Protein 2OO4 (pdb70)

Foldseek 3Di:
DVDVVLVVQAPPLAQDLVQCDLVSLGSCLSLQQNHSDLLPQQPQPDPLLVQLDLADDPSQCDLSSLHSQVSPVPPPDALPPQVVLLVQAPPLAQDPSQCDLNNQHSLCSVVVVFDWQWAAFKKKWKFLDAQVVCVVCVSVVQRQLCNSQSFGKDFDADPVRHGQWAWDDDPGTIIITIMITTCRPVVVHHPHHHNHCSSSQSSSSSCSSVVNRPGRINHIDTGNPD/DDDPVLVVFAPDLDQDLVQCDLVSLRSNCNLLQNDSDLLPQLPQPVPLLPDDPLADDPSLCDLSSLRSLCSDPNDPDALPPQVVLLVQQPPLAQDPSQCDLRNQHSLCSVVVVQDWDWAFWKKKWKFQDAQVRCVVCVRVVQRQLSSSQSFGKDFDADPVRHGQWAWDDDPGTIIITIMITTCSPVVVPHPDDHNFCSSSQSSSSSCSSVVVRPTGINHIDIGSHD

CATH classification: 3.30.300.320 (+1 more: 3.30.70.3310)

GO terms:
  GO:0043235 signaling receptor complex (C, IDA)
  GO:0005886 plasma membrane (C, IDA)
  GO:0010838 positive regulation of keratinocyte proliferation (P, IDA)
  GO:0007219 Notch signaling pathway (P, IDA)
  GO:0005634 nucleus (C, EXP)
  GO:0005737 cytoplasm (C, EXP)
  GO:2001204 regulation of osteoclast development (P, IMP)
  GO:0046849 bone remodeling (P, IMP)
  GO:0005515 protein binding (F, IPI)
  GO:0000139 Golgi membrane (C, TAS)
  GO:0005576 extracellular region (C, TAS)
  GO:0005654 nucleoplasm (C, TAS)
  GO:0005789 endoplasmic reticulum membrane (C, TAS)
  GO:0005886 plasma membrane (C, TAS)
  GO:0003713 transcription coactivator activity (F, IDA)
  GO:0045944 positive regulation of transcription by RNA polymerase II (P, IDA)
  GO:0051152 positive regulation of smooth muscle cell differentiation (P, IDA)
  GO:0003184 pulmonary valve morphogenesis (P, IMP)
  GO:1902895 positive regulation of miRNA transcription (P, IMP)
  GO:0060413 atrial septum morphogenesis (P, IMP)

Radius of gyration: 26.31 Å; Cα contacts (8 Å, |Δi|>4): 911; chains: 2; bounding box: 48×40×89 Å

InterPro domains:
  IPR000152 EGF-type aspartate/asparagine hydroxylation site [PS00010] (198-209)
  IPR000152 EGF-type aspartate/asparagine hydroxylation site [PS00010] (275-286)
  IPR000152 EGF-type aspartate/asparagine hydroxylation site [PS00010] (315-326)
  IPR000152 EGF-type aspartate/asparagine hydroxylation site [PS00010] (353-364)
  IPR000152 EGF-type aspartate/asparagine hydroxylation site [PS00010] (433-444)
  IPR000152 EGF-type aspartate/asparagine hydroxylation site [PS00010] (471-482)
  IPR000152 EGF-type aspartate/asparagine hydroxylation site [PS00010] (509-520)
  IPR000152 EGF-type aspartate/asparagine hydroxylation site [PS00010] (547-558)
  IPR000152 EGF-type aspartate/asparagine hydroxylation site [PS00010] (584-595)
  IPR000152 EGF-type aspartate/asparagine hydroxylation site [PS00010] (622-633)
  IPR000152 EGF-type aspartate/asparagine hydroxylation site [PS00010] (659-670)
  IPR000152 EGF-type aspartate/asparagine hydroxylation site [PS00010] (697-708)
  IPR000152 EGF-type aspartate/asparagine hydroxylation site [PS00010] (772-783)
  IPR000152 EGF-type aspartate/asparagine hydroxylation site [PS00010] (810-821)
  IPR000152 EGF-type aspartate/asparagine hydroxylation site [PS00010] (888-899)
  IPR000152 EGF-type aspartate/asparagine hydroxylation site [PS00010] (926-937)
  IPR000152 EGF-type aspartate/asparagine hydroxylation site [PS00010] (964-975)
  IPR000152 EGF-type aspartate/asparagine hydroxylation site [PS00010] (1002-1013)
  IPR000152 EGF-type aspartate/asparagine hydroxylation site [PS00010] (1040-1051)
  IPR000152 EGF-type aspartate/asparagine hydroxylation site [PS00010] (1164-1175)

Organism: Homo sapiens (NCBI:txid9606)

Nearest PDB structures (foldseek):
  2oo4-assembly2_B  TM=1.004E+00  e=3.690E-44  Homo sapiens
  7abv-assembly1_A  TM=9.281E-01  e=2.550E-26  Mus musculus
  3l95-assembly2_Y  TM=9.340E-01  e=1.850E-25  Homo sapiens
  3l95-assembly2_X  TM=9.244E-01  e=1.142E-25  Homo sapiens
  6xsw-assembly1_C  TM=9.162E-01  e=1.027E-22  Homo sapiens

Structure (mmCIF, N/CA/C/O backbone):
data_2OO4
#
_entry.id   2OO4
#
_cell.length_a   45.372
_cell.length_b   74.706
_cell.length_c   139.412
_cell.angle_alpha   90.00
_cell.angle_beta   90.00
_cell.angle_gamma   90.00
#
_symmetry.space_group_name_H-M   'P 21 21 21'
#
loop_
_entity.id
_entity.type
_entity.pdbx_description
1 polymer 'Neurogenic locus notch homolog protein 2'
2 non-polymer 'CALCIUM ION'
3 non-polymer 'ZINC ION'
4 non-polymer GLYCEROL
5 water water
#
loop_
_atom_site.group_PDB
_atom_site.id
_atom_site.type_symbol
_atom_site.label_atom_id
_atom_site.label_alt_id
_atom_site.label_comp_id
_atom_site.label_asym_id
_atom_site.label_entity_id
_atom_site.label_seq_id
_atom_site.pdbx_PDB_ins_code
_atom_site.Cartn_x
_atom_site.Cartn_y
_atom_site.Cartn_z
_atom_site.occupancy
_atom_site.B_iso_or_equiv
_atom_site.auth_seq_id
_atom_site.auth_comp_id
_atom_site.auth_asym_id
_atom_site.auth_atom_id
_atom_site.pdbx_PDB_model_num
ATOM 1 N N . CYS A 1 4 ? 26.470 -27.753 -0.039 1.00 69.71 1425 CYS A N 1
ATOM 2 C CA . CYS A 1 4 ? 26.750 -26.926 -1.248 1.00 73.20 1425 CYS A CA 1
ATOM 3 C C . CYS A 1 4 ? 28.038 -26.118 -1.072 1.00 69.54 1425 CYS A C 1
ATOM 4 O O . CYS A 1 4 ? 29.143 -26.623 -1.290 1.00 70.95 1425 CYS A O 1
ATOM 7 N N . LEU A 1 5 ? 27.867 -24.852 -0.697 1.00 66.94 1426 LEU A N 1
ATOM 8 C CA . LEU A 1 5 ? 28.951 -23.981 -0.279 1.00 66.30 1426 LEU A CA 1
ATOM 9 C C . LEU A 1 5 ? 29.089 -24.229 1.224 1.00 74.49 1426 LEU A C 1
ATOM 10 O O . LEU A 1 5 ? 30.163 -24.024 1.832 1.00 80.22 1426 LEU A O 1
ATOM 15 N N . SER A 1 6 ? 27.971 -24.676 1.806 1.00 74.50 1427 SER A N 1
ATOM 16 C CA . SER A 1 6 ? 27.845 -24.892 3.238 1.00 79.00 1427 SER A CA 1
ATOM 17 C C . SER A 1 6 ? 27.179 -26.241 3.504 1.00 67.96 1427 SER A C 1
ATOM 18 O O . SER A 1 6 ? 26.714 -26.903 2.573 1.00 62.19 1427 SER A O 1
ATOM 20 N N . GLN A 1 7 ? 27.143 -26.650 4.772 1.00 65.71 1428 GLN A N 1
ATOM 21 C CA . GLN A 1 7 ? 26.334 -27.804 5.177 1.00 49.31 1428 GLN A CA 1
ATOM 22 C C . GLN A 1 7 ? 24.897 -27.388 5.513 1.00 42.98 1428 GLN A C 1
ATOM 23 O O . GLN A 1 7 ? 23.996 -28.227 5.560 1.00 26.64 1428 GLN A O 1
ATOM 29 N N . TYR A 1 8 ? 24.697 -26.089 5.735 1.00 64.71 1429 TYR A N 1
ATOM 30 C CA . TYR A 1 8 ? 23.363 -25.509 5.911 1.00 62.37 1429 TYR A CA 1
ATOM 31 C C . TYR A 1 8 ? 22.544 -25.641 4.637 1.00 59.18 1429 TYR A C 1
ATOM 32 O O . TYR A 1 8 ? 21.352 -25.942 4.678 1.00 57.76 1429 TYR A O 1
ATOM 41 N N . CYS A 1 9 ? 23.201 -25.399 3.507 1.00 58.62 1430 CYS A N 1
ATOM 42 C CA . CYS A 1 9 ? 22.560 -25.456 2.205 1.00 56.33 1430 CYS A CA 1
ATOM 43 C C . CYS A 1 9 ? 22.269 -26.888 1.765 1.00 56.47 1430 CYS A C 1
ATOM 44 O O . CYS A 1 9 ? 21.283 -27.132 1.071 1.00 53.98 1430 CYS A O 1
ATOM 47 N N . ALA A 1 10 ? 23.110 -27.832 2.188 1.00 59.42 1431 ALA A N 1
ATOM 48 C CA . ALA A 1 10 ? 22.841 -29.249 1.946 1.00 60.61 1431 ALA A CA 1
ATOM 49 C C . ALA A 1 10 ? 21.520 -29.644 2.604 1.00 60.38 1431 ALA A C 1
ATOM 50 O O . ALA A 1 10 ? 20.694 -30.329 1.994 1.00 59.38 1431 ALA A O 1
ATOM 52 N N . ASP A 1 11 ? 21.320 -29.171 3.834 1.00 61.86 1432 ASP A N 1
ATOM 53 C CA . ASP A 1 11 ? 20.139 -29.489 4.636 1.00 62.54 1432 ASP A CA 1
ATOM 54 C C . ASP A 1 11 ? 18.866 -28.879 4.061 1.00 59.99 1432 ASP A C 1
ATOM 55 O O . ASP A 1 11 ? 17.789 -29.468 4.165 1.00 59.98 1432 ASP A O 1
ATOM 60 N N . LYS A 1 12 ? 18.996 -27.705 3.449 1.00 58.23 1433 LYS A N 1
ATOM 61 C CA . LYS A 1 12 ? 17.836 -26.931 3.032 1.00 56.23 1433 LYS A CA 1
ATOM 62 C C . LYS A 1 12 ? 17.422 -27.177 1.582 1.00 53.91 1433 LYS A C 1
ATOM 63 O O . LYS A 1 12 ? 16.311 -26.828 1.190 1.00 52.24 1433 LYS A O 1
ATOM 69 N N . ALA A 1 13 ? 18.310 -27.778 0.798 1.00 54.25 1434 ALA A N 1
ATOM 70 C CA . ALA A 1 13 ? 18.053 -28.021 -0.620 1.00 52.61 1434 ALA A CA 1
ATOM 71 C C . ALA A 1 13 ? 16.766 -28.814 -0.854 1.00 52.18 1434 ALA A C 1
ATOM 72 O O . ALA A 1 13 ? 16.476 -29.774 -0.135 1.00 53.37 1434 ALA A O 1
ATOM 74 N N . ARG A 1 14 ? 15.987 -28.377 -1.843 1.00 50.48 1435 ARG A N 1
ATOM 75 C CA . ARG A 1 14 ? 14.816 -29.113 -2.331 1.00 50.58 1435 ARG A CA 1
ATOM 76 C C . ARG A 1 14 ? 13.819 -29.468 -1.217 1.00 51.91 1435 ARG A C 1
ATOM 77 O O . ARG A 1 14 ? 13.344 -30.606 -1.134 1.00 53.30 1435 ARG A O 1
ATOM 85 N N . ASP A 1 15 ? 13.519 -28.497 -0.356 1.00 52.05 1436 ASP A N 1
ATOM 86 C CA . ASP A 1 15 ? 12.562 -28.708 0.732 1.00 53.73 1436 ASP A CA 1
ATOM 87 C C . ASP A 1 15 ? 11.243 -27.956 0.528 1.00 53.13 1436 ASP A C 1
ATOM 88 O O . ASP A 1 15 ? 10.371 -27.968 1.400 1.00 55.11 1436 ASP A O 1
ATOM 93 N N . GLY A 1 16 ? 11.102 -27.318 -0.631 1.00 51.07 1437 GLY A N 1
ATOM 94 C CA . GLY A 1 16 ? 9.889 -26.593 -0.977 1.00 50.25 1437 GLY A CA 1
ATOM 95 C C . GLY A 1 16 ? 9.859 -25.162 -0.476 1.00 50.07 1437 GLY A C 1
ATOM 96 O O . GLY A 1 16 ? 8.832 -24.491 -0.581 1.00 50.63 1437 GLY A O 1
ATOM 97 N N . VAL A 1 17 ? 10.979 -24.692 0.070 1.00 49.99 1438 VAL A N 1
ATOM 98 C CA . VAL A 1 17 ? 11.093 -23.313 0.559 1.00 49.98 1438 VAL A CA 1
ATOM 99 C C . VAL A 1 17 ? 12.379 -22.680 0.037 1.00 48.69 1438 VAL A C 1
ATOM 100 O O . VAL A 1 17 ? 13.451 -23.275 0.152 1.00 48.75 1438 VAL A O 1
ATOM 104 N N . CYS A 1 18 ? 12.274 -21.480 -0.535 1.00 47.32 1439 CYS A N 1
ATOM 105 C CA . CYS A 1 18 ? 13.457 -20.724 -0.957 1.00 46.65 1439 CYS A CA 1
ATOM 106 C C . CYS A 1 18 ? 14.194 -20.144 0.256 1.00 48.59 1439 CYS A C 1
ATOM 107 O O . CYS A 1 18 ? 13.638 -19.332 1.006 1.00 50.24 1439 CYS A O 1
ATOM 110 N N . ASP A 1 19 ? 15.445 -20.571 0.426 1.00 48.54 1440 ASP A N 1
ATOM 111 C CA . ASP A 1 19 ? 16.337 -20.059 1.463 1.00 50.10 1440 ASP A CA 1
ATOM 112 C C . ASP A 1 19 ? 17.434 -19.237 0.805 1.00 49.86 1440 ASP A C 1
ATOM 113 O O . ASP A 1 19 ? 18.301 -19.792 0.112 1.00 48.93 1440 ASP A O 1
ATOM 118 N N . GLU A 1 20 ? 17.396 -17.918 1.025 1.00 50.57 1441 GLU A N 1
ATOM 119 C CA . GLU A 1 20 ? 18.193 -16.968 0.233 1.00 50.14 1441 GLU A CA 1
ATOM 120 C C . GLU A 1 20 ? 19.701 -17.097 0.449 1.00 51.21 1441 GLU A C 1
ATOM 121 O O . GLU A 1 20 ? 20.488 -16.721 -0.424 1.00 50.88 1441 GLU A O 1
ATOM 127 N N . ALA A 1 21 ? 20.097 -17.641 1.597 1.00 52.78 1442 ALA A N 1
ATOM 128 C CA . ALA A 1 21 ? 21.504 -17.948 1.879 1.00 54.39 1442 ALA A CA 1
ATOM 129 C C . ALA A 1 21 ? 22.042 -19.028 0.942 1.00 53.18 1442 ALA A C 1
ATOM 130 O O . ALA A 1 21 ? 23.259 -19.199 0.809 1.00 54.68 1442 ALA A O 1
ATOM 132 N N . CYS A 1 22 ? 21.125 -19.752 0.305 1.00 50.43 1443 CYS A N 1
ATOM 133 C CA . CYS A 1 22 ? 21.475 -20.815 -0.620 1.00 49.59 1443 CYS A CA 1
ATOM 134 C C . CYS A 1 22 ? 21.021 -20.517 -2.042 1.00 47.01 1443 CYS A C 1
ATOM 135 O O . CYS A 1 22 ? 21.132 -21.374 -2.916 1.00 45.94 1443 CYS A O 1
ATOM 138 N N . ASN A 1 23 ? 20.523 -19.301 -2.268 1.00 46.12 1444 ASN A N 1
ATOM 139 C CA . ASN A 1 23 ? 19.998 -18.906 -3.572 1.00 44.20 1444 ASN A CA 1
ATOM 140 C C . ASN A 1 23 ? 21.161 -18.465 -4.455 1.00 44.74 1444 ASN A C 1
ATOM 141 O O . ASN A 1 23 ? 21.333 -17.278 -4.756 1.00 45.23 1444 ASN A O 1
ATOM 146 N N . SER A 1 24 ? 21.959 -19.449 -4.857 1.00 44.60 1445 SER A N 1
ATOM 147 C CA . SER A 1 24 ? 23.200 -19.202 -5.568 1.00 46.34 1445 SER A CA 1
ATOM 148 C C . SER A 1 24 ? 23.370 -20.240 -6.662 1.00 45.68 1445 SER A C 1
ATOM 149 O O . SER A 1 24 ? 22.875 -21.362 -6.533 1.00 44.82 1445 SER A O 1
ATOM 152 N N . HIS A 1 25 ? 24.091 -19.871 -7.720 1.00 46.68 1446 HIS A N 1
ATOM 153 C CA . HIS A 1 25 ? 24.469 -20.822 -8.774 1.00 47.13 1446 HIS A CA 1
ATOM 154 C C . HIS A 1 25 ? 25.201 -22.040 -8.211 1.00 49.41 1446 HIS A C 1
ATOM 155 O O . HIS A 1 25 ? 24.936 -23.168 -8.628 1.00 49.38 1446 HIS A O 1
ATOM 162 N N . ALA A 1 26 ? 26.116 -21.809 -7.269 1.00 51.55 1447 ALA A N 1
ATOM 163 C CA . ALA A 1 26 ? 26.840 -22.899 -6.611 1.00 54.24 1447 ALA A CA 1
ATOM 164 C C . ALA A 1 26 ? 25.910 -23.882 -5.889 1.00 53.20 1447 ALA A C 1
ATOM 165 O O . ALA A 1 26 ? 26.165 -25.082 -5.874 1.00 54.53 1447 ALA A O 1
ATOM 167 N N . CYS A 1 27 ? 24.830 -23.365 -5.310 1.00 51.46 1448 CYS A N 1
ATOM 168 C CA . CYS A 1 27 ? 23.865 -24.190 -4.579 1.00 51.00 1448 CYS A CA 1
ATOM 169 C C . CYS A 1 27 ? 22.662 -24.602 -5.420 1.00 48.30 1448 CYS A C 1
ATOM 170 O O . CYS A 1 27 ? 21.655 -25.068 -4.881 1.00 47.18 1448 CYS A O 1
ATOM 173 N N . GLN A 1 28 ? 22.785 -24.439 -6.738 1.00 47.73 1449 GLN A N 1
ATOM 174 C CA . GLN A 1 28 ? 21.711 -24.736 -7.687 1.00 46.23 1449 GLN A CA 1
ATOM 175 C C . GLN A 1 28 ? 20.395 -24.052 -7.290 1.00 43.74 1449 GLN A C 1
ATOM 176 O O . GLN A 1 28 ? 19.323 -24.651 -7.359 1.00 43.03 1449 GLN A O 1
ATOM 182 N N . TRP A 1 29 ? 20.511 -22.783 -6.894 1.00 43.46 1450 TRP A N 1
ATOM 183 C CA . TRP A 1 29 ? 19.407 -21.957 -6.373 1.00 41.98 1450 TRP A CA 1
ATOM 184 C C . TRP A 1 29 ? 18.536 -22.670 -5.339 1.00 41.33 1450 TRP A C 1
ATOM 185 O O . TRP A 1 29 ? 17.317 -22.818 -5.492 1.00 39.60 1450 TRP A O 1
ATOM 196 N N . ASP A 1 30 ? 19.213 -23.104 -4.276 1.00 41.90 1451 ASP A N 1
ATOM 197 C CA . ASP A 1 30 ? 18.615 -23.837 -3.166 1.00 41.93 1451 ASP A CA 1
ATOM 198 C C . ASP A 1 30 ? 17.957 -25.159 -3.619 1.00 41.07 1451 ASP A C 1
ATOM 199 O O . ASP A 1 30 ? 16.806 -25.451 -3.276 1.00 40.34 1451 ASP A O 1
ATOM 204 N N . GLY A 1 31 ? 18.709 -25.953 -4.381 1.00 40.93 1452 GLY A N 1
ATOM 205 C CA . GLY A 1 31 ? 18.190 -27.192 -4.984 1.00 40.17 1452 GLY A CA 1
ATOM 206 C C . GLY A 1 31 ? 16.923 -26.998 -5.814 1.00 37.54 1452 GLY A C 1
ATOM 207 O O . GLY A 1 31 ? 16.085 -27.899 -5.896 1.00 36.75 1452 GLY A O 1
ATOM 208 N N . GLY A 1 32 ? 16.781 -25.815 -6.406 1.00 36.09 1453 GLY A N 1
ATOM 209 C CA . GLY A 1 32 ? 15.624 -25.487 -7.249 1.00 34.58 1453 GLY A CA 1
ATOM 210 C C . GLY A 1 32 ? 14.451 -24.866 -6.512 1.00 34.32 1453 GLY A C 1
ATOM 211 O O . GLY A 1 32 ? 13.459 -24.466 -7.142 1.00 32.92 1453 GLY A O 1
ATOM 212 N N . ASP A 1 33 ? 14.547 -24.781 -5.182 1.00 35.39 1454 ASP A N 1
ATOM 213 C CA . ASP A 1 33 ? 13.491 -24.149 -4.386 1.00 36.31 1454 ASP A CA 1
ATOM 214 C C . ASP A 1 33 ? 13.224 -22.688 -4.782 1.00 35.77 1454 ASP A C 1
ATOM 215 O O . ASP A 1 33 ? 12.098 -22.192 -4.653 1.00 35.73 1454 ASP A O 1
ATOM 220 N N . CYS A 1 34 ? 14.258 -22.018 -5.288 1.00 35.64 1455 CYS A N 1
ATOM 221 C CA . CYS A 1 34 ? 14.179 -20.601 -5.638 1.00 35.00 1455 CYS A CA 1
ATOM 222 C C . CYS A 1 34 ? 14.040 -20.372 -7.137 1.00 33.57 1455 CYS A C 1
ATOM 223 O O . CYS A 1 34 ? 13.920 -19.233 -7.583 1.00 33.02 1455 CYS A O 1
ATOM 226 N N . SER A 1 35 ? 14.075 -21.454 -7.907 1.00 32.51 1456 SER A N 1
ATOM 227 C CA . SER A 1 35 ? 14.129 -21.349 -9.368 1.00 31.67 1456 SER A CA 1
ATOM 228 C C . SER A 1 35 ? 13.085 -22.219 -10.066 1.00 30.31 1456 SER A C 1
ATOM 229 O O . SER A 1 35 ? 13.337 -22.742 -11.151 1.00 30.35 1456 SER A O 1
ATOM 232 N N . LEU A 1 36 ? 11.914 -22.369 -9.442 1.00 29.85 1457 LEU A N 1
ATOM 233 C CA . LEU A 1 36 ? 10.805 -23.160 -10.009 1.00 29.77 1457 LEU A CA 1
ATOM 234 C C . LEU A 1 36 ? 11.269 -24.571 -10.378 1.00 30.29 1457 LEU A C 1
ATOM 235 O O . LEU A 1 36 ? 10.868 -25.126 -11.406 1.00 29.59 1457 LEU A O 1
ATOM 240 N N . THR A 1 37 ? 12.133 -25.120 -9.521 1.00 31.57 1458 THR A N 1
ATOM 241 C CA . THR A 1 37 ? 12.730 -26.461 -9.646 1.00 33.07 1458 THR A CA 1
ATOM 242 C C . THR A 1 37 ? 13.825 -26.590 -10.706 1.00 34.04 1458 THR A C 1
ATOM 243 O O . THR A 1 37 ? 14.439 -27.653 -10.815 1.00 34.97 1458 THR A O 1
ATOM 247 N N . MET A 1 38 ? 14.080 -25.523 -11.469 1.00 33.37 1459 MET A N 1
ATOM 248 C CA . MET A 1 38 ? 15.104 -25.577 -12.508 1.00 35.09 1459 MET A CA 1
ATOM 249 C C . MET A 1 38 ? 16.501 -25.421 -11.916 1.00 36.79 1459 MET A C 1
ATOM 250 O O . MET A 1 38 ? 16.857 -24.355 -11.405 1.00 36.54 1459 MET A O 1
ATOM 255 N N . GLU A 1 39 ? 17.286 -26.489 -11.996 1.00 39.34 1460 GLU A N 1
ATOM 256 C CA . GLU A 1 39 ? 18.625 -26.494 -11.413 1.00 42.14 1460 GLU A CA 1
ATOM 257 C C . GLU A 1 39 ? 19.535 -25.435 -12.033 1.00 42.09 1460 GLU A C 1
ATOM 258 O O . GLU A 1 39 ? 20.226 -24.716 -11.312 1.00 42.88 1460 GLU A O 1
ATOM 264 N N . ASN A 1 40 ? 19.523 -25.332 -13.362 1.00 41.96 1461 ASN A N 1
ATOM 265 C CA . ASN A 1 40 ? 20.418 -24.406 -14.068 1.00 42.59 1461 ASN A CA 1
ATOM 266 C C . ASN A 1 40 ? 19.764 -23.696 -15.254 1.00 40.49 1461 ASN A C 1
ATOM 267 O O . ASN A 1 40 ? 19.848 -24.168 -16.386 1.00 41.22 1461 ASN A O 1
ATOM 272 N N . PRO A 1 41 ? 19.106 -22.554 -15.002 1.00 38.74 1462 PRO A N 1
ATOM 273 C CA . PRO A 1 41 ? 18.481 -21.800 -16.099 1.00 37.81 1462 PRO A CA 1
ATOM 274 C C . PRO A 1 41 ? 19.477 -21.372 -17.195 1.00 39.07 1462 PRO A C 1
ATOM 275 O O . PRO A 1 41 ? 19.086 -21.198 -18.355 1.00 38.48 1462 PRO A O 1
ATOM 279 N N . TRP A 1 42 ? 20.751 -21.237 -16.830 1.00 40.65 1463 TRP A N 1
ATOM 280 C CA . TRP A 1 42 ? 21.789 -20.819 -17.780 1.00 42.55 1463 TRP A CA 1
ATOM 281 C C . TRP A 1 42 ? 22.638 -21.984 -18.328 1.00 44.87 1463 TRP A C 1
ATOM 282 O O . TRP A 1 42 ? 23.735 -21.771 -18.856 1.00 46.60 1463 TRP A O 1
ATOM 293 N N . ALA A 1 43 ? 22.111 -23.203 -18.219 1.00 44.73 1464 ALA A N 1
ATOM 294 C CA . ALA A 1 43 ? 22.815 -24.415 -18.643 1.00 47.56 1464 ALA A CA 1
ATOM 295 C C . ALA A 1 43 ? 23.267 -24.353 -20.096 1.00 49.66 1464 ALA A C 1
ATOM 296 O O . ALA A 1 43 ? 24.340 -24.853 -20.429 1.00 52.30 1464 ALA A O 1
ATOM 298 N N . ASN A 1 44 ? 22.448 -23.734 -20.949 1.00 48.47 1465 ASN A N 1
ATOM 299 C CA . ASN A 1 44 ? 22.757 -23.608 -22.377 1.00 50.97 1465 ASN A CA 1
ATOM 300 C C . ASN A 1 44 ? 23.541 -22.344 -22.747 1.00 51.57 1465 ASN A C 1
ATOM 301 O O . ASN A 1 44 ? 23.871 -22.146 -23.917 1.00 53.47 1465 ASN A O 1
ATOM 306 N N . CYS A 1 45 ? 23.833 -21.498 -21.760 1.00 50.42 1466 CYS A N 1
ATOM 307 C CA . CYS A 1 45 ? 24.501 -20.208 -21.999 1.00 51.65 1466 CYS A CA 1
ATOM 308 C C . CYS A 1 45 ? 26.017 -20.359 -22.134 1.00 55.54 1466 CYS A C 1
ATOM 309 O O . CYS A 1 45 ? 26.689 -20.836 -21.217 1.00 56.89 1466 CYS A O 1
ATOM 312 N N . SER A 1 46 ? 26.546 -19.941 -23.282 1.00 58.00 1467 SER A N 1
ATOM 313 C CA . SER A 1 46 ? 27.972 -20.093 -23.590 1.00 62.15 1467 SER A CA 1
ATOM 314 C C . SER A 1 46 ? 28.745 -18.782 -23.453 1.00 63.63 1467 SER A C 1
ATOM 315 O O . SER A 1 46 ? 29.828 -18.627 -24.011 1.00 67.26 1467 SER A O 1
ATOM 318 N N . SER A 1 47 ? 28.179 -17.842 -22.706 1.00 61.18 1468 SER A N 1
ATOM 319 C CA . SER A 1 47 ? 28.818 -16.560 -22.449 1.00 62.51 1468 SER A CA 1
ATOM 320 C C . SER A 1 47 ? 30.017 -16.733 -21.514 1.00 64.90 1468 SER A C 1
ATOM 321 O O . SER A 1 47 ? 29.959 -17.537 -20.582 1.00 64.13 1468 SER A O 1
ATOM 324 N N . PRO A 1 48 ? 31.105 -15.977 -21.755 1.00 68.24 1469 PRO A N 1
ATOM 325 C CA . PRO A 1 48 ? 32.241 -16.020 -20.833 1.00 70.87 1469 PRO A CA 1
ATOM 326 C C . PRO A 1 48 ? 31.911 -15.420 -19.462 1.00 68.75 1469 PRO A C 1
ATOM 327 O O . PRO A 1 48 ? 32.685 -15.585 -18.515 1.00 70.44 1469 PRO A O 1
ATOM 331 N N . LEU A 1 49 ? 30.773 -14.732 -19.367 1.00 65.41 1470 LEU A N 1
ATOM 332 C CA . LEU A 1 49 ? 30.293 -14.193 -18.097 1.00 63.49 1470 LEU A CA 1
ATOM 333 C C . LEU A 1 49 ? 29.372 -15.185 -17.376 1.00 60.31 1470 LEU A C 1
ATOM 334 O O . LEU A 1 49 ? 28.636 -15.929 -18.021 1.00 58.58 1470 LEU A O 1
ATOM 339 N N . PRO A 1 50 ? 29.433 -15.218 -16.031 1.00 59.92 1471 PRO A N 1
ATOM 340 C CA . PRO A 1 50 ? 28.375 -15.861 -15.257 1.00 56.82 1471 PRO A CA 1
ATOM 341 C C . PRO A 1 50 ? 27.120 -14.987 -15.298 1.00 53.98 1471 PRO A C 1
ATOM 342 O O . PRO A 1 50 ? 26.934 -14.110 -14.445 1.00 54.17 1471 PRO A O 1
ATOM 346 N N . CYS A 1 51 ? 26.274 -15.222 -16.297 1.00 52.06 1472 CYS A N 1
ATOM 347 C CA . CYS A 1 51 ? 25.179 -14.302 -16.615 1.00 50.14 1472 CYS A CA 1
ATOM 348 C C . CYS A 1 51 ? 24.164 -14.097 -15.482 1.00 47.97 1472 CYS A C 1
ATOM 349 O O . CYS A 1 51 ? 23.506 -13.058 -15.425 1.00 47.53 1472 CYS A O 1
ATOM 352 N N . TRP A 1 52 ? 24.066 -15.073 -14.577 1.00 47.07 1473 TRP A N 1
ATOM 353 C CA . TRP A 1 52 ? 23.220 -14.966 -13.381 1.00 45.43 1473 TRP A CA 1
ATOM 354 C C . TRP A 1 52 ? 23.669 -13.847 -12.435 1.00 47.31 1473 TRP A C 1
ATOM 355 O O . TRP A 1 52 ? 22.882 -13.343 -11.627 1.00 46.38 1473 TRP A O 1
ATOM 366 N N . ASP A 1 53 ? 24.942 -13.470 -12.538 1.00 50.12 1474 ASP A N 1
ATOM 367 C CA . ASP A 1 53 ? 25.493 -12.375 -11.735 1.00 52.53 1474 ASP A CA 1
ATOM 368 C C . ASP A 1 53 ? 25.290 -11.004 -12.383 1.00 53.42 1474 ASP A C 1
ATOM 369 O O . ASP A 1 53 ? 25.542 -9.972 -11.757 1.00 55.16 1474 ASP A O 1
ATOM 374 N N . TYR A 1 54 ? 24.808 -11.003 -13.626 1.00 52.28 1475 TYR A N 1
ATOM 375 C CA . TYR A 1 54 ? 24.682 -9.771 -14.405 1.00 53.56 1475 TYR A CA 1
ATOM 376 C C . TYR A 1 54 ? 23.246 -9.275 -14.608 1.00 51.73 1475 TYR A C 1
ATOM 377 O O . TYR A 1 54 ? 22.980 -8.480 -15.514 1.00 52.80 1475 TYR A O 1
ATOM 386 N N . ILE A 1 55 ? 22.331 -9.744 -13.757 1.00 53.08 1476 ILE A N 1
ATOM 387 C CA . ILE A 1 55 ? 20.986 -9.166 -13.646 1.00 52.31 1476 ILE A CA 1
ATOM 388 C C . ILE A 1 55 ? 21.120 -7.906 -12.780 1.00 54.73 1476 ILE A C 1
ATOM 389 O O . ILE A 1 55 ? 20.984 -7.954 -11.552 1.00 55.92 1476 ILE A O 1
ATOM 394 N N . ASN A 1 56 ? 21.402 -6.785 -13.440 1.00 55.96 1477 ASN A N 1
ATOM 395 C CA . ASN A 1 56 ? 21.882 -5.577 -12.765 1.00 59.72 1477 ASN A CA 1
ATOM 396 C C . ASN A 1 56 ? 21.281 -4.268 -13.283 1.00 61.65 1477 ASN A C 1
ATOM 397 O O . ASN A 1 56 ? 21.775 -3.186 -12.959 1.00 65.16 1477 ASN A O 1
ATOM 402 N N . ASN A 1 57 ? 20.215 -4.379 -14.079 1.00 59.95 1478 ASN A N 1
ATOM 403 C CA . ASN A 1 57 ? 19.554 -3.228 -14.716 1.00 62.59 1478 ASN A CA 1
ATOM 404 C C . ASN A 1 57 ? 20.479 -2.452 -15.672 1.00 64.84 1478 ASN A C 1
ATOM 405 O O . ASN A 1 57 ? 20.302 -1.251 -15.906 1.00 68.48 1478 ASN A O 1
ATOM 410 N N . GLN A 1 58 ? 21.461 -3.161 -16.225 1.00 63.17 1479 GLN A N 1
ATOM 411 C CA . GLN A 1 58 ? 22.419 -2.598 -17.171 1.00 65.25 1479 GLN A CA 1
ATOM 412 C C . GLN A 1 58 ? 22.706 -3.608 -18.280 1.00 62.68 1479 GLN A C 1
ATOM 413 O O . GLN A 1 58 ? 22.813 -4.811 -18.016 1.00 59.69 1479 GLN A O 1
ATOM 415 N N . CYS A 1 59 ? 22.834 -3.123 -19.514 1.00 64.46 1480 CYS A N 1
ATOM 416 C CA . CYS A 1 59 ? 23.068 -4.010 -20.657 1.00 62.92 1480 CYS A CA 1
ATOM 417 C C . CYS A 1 59 ? 24.461 -4.635 -20.650 1.00 62.15 1480 CYS A C 1
ATOM 418 O O . CYS A 1 59 ? 25.478 -3.930 -20.656 1.00 64.58 1480 CYS A O 1
ATOM 421 N N . ASP A 1 60 ? 24.488 -5.963 -20.625 1.00 59.32 1481 ASP A N 1
ATOM 422 C CA . ASP A 1 60 ? 25.714 -6.727 -20.795 1.00 59.04 1481 ASP A CA 1
ATOM 423 C C . ASP A 1 60 ? 25.563 -7.581 -22.053 1.00 58.08 1481 ASP A C 1
ATOM 424 O O . ASP A 1 60 ? 24.810 -8.559 -22.068 1.00 56.69 1481 ASP A O 1
ATOM 429 N N . GLU A 1 61 ? 26.266 -7.188 -23.110 1.00 59.78 1482 GLU A N 1
ATOM 430 C CA . GLU A 1 61 ? 26.113 -7.803 -24.432 1.00 60.15 1482 GLU A CA 1
ATOM 431 C C . GLU A 1 61 ? 26.559 -9.258 -24.478 1.00 58.82 1482 GLU A C 1
ATOM 432 O O . GLU A 1 61 ? 26.040 -10.046 -25.277 1.00 59.06 1482 GLU A O 1
ATOM 438 N N . LEU A 1 62 ? 27.518 -9.606 -23.620 1.00 61.88 1483 LEU A N 1
ATOM 439 C CA . LEU A 1 62 ? 28.011 -10.978 -23.517 1.00 62.20 1483 LEU A CA 1
ATOM 440 C C . LEU A 1 62 ? 26.907 -11.926 -23.073 1.00 57.65 1483 LEU A C 1
ATOM 441 O O . LEU A 1 62 ? 26.979 -13.123 -23.332 1.00 57.91 1483 LEU A O 1
ATOM 446 N N . CYS A 1 63 ? 25.887 -11.372 -22.420 1.00 54.26 1484 CYS A N 1
ATOM 447 C CA . CYS A 1 63 ? 24.733 -12.137 -21.957 1.00 50.51 1484 CYS A CA 1
ATOM 448 C C . CYS A 1 63 ? 23.465 -11.891 -22.790 1.00 47.91 1484 CYS A C 1
ATOM 449 O O . CYS A 1 63 ? 22.419 -12.466 -22.511 1.00 45.42 1484 CYS A O 1
ATOM 452 N N . ASN A 1 64 ? 23.561 -11.046 -23.814 1.00 49.52 1485 ASN A N 1
ATOM 453 C CA . ASN A 1 64 ? 22.398 -10.722 -24.640 1.00 48.33 1485 ASN A CA 1
ATOM 454 C C . ASN A 1 64 ? 22.205 -11.723 -25.794 1.00 48.26 1485 ASN A C 1
ATOM 455 O O . ASN A 1 64 ? 22.274 -11.365 -26.977 1.00 50.81 1485 ASN A O 1
ATOM 460 N N . THR A 1 65 ? 22.010 -12.989 -25.431 1.00 45.91 1486 THR A N 1
ATOM 461 C CA . THR A 1 65 ? 21.646 -14.038 -26.390 1.00 46.42 1486 THR A CA 1
ATOM 462 C C . THR A 1 65 ? 20.491 -14.844 -25.792 1.00 42.97 1486 THR A C 1
ATOM 463 O O . THR A 1 65 ? 20.268 -14.780 -24.592 1.00 40.69 1486 THR A O 1
ATOM 467 N N . VAL A 1 66 ? 19.775 -15.594 -26.630 1.00 43.36 1487 VAL A N 1
ATOM 468 C CA . VAL A 1 66 ? 18.610 -16.365 -26.192 1.00 41.11 1487 VAL A CA 1
ATOM 469 C C . VAL A 1 66 ? 18.957 -17.389 -25.101 1.00 40.41 1487 VAL A C 1
ATOM 470 O O . VAL A 1 66 ? 18.237 -17.510 -24.105 1.00 38.10 1487 VAL A O 1
ATOM 474 N N . GLU A 1 67 ? 20.074 -18.096 -25.271 1.00 42.65 1488 GLU A N 1
ATOM 475 C CA . GLU A 1 67 ? 20.465 -19.133 -24.317 1.00 43.11 1488 GLU A CA 1
ATOM 476 C C . GLU A 1 67 ? 20.940 -18.552 -22.987 1.00 42.16 1488 GLU A C 1
ATOM 477 O O . GLU A 1 67 ? 20.897 -19.231 -21.961 1.00 41.94 1488 GLU A O 1
ATOM 483 N N . CYS A 1 68 ? 21.355 -17.289 -23.017 1.00 41.96 1489 CYS A N 1
ATOM 484 C CA . CYS A 1 68 ? 21.732 -16.557 -21.809 1.00 42.15 1489 CYS A CA 1
ATOM 485 C C . CYS A 1 68 ? 20.567 -15.719 -21.275 1.00 39.62 1489 CYS A C 1
ATOM 486 O O . CYS A 1 68 ? 20.732 -14.921 -20.341 1.00 39.94 1489 CYS A O 1
ATOM 489 N N . LEU A 1 69 ? 19.395 -15.923 -21.880 1.00 37.52 1490 LEU A N 1
ATOM 490 C CA . LEU A 1 69 ? 18.135 -15.282 -21.471 1.00 35.95 1490 LEU A CA 1
ATOM 491 C C . LEU A 1 69 ? 18.117 -13.780 -21.767 1.00 36.77 1490 LEU A C 1
ATOM 492 O O . LEU A 1 69 ? 17.505 -12.998 -21.033 1.00 36.63 1490 LEU A O 1
ATOM 497 N N . PHE A 1 70 ? 18.788 -13.398 -22.860 1.00 37.99 1491 PHE A N 1
ATOM 498 C CA . PHE A 1 70 ? 18.803 -12.018 -23.360 1.00 39.52 1491 PHE A CA 1
ATOM 499 C C . PHE A 1 70 ? 19.187 -11.027 -22.258 1.00 40.39 1491 PHE A C 1
ATOM 500 O O . PHE A 1 70 ? 18.660 -9.909 -22.197 1.00 41.44 1491 PHE A O 1
ATOM 508 N N . ASP A 1 71 ? 20.092 -11.449 -21.379 1.00 40.54 1492 ASP A N 1
ATOM 509 C CA . ASP A 1 71 ? 20.477 -10.642 -20.227 1.00 42.55 1492 ASP A CA 1
ATOM 510 C C . ASP A 1 71 ? 19.231 -10.045 -19.549 1.00 42.36 1492 ASP A C 1
ATOM 511 O O . ASP A 1 71 ? 19.170 -8.842 -19.294 1.00 44.33 1492 ASP A O 1
ATOM 516 N N . ASN A 1 72 ? 18.225 -10.888 -19.287 1.00 40.65 1493 ASN A N 1
ATOM 517 C CA . ASN A 1 72 ? 17.025 -10.463 -18.560 1.00 41.30 1493 ASN A CA 1
ATOM 518 C C . ASN A 1 72 ? 16.314 -9.268 -19.206 1.00 43.21 1493 ASN A C 1
ATOM 519 O O . ASN A 1 72 ? 15.663 -8.472 -18.518 1.00 44.95 1493 ASN A O 1
ATOM 524 N N . PHE A 1 73 ? 16.456 -9.157 -20.527 1.00 43.42 1494 PHE A N 1
ATOM 525 C CA . PHE A 1 73 ? 15.967 -8.013 -21.313 1.00 46.59 1494 PHE A CA 1
ATOM 526 C C . PHE A 1 73 ? 16.503 -6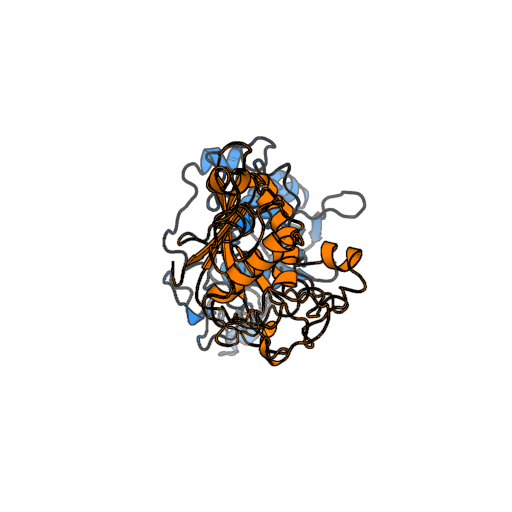.657 -20.837 1.00 50.48 1494 PHE A C 1
ATOM 527 O O . PHE A 1 73 ? 15.799 -5.645 -20.904 1.00 53.73 1494 PHE A O 1
ATOM 535 N N . GLU A 1 74 ? 17.753 -6.642 -20.369 1.00 51.21 1495 GLU A N 1
ATOM 536 C CA . GLU A 1 74 ? 18.402 -5.402 -19.921 1.00 55.66 1495 GLU A CA 1
ATOM 537 C C . GLU A 1 74 ? 19.135 -4.663 -21.053 1.00 58.80 1495 GLU A C 1
ATOM 538 O O . GLU A 1 74 ? 19.766 -3.626 -20.823 1.00 61.87 1495 GLU A O 1
ATOM 544 N N . CYS A 1 75 ? 19.031 -5.198 -22.270 1.00 58.63 1496 CYS A N 1
ATOM 545 C CA . CYS A 1 75 ? 19.651 -4.596 -23.450 1.00 62.67 1496 CYS A CA 1
ATOM 546 C C . CYS A 1 75 ? 18.601 -4.029 -24.412 1.00 66.22 1496 CYS A C 1
ATOM 547 O O . CYS A 1 75 ? 18.754 -4.091 -25.635 1.00 67.72 1496 CYS A O 1
ATOM 550 N N . GLN A 1 76 ? 17.547 -3.453 -23.840 1.00 55.87 1497 GLN A N 1
ATOM 551 C CA . GLN A 1 76 ? 16.413 -2.953 -24.615 1.00 57.42 1497 GLN A CA 1
ATOM 552 C C . GLN A 1 76 ? 16.333 -1.429 -24.686 1.00 58.23 1497 GLN A C 1
ATOM 553 O O . GLN A 1 76 ? 15.421 -0.884 -25.314 1.00 58.53 1497 GLN A O 1
ATOM 559 N N . GLY A 1 77 ? 17.292 -0.750 -24.055 1.00 59.26 1498 GLY A N 1
ATOM 560 C CA . GLY A 1 77 ? 17.333 0.714 -24.032 1.00 59.99 1498 GLY A CA 1
ATOM 561 C C . GLY A 1 77 ? 16.049 1.314 -23.495 1.00 60.61 1498 GLY A C 1
ATOM 562 O O . GLY A 1 77 ? 15.883 1.472 -22.279 1.00 60.68 1498 GLY A O 1
ATOM 563 N N . ASN A 1 78 ? 15.136 1.633 -24.413 1.00 61.09 1499 ASN A N 1
ATOM 564 C CA . ASN A 1 78 ? 13.816 2.161 -24.066 1.00 61.51 1499 ASN A CA 1
ATOM 565 C C . ASN A 1 78 ? 13.018 1.158 -23.226 1.00 61.64 1499 ASN A C 1
ATOM 566 O O . ASN A 1 78 ? 12.227 0.370 -23.759 1.00 62.04 1499 ASN A O 1
ATOM 568 N N . SER A 1 79 ? 13.243 1.185 -21.914 1.00 61.56 1500 SER A N 1
ATOM 569 C CA . SER A 1 79 ? 12.546 0.285 -20.999 1.00 61.28 1500 SER A CA 1
ATOM 570 C C . SER A 1 79 ? 11.162 0.846 -20.691 1.00 60.83 1500 SER A C 1
ATOM 571 O O . SER A 1 79 ? 10.942 1.474 -19.647 1.00 61.04 1500 SER A O 1
ATOM 574 N N . LYS A 1 80 ? 10.236 0.607 -21.617 1.00 59.94 1501 LYS A N 1
ATOM 575 C CA . LYS A 1 80 ? 8.892 1.160 -21.537 1.00 58.92 1501 LYS A CA 1
ATOM 576 C C . LYS A 1 80 ? 7.903 0.209 -20.873 1.00 58.04 1501 LYS A C 1
ATOM 577 O O . LYS A 1 80 ? 8.079 -1.012 -20.890 1.00 58.13 1501 LYS A O 1
ATOM 579 N N . THR A 1 81 ? 6.873 0.800 -20.276 1.00 56.78 1502 THR A N 1
ATOM 580 C CA . THR A 1 81 ? 5.748 0.078 -19.699 1.00 55.25 1502 THR A CA 1
ATOM 581 C C . THR A 1 81 ? 4.521 0.407 -20.542 1.00 53.97 1502 THR A C 1
ATOM 582 O O . THR A 1 81 ? 4.568 1.329 -21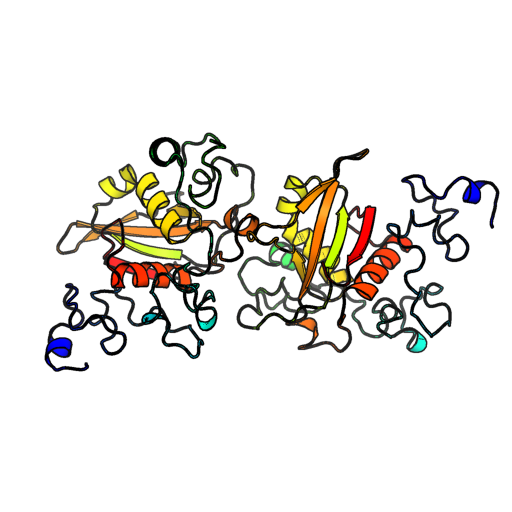.361 1.00 53.67 1502 THR A O 1
ATOM 586 N N . CYS A 1 82 ? 3.436 -0.345 -20.360 1.00 49.73 1503 CYS A N 1
ATOM 587 C CA . CYS A 1 82 ? 2.197 -0.072 -21.086 1.00 47.34 1503 CYS A CA 1
ATOM 588 C C . CYS A 1 82 ? 1.585 1.226 -20.569 1.00 48.93 1503 CYS A C 1
ATOM 589 O O . CYS A 1 82 ? 1.136 1.297 -19.421 1.00 49.63 1503 CYS A O 1
ATOM 592 N N . LYS A 1 83 ? 1.582 2.245 -21.429 1.00 49.76 1504 LYS A N 1
ATOM 593 C CA . LYS A 1 83 ? 1.109 3.592 -21.082 1.00 52.19 1504 LYS A CA 1
ATOM 594 C C . LYS A 1 83 ? -0.297 3.582 -20.478 1.00 51.14 1504 LYS A C 1
ATOM 595 O O . LYS A 1 83 ? -0.519 4.154 -19.414 1.00 53.07 1504 LYS A O 1
ATOM 601 N N . TYR A 1 84 ? -1.234 2.921 -21.151 1.00 48.45 1505 TYR A N 1
ATOM 602 C CA . TYR A 1 84 ? -2.600 2.814 -20.649 1.00 48.16 1505 TYR A CA 1
ATOM 603 C C . TYR A 1 84 ? -2.859 1.426 -20.068 1.00 45.85 1505 TYR A C 1
ATOM 604 O O . TYR A 1 84 ? -3.759 0.713 -20.514 1.00 44.34 1505 TYR A O 1
ATOM 613 N N . ASP A 1 85 ? -2.077 1.067 -19.053 1.00 46.08 1506 ASP A N 1
ATOM 614 C CA . ASP A 1 85 ? -2.056 -0.301 -18.525 1.00 44.99 1506 ASP A CA 1
ATOM 615 C C . ASP A 1 85 ? -3.420 -0.760 -18.004 1.00 45.25 1506 ASP A C 1
ATOM 616 O O . ASP A 1 85 ? -3.835 -1.889 -18.277 1.00 43.77 1506 ASP A O 1
ATOM 621 N N . LYS A 1 86 ? -4.118 0.127 -17.291 1.00 47.59 1507 LYS A N 1
ATOM 622 C CA . LYS A 1 86 ? -5.464 -0.156 -16.777 1.00 48.59 1507 LYS A CA 1
ATOM 623 C C . LYS A 1 86 ? -6.455 -0.450 -17.910 1.00 46.97 1507 LYS A C 1
ATOM 624 O O . LYS A 1 86 ? -7.072 -1.518 -17.935 1.00 46.09 1507 LYS A O 1
ATOM 630 N N . TYR A 1 87 ? -6.590 0.494 -18.842 1.00 46.56 1508 TYR A N 1
ATOM 631 C CA . TYR A 1 87 ? -7.428 0.315 -20.027 1.00 45.63 1508 TYR A CA 1
ATOM 632 C C . TYR A 1 87 ? -7.030 -0.937 -20.808 1.00 42.58 1508 TYR A C 1
ATOM 633 O O . TYR A 1 87 ? -7.882 -1.740 -21.192 1.00 42.25 1508 TYR A O 1
ATOM 642 N N . CYS A 1 88 ? -5.730 -1.101 -21.033 1.00 40.42 1509 CYS A N 1
ATOM 643 C CA . CYS A 1 88 ? -5.246 -2.185 -21.869 1.00 38.35 1509 CYS A CA 1
ATOM 644 C C . CYS A 1 88 ? -5.440 -3.557 -21.216 1.00 37.44 1509 CYS A C 1
ATOM 645 O O . CYS A 1 88 ? -5.842 -4.505 -21.896 1.00 36.66 1509 CYS A O 1
ATOM 648 N N . ALA A 1 89 ? -5.202 -3.654 -19.908 1.00 38.32 1510 ALA A N 1
ATOM 649 C CA . ALA A 1 89 ? -5.445 -4.913 -19.179 1.00 38.92 1510 ALA A CA 1
ATOM 650 C C . ALA A 1 89 ? -6.896 -5.382 -19.337 1.00 40.13 1510 ALA A C 1
ATOM 651 O O . ALA A 1 89 ? -7.139 -6.553 -19.638 1.00 39.62 1510 ALA A O 1
ATOM 653 N N . ASP A 1 90 ? -7.845 -4.458 -19.173 1.00 41.75 1511 ASP A N 1
ATOM 654 C CA . ASP A 1 90 ? -9.275 -4.779 -19.287 1.00 43.78 1511 ASP A CA 1
ATOM 655 C C . ASP A 1 90 ? -9.703 -5.120 -20.714 1.00 42.67 1511 ASP A C 1
ATOM 656 O O . ASP A 1 90 ? -10.706 -5.798 -20.914 1.00 44.39 1511 ASP A O 1
ATOM 661 N N . HIS A 1 91 ? -8.946 -4.647 -21.699 1.00 40.42 1512 HIS A N 1
ATOM 662 C CA . HIS A 1 91 ? -9.278 -4.874 -23.111 1.00 40.29 1512 HIS A CA 1
ATOM 663 C C . HIS A 1 91 ? -8.377 -5.911 -23.798 1.00 37.97 1512 HIS A C 1
ATOM 664 O O . HIS A 1 91 ? -8.496 -6.156 -25.004 1.00 38.13 1512 HIS A O 1
ATOM 671 N N . PHE A 1 92 ? -7.505 -6.537 -23.011 1.00 36.41 1513 PHE A N 1
ATOM 672 C CA . PHE A 1 92 ? -6.576 -7.551 -23.487 1.00 34.25 1513 PHE A CA 1
ATOM 673 C C . PHE A 1 92 ? -7.316 -8.832 -23.846 1.00 35.84 1513 PHE A C 1
ATOM 674 O O . PHE A 1 92 ? -8.072 -9.378 -23.036 1.00 36.79 1513 PHE A O 1
ATOM 682 N N . LYS A 1 93 ? -7.092 -9.310 -25.064 1.00 35.67 1514 LYS A N 1
ATOM 683 C CA . LYS A 1 93 ? -7.721 -10.536 -25.553 1.00 38.45 1514 LYS A CA 1
ATOM 684 C C . LYS A 1 93 ? -9.243 -10.506 -25.358 1.00 41.44 1514 LYS A C 1
ATOM 685 O O . LYS A 1 93 ? -9.828 -11.405 -24.756 1.00 43.30 1514 LYS A O 1
ATOM 691 N N . ASP A 1 94 ? -9.877 -9.447 -25.854 1.00 43.14 1515 ASP A N 1
ATOM 692 C CA . ASP A 1 94 ? -11.329 -9.302 -25.744 1.00 47.15 1515 ASP A CA 1
ATOM 693 C C . ASP A 1 94 ? -12.016 -9.363 -27.113 1.00 49.80 1515 ASP A C 1
ATOM 694 O O . ASP A 1 94 ? -13.173 -8.945 -27.263 1.00 53.14 1515 ASP A O 1
ATOM 699 N N . ASN A 1 95 ? -11.284 -9.888 -28.097 1.00 48.67 1516 ASN A N 1
ATOM 700 C CA . ASN A 1 95 ? -11.764 -10.051 -29.474 1.00 51.67 1516 ASN A CA 1
ATOM 701 C C . ASN A 1 95 ? -12.109 -8.743 -30.192 1.00 53.61 1516 ASN A C 1
ATOM 702 O O . ASN A 1 95 ? -12.958 -8.715 -31.080 1.00 57.52 1516 ASN A O 1
ATOM 707 N N . HIS A 1 96 ? -11.435 -7.668 -29.798 1.00 51.61 1517 HIS A N 1
ATOM 708 C CA . HIS A 1 96 ? -11.592 -6.361 -30.427 1.00 53.52 1517 HIS A CA 1
ATOM 709 C C . HIS A 1 96 ? -10.224 -5.690 -30.454 1.00 50.42 1517 HIS A C 1
ATOM 710 O O . HIS A 1 96 ? -9.551 -5.610 -29.421 1.00 47.77 1517 HIS A O 1
ATOM 717 N N . CYS A 1 97 ? -9.805 -5.222 -31.627 1.00 51.40 1518 CYS A N 1
ATOM 718 C CA . CYS A 1 97 ? -8.503 -4.571 -31.762 1.00 49.37 1518 CYS A CA 1
ATOM 719 C C . CYS A 1 97 ? -8.495 -3.186 -31.113 1.00 49.82 1518 CYS A C 1
ATOM 720 O O . CYS A 1 97 ? -9.149 -2.257 -31.593 1.00 53.23 1518 CYS A O 1
ATOM 723 N N . ASN A 1 98 ? -7.761 -3.068 -30.012 1.00 46.90 1519 ASN A N 1
ATOM 724 C CA . ASN A 1 98 ? -7.516 -1.782 -29.374 1.00 47.26 1519 ASN A CA 1
ATOM 725 C C . ASN A 1 98 ? -6.133 -1.312 -29.801 1.00 46.70 1519 ASN A C 1
ATOM 726 O O . ASN A 1 98 ? -5.120 -1.845 -29.343 1.00 43.89 1519 ASN A O 1
ATOM 731 N N . GLN A 1 99 ? -6.092 -0.328 -30.695 1.00 49.66 1520 GLN A N 1
ATOM 732 C CA . GLN A 1 99 ? -4.823 0.103 -31.285 1.00 50.40 1520 GLN A CA 1
ATOM 733 C C . GLN A 1 99 ? -3.841 0.688 -30.273 1.00 48.58 1520 GLN A C 1
ATOM 734 O O . GLN A 1 99 ? -2.645 0.448 -30.369 1.00 47.77 1520 GLN A O 1
ATOM 740 N N . GLY A 1 100 ? -4.354 1.428 -29.297 1.00 48.73 1521 GLY A N 1
ATOM 741 C CA . GLY A 1 100 ? -3.523 1.957 -28.214 1.00 47.82 1521 GLY A CA 1
ATOM 742 C C . GLY A 1 100 ? -2.843 0.908 -27.347 1.00 44.16 1521 GLY A C 1
ATOM 743 O O . GLY A 1 100 ? -1.990 1.240 -26.524 1.00 44.09 1521 GLY A O 1
ATOM 744 N N . CYS A 1 101 ? -3.215 -0.358 -27.531 1.00 41.88 1522 CYS A N 1
ATOM 745 C CA . CYS A 1 101 ? -2.659 -1.469 -26.752 1.00 38.64 1522 CYS A CA 1
ATOM 746 C C . CYS A 1 101 ? -1.854 -2.416 -27.642 1.00 37.62 1522 CYS A C 1
ATOM 747 O O . CYS A 1 101 ? -1.346 -3.439 -27.176 1.00 35.34 1522 CYS A O 1
ATOM 750 N N . ASN A 1 102 ? -1.771 -2.081 -28.929 1.00 38.71 1523 ASN A N 1
ATOM 751 C CA . ASN A 1 102 ? -1.119 -2.935 -29.909 1.00 38.57 1523 ASN A CA 1
ATOM 752 C C . ASN A 1 102 ? 0.376 -2.638 -30.008 1.00 39.28 1523 ASN A C 1
ATOM 753 O O . ASN A 1 102 ? 0.854 -2.094 -31.004 1.00 41.73 1523 ASN A O 1
ATOM 758 N N . SER A 1 103 ? 1.104 -2.995 -28.956 1.00 37.36 1524 SER A N 1
ATOM 759 C CA . SER A 1 103 ? 2.542 -2.799 -28.902 1.00 38.12 1524 SER A CA 1
ATOM 760 C C . SER A 1 103 ? 3.133 -3.837 -27.968 1.00 36.33 1524 SER A C 1
ATOM 761 O O . SER A 1 103 ? 2.427 -4.414 -27.134 1.00 33.78 1524 SER A O 1
ATOM 764 N N . GLU A 1 104 ? 4.436 -4.057 -28.103 1.00 37.68 1525 GLU A N 1
ATOM 765 C CA . GLU A 1 104 ? 5.169 -4.989 -27.256 1.00 36.91 1525 GLU A CA 1
ATOM 766 C C . GLU A 1 104 ? 4.887 -4.832 -25.759 1.00 36.53 1525 GLU A C 1
ATOM 767 O O . GLU A 1 104 ? 4.601 -5.819 -25.083 1.00 34.97 1525 GLU A O 1
ATOM 773 N N . GLU A 1 105 ? 4.964 -3.597 -25.254 1.00 38.56 1526 GLU A N 1
ATOM 774 C CA . GLU A 1 105 ? 4.764 -3.306 -23.825 1.00 39.31 1526 GLU A CA 1
ATOM 775 C C . GLU A 1 105 ? 3.380 -3.692 -23.347 1.00 37.34 1526 GLU A C 1
ATOM 776 O O . GLU A 1 105 ? 3.193 -3.944 -22.156 1.00 37.82 1526 GLU A O 1
ATOM 782 N N . CYS A 1 106 ? 2.406 -3.682 -24.258 1.00 36.07 1527 CYS A N 1
ATOM 783 C CA . CYS A 1 106 ? 1.023 -4.013 -23.908 1.00 35.07 1527 CYS A CA 1
ATOM 784 C C . CYS A 1 106 ? 0.642 -5.430 -24.382 1.00 33.32 1527 CYS A C 1
ATOM 785 O O . CYS A 1 106 ? -0.543 -5.783 -24.464 1.00 32.36 1527 CYS A O 1
ATOM 788 N N . GLY A 1 107 ? 1.657 -6.238 -24.691 1.00 32.98 1528 GLY A N 1
ATOM 789 C CA . GLY A 1 107 ? 1.441 -7.599 -25.199 1.00 31.76 1528 GLY A CA 1
ATOM 790 C C . GLY A 1 107 ? 0.589 -7.670 -26.455 1.00 31.49 1528 GLY A C 1
ATOM 791 O O . GLY A 1 107 ? -0.174 -8.620 -26.638 1.00 31.37 1528 GLY A O 1
ATOM 792 N N . TRP A 1 108 ? 0.706 -6.654 -27.308 1.00 31.94 1529 TRP A N 1
ATOM 793 C CA . TRP A 1 108 ? -0.019 -6.575 -28.590 1.00 32.39 1529 TRP A CA 1
ATOM 794 C C . TRP A 1 108 ? -1.509 -6.875 -28.460 1.00 31.93 1529 TRP A C 1
ATOM 795 O O . TRP A 1 108 ? -2.085 -7.588 -29.297 1.00 32.49 1529 TRP A O 1
ATOM 806 N N . ASP A 1 109 ? -2.125 -6.340 -27.407 1.00 31.98 1530 ASP A N 1
ATOM 807 C CA . ASP A 1 109 ? -3.566 -6.460 -27.183 1.00 32.43 1530 ASP A CA 1
ATOM 808 C C . ASP A 1 109 ? -4.021 -7.929 -27.172 1.00 31.82 1530 ASP A C 1
ATOM 809 O O . ASP A 1 109 ? -5.153 -8.234 -27.526 1.00 33.50 1530 ASP A O 1
ATOM 814 N N . GLY A 1 110 ? -3.122 -8.828 -26.777 1.00 30.23 1531 GLY A N 1
ATOM 815 C CA . GLY A 1 110 ? -3.421 -10.250 -26.696 1.00 29.73 1531 GLY A CA 1
ATOM 816 C C . GLY A 1 110 ? -3.741 -10.878 -28.038 1.00 30.20 1531 GLY A C 1
ATOM 817 O O . GLY A 1 110 ? -4.498 -11.839 -28.098 1.00 30.85 1531 GLY A O 1
ATOM 818 N N . LEU A 1 111 ? -3.160 -10.315 -29.103 1.00 30.31 1532 LEU A N 1
ATOM 819 C CA . LEU A 1 111 ? -3.364 -10.737 -30.498 1.00 31.39 1532 LEU A CA 1
ATOM 820 C C . LEU A 1 111 ? -4.739 -10.380 -31.104 1.00 33.84 1532 LEU A C 1
ATOM 821 O O . LEU A 1 111 ? -5.099 -10.887 -32.168 1.00 35.40 1532 LEU A O 1
ATOM 826 N N . ASP A 1 112 ? -5.489 -9.496 -30.443 1.00 34.25 1533 ASP A N 1
ATOM 827 C CA . ASP A 1 112 ? -6.771 -9.030 -30.979 1.00 37.51 1533 ASP A CA 1
ATOM 828 C C . ASP A 1 112 ? -6.626 -8.286 -32.316 1.00 40.01 1533 ASP A C 1
ATOM 829 O O . ASP A 1 112 ? -7.563 -8.258 -33.114 1.00 43.14 1533 ASP A O 1
ATOM 834 N N . CYS A 1 113 ? -5.460 -7.685 -32.547 1.00 39.58 1534 CYS A N 1
ATOM 835 C CA . CYS A 1 113 ? -5.196 -6.923 -33.779 1.00 42.77 1534 CYS A CA 1
ATOM 836 C C . CYS A 1 113 ? -4.496 -7.753 -34.858 1.00 43.59 1534 CYS A C 1
ATOM 837 O O . CYS A 1 113 ? -4.137 -7.232 -35.921 1.00 46.33 1534 CYS A O 1
ATOM 840 N N . ALA A 1 114 ? -4.309 -9.041 -34.581 1.00 47.04 1535 ALA A N 1
ATOM 841 C CA . ALA A 1 114 ? -3.619 -9.948 -35.495 1.00 46.21 1535 ALA A CA 1
ATOM 842 C C . ALA A 1 114 ? -4.458 -11.200 -35.777 1.00 49.06 1535 ALA A C 1
ATOM 843 O O . ALA A 1 114 ? -3.914 -12.269 -36.063 1.00 48.78 1535 ALA A O 1
ATOM 845 N N . ALA A 1 115 ? -5.780 -11.047 -35.705 1.00 54.05 1536 ALA A N 1
ATOM 846 C CA . ALA A 1 115 ? -6.721 -12.174 -35.735 1.00 61.42 1536 ALA A CA 1
ATOM 847 C C . ALA A 1 115 ? -6.741 -12.941 -37.055 1.00 64.85 1536 ALA A C 1
ATOM 848 O O . ALA A 1 115 ? -7.037 -14.135 -37.076 1.00 69.68 1536 ALA A O 1
ATOM 850 N N . ASP A 1 116 ? -6.430 -12.250 -38.149 1.00 65.45 1537 ASP A N 1
ATOM 851 C CA . ASP A 1 116 ? -6.393 -12.868 -39.475 1.00 72.76 1537 ASP A CA 1
ATOM 852 C C . ASP A 1 116 ? -4.966 -13.226 -39.900 1.00 67.83 1537 ASP A C 1
ATOM 853 O O . ASP A 1 116 ? -4.713 -13.528 -41.067 1.00 75.26 1537 ASP A O 1
ATOM 858 N N . GLN A 1 117 ? -4.041 -13.190 -38.944 1.00 58.65 1538 GLN A N 1
ATOM 859 C CA . GLN A 1 117 ? -2.644 -13.543 -39.203 1.00 56.54 1538 GLN A CA 1
ATOM 860 C C . GLN A 1 117 ? -2.334 -14.972 -38.751 1.00 54.58 1538 GLN A C 1
ATOM 861 O O . GLN A 1 117 ? -2.691 -15.347 -37.634 1.00 52.93 1538 GLN A O 1
ATOM 867 N N . PRO A 1 118 ? -1.665 -15.769 -39.616 1.00 57.84 1539 PRO A N 1
ATOM 868 C CA . PRO A 1 118 ? -1.225 -17.131 -39.275 1.00 56.65 1539 PRO A CA 1
ATOM 869 C C . PRO A 1 118 ? -0.451 -17.225 -37.960 1.00 52.35 1539 PRO A C 1
ATOM 870 O O . PRO A 1 118 ? 0.374 -16.353 -37.652 1.00 51.43 1539 PRO A O 1
ATOM 874 N N . GLU A 1 119 ? -0.714 -18.283 -37.197 1.00 52.49 1540 GLU A N 1
ATOM 875 C CA . GLU A 1 119 ? 0.001 -18.504 -35.954 1.00 53.13 1540 GLU A CA 1
ATOM 876 C C . GLU A 1 119 ? 1.465 -18.805 -36.258 1.00 55.86 1540 GLU A C 1
ATOM 877 O O . GLU A 1 119 ? 1.799 -19.377 -37.291 1.00 56.79 1540 GLU A O 1
ATOM 883 N N . ASN A 1 120 ? 2.338 -18.371 -35.365 1.00 36.19 1541 ASN A N 1
ATOM 884 C CA . ASN A 1 120 ? 3.760 -18.552 -35.546 1.00 37.32 1541 ASN A CA 1
ATOM 885 C C . ASN A 1 120 ? 4.304 -19.070 -34.232 1.00 35.32 1541 ASN A C 1
ATOM 886 O O . ASN A 1 120 ? 4.899 -18.332 -33.457 1.00 34.43 1541 ASN A O 1
ATOM 891 N N . LEU A 1 121 ? 4.094 -20.356 -33.985 1.00 35.19 1542 LEU A N 1
ATOM 892 C CA . LEU A 1 121 ? 4.414 -20.921 -32.680 1.00 34.15 1542 LEU A CA 1
ATOM 893 C C . LEU A 1 121 ? 5.896 -21.203 -32.475 1.00 34.57 1542 LEU A C 1
ATOM 894 O O . LEU A 1 121 ? 6.582 -21.694 -33.370 1.00 36.77 1542 LEU A O 1
ATOM 899 N N . ALA A 1 122 ? 6.378 -20.901 -31.278 1.00 33.33 1543 ALA A N 1
ATOM 900 C CA . ALA A 1 122 ? 7.672 -21.407 -30.830 1.00 33.99 1543 ALA A CA 1
ATOM 901 C C . ALA A 1 122 ? 7.553 -22.916 -30.709 1.00 34.35 1543 ALA A C 1
ATOM 902 O O . ALA A 1 122 ? 6.470 -23.441 -30.420 1.00 33.08 1543 ALA A O 1
ATOM 904 N N . GLU A 1 123 ? 8.665 -23.607 -30.925 1.00 36.15 1544 GLU A N 1
ATOM 905 C CA . GLU A 1 123 ? 8.708 -25.053 -30.726 1.00 37.62 1544 GLU A CA 1
ATOM 906 C C . GLU A 1 123 ? 8.651 -25.432 -29.242 1.00 36.31 1544 GLU A C 1
ATOM 907 O O . GLU A 1 123 ? 9.380 -24.875 -28.421 1.00 35.87 1544 GLU A O 1
ATOM 913 N N . GLY A 1 124 ? 7.790 -26.386 -28.906 1.00 36.10 1545 GLY A N 1
ATOM 914 C CA . GLY A 1 124 ? 7.704 -26.884 -27.533 1.00 35.29 1545 GLY A CA 1
ATOM 915 C C . GLY A 1 124 ? 6.534 -26.331 -26.744 1.00 33.58 1545 GLY A C 1
ATOM 916 O O . GLY A 1 124 ? 5.777 -25.479 -27.243 1.00 32.79 1545 GLY A O 1
ATOM 917 N N . THR A 1 125 ? 6.397 -26.823 -25.509 1.00 32.74 1546 THR A N 1
ATOM 918 C CA . THR A 1 125 ? 5.305 -26.453 -24.602 1.00 31.17 1546 THR A CA 1
ATOM 919 C C . THR A 1 125 ? 5.868 -26.095 -23.223 1.00 30.63 1546 THR A C 1
ATOM 920 O O . THR A 1 125 ? 6.756 -26.788 -22.710 1.00 31.95 1546 THR A O 1
ATOM 924 N N . LEU A 1 126 ? 5.361 -25.012 -22.635 1.00 29.21 1547 LEU A N 1
ATOM 925 C CA . LEU A 1 126 ? 5.690 -24.653 -21.257 1.00 28.95 1547 LEU A CA 1
ATOM 926 C C . LEU A 1 126 ? 4.747 -25.372 -20.322 1.00 28.59 1547 LEU A C 1
ATOM 927 O O . LEU A 1 126 ? 3.526 -25.270 -20.484 1.00 28.36 1547 LEU A O 1
ATOM 932 N N . VAL A 1 127 ? 5.302 -26.083 -19.342 1.00 28.88 1548 VAL A N 1
ATOM 933 C CA . VAL A 1 127 ? 4.484 -26.798 -18.363 1.00 28.82 1548 VAL A CA 1
ATOM 934 C C . VAL A 1 127 ? 4.698 -26.163 -16.990 1.00 28.86 1548 VAL A C 1
ATOM 935 O O . VAL A 1 127 ? 5.798 -26.238 -16.415 1.00 28.93 1548 VAL A O 1
ATOM 939 N N . ILE A 1 128 ? 3.643 -25.536 -16.488 1.00 27.89 1549 ILE A N 1
ATOM 940 C CA . ILE A 1 128 ? 3.715 -24.733 -15.272 1.00 28.18 1549 ILE A CA 1
ATOM 941 C C . ILE A 1 128 ? 2.794 -25.266 -14.179 1.00 28.74 1549 ILE A C 1
ATOM 942 O O . ILE A 1 128 ? 1.639 -25.606 -14.440 1.00 28.30 1549 ILE A O 1
ATOM 947 N N . VAL A 1 129 ? 3.305 -25.328 -12.952 1.00 28.99 1550 VAL A N 1
ATOM 948 C CA . VAL A 1 129 ? 2.451 -25.566 -11.801 1.00 29.69 1550 VAL A CA 1
ATOM 949 C C . VAL A 1 129 ? 2.311 -24.247 -11.040 1.00 30.34 1550 VAL A C 1
ATOM 950 O O . VAL A 1 129 ? 3.317 -23.584 -10.748 1.00 29.97 1550 VAL A O 1
ATOM 954 N N . VAL A 1 130 ? 1.062 -23.866 -10.755 1.00 30.51 1551 VAL A N 1
ATOM 955 C CA . VAL A 1 130 ? 0.741 -22.600 -10.070 1.00 31.74 1551 VAL A CA 1
ATOM 956 C C . VAL A 1 130 ? -0.115 -22.963 -8.886 1.00 33.35 1551 VAL A C 1
ATOM 957 O O . VAL A 1 130 ? -0.959 -23.855 -8.986 1.00 33.28 1551 VAL A O 1
ATOM 961 N N . LEU A 1 131 ? 0.050 -22.226 -7.792 1.00 35.36 1552 LEU A N 1
ATOM 962 C CA . LEU A 1 131 ? -0.770 -22.427 -6.600 1.00 38.02 1552 LEU A CA 1
ATOM 963 C C . LEU A 1 131 ? -2.094 -21.658 -6.674 1.00 38.94 1552 LEU A C 1
ATOM 964 O O . LEU A 1 131 ? -2.371 -20.780 -5.853 1.00 40.79 1552 LEU A O 1
ATOM 969 N N . MET A 1 132 ? -2.882 -21.982 -7.691 1.00 38.08 1553 MET A N 1
ATOM 970 C CA . MET A 1 132 ? -4.267 -21.539 -7.820 1.00 40.08 1553 MET A CA 1
ATOM 971 C C . MET A 1 132 ? -5.006 -22.777 -8.301 1.00 38.99 1553 MET A C 1
ATOM 972 O O . MET A 1 132 ? -4.504 -23.477 -9.178 1.00 37.02 1553 MET A O 1
ATOM 977 N N . PRO A 1 133 ? -6.182 -23.064 -7.722 1.00 40.46 1554 PRO A N 1
ATOM 978 C CA . PRO A 1 133 ? -6.967 -24.202 -8.195 1.00 40.43 1554 PRO A CA 1
ATOM 979 C C . PRO A 1 133 ? -7.466 -23.939 -9.621 1.00 38.98 1554 PRO A C 1
ATOM 980 O O . PRO A 1 133 ? -7.561 -22.772 -10.017 1.00 38.95 1554 PRO A O 1
ATOM 984 N N . PRO A 1 134 ? -7.764 -25.010 -10.392 1.00 38.44 1555 PRO A N 1
ATOM 985 C CA . PRO A 1 134 ? -8.075 -24.905 -11.821 1.00 37.56 1555 PRO A CA 1
ATOM 986 C C . PRO A 1 134 ? -9.164 -23.889 -12.146 1.00 38.97 1555 PRO A C 1
ATOM 987 O O . PRO A 1 134 ? -9.063 -23.189 -13.154 1.00 37.97 1555 PRO A O 1
ATOM 991 N N . GLU A 1 135 ? -10.183 -23.811 -11.290 1.00 41.33 1556 GLU A N 1
ATOM 992 C CA . GLU A 1 135 ? -11.305 -22.899 -11.496 1.00 43.65 1556 GLU A CA 1
ATOM 993 C C . GLU A 1 135 ? -10.866 -21.437 -11.419 1.00 43.63 1556 GLU A C 1
ATOM 994 O O . GLU A 1 135 ? -11.251 -20.632 -12.269 1.00 43.82 1556 GLU A O 1
ATOM 1000 N N . GLN A 1 136 ? -10.054 -21.104 -10.413 1.00 43.76 1557 GLN A N 1
ATOM 1001 C CA . GLN A 1 136 ? -9.508 -19.750 -10.263 1.00 44.34 1557 GLN A CA 1
ATOM 1002 C C . GLN A 1 136 ? -8.531 -19.364 -11.392 1.00 41.81 1557 GLN A C 1
ATOM 1003 O O . GLN A 1 136 ? -8.523 -18.217 -11.859 1.00 41.87 1557 GLN A O 1
ATOM 1009 N N . LEU A 1 137 ? -7.716 -20.318 -11.827 1.00 39.85 1558 LEU A N 1
ATOM 1010 C CA . LEU A 1 137 ? -6.812 -20.085 -12.949 1.00 38.29 1558 LEU A CA 1
ATOM 1011 C C . LEU A 1 137 ? -7.577 -19.824 -14.257 1.00 38.56 1558 LEU A C 1
ATOM 1012 O O . LEU A 1 137 ? -7.258 -18.885 -14.996 1.00 37.83 1558 LEU A O 1
ATOM 1017 N N . LEU A 1 138 ? -8.572 -20.665 -14.536 1.00 39.52 1559 LEU A N 1
ATOM 1018 C CA . LEU A 1 138 ? -9.379 -20.549 -15.753 1.00 40.22 1559 LEU A CA 1
ATOM 1019 C C . LEU A 1 138 ? -10.113 -19.218 -15.810 1.00 42.05 1559 LEU A C 1
ATOM 1020 O O . LEU A 1 138 ? -10.142 -18.563 -16.853 1.00 42.35 1559 LEU A O 1
ATOM 1025 N N . GLN A 1 139 ? -10.678 -18.810 -14.677 1.00 43.96 1560 GLN A N 1
ATOM 1026 C CA . GLN A 1 139 ? -11.396 -17.544 -14.573 1.00 46.03 1560 GLN A CA 1
ATOM 1027 C C . GLN A 1 139 ? -10.484 -16.313 -14.671 1.00 45.16 1560 GLN A C 1
ATOM 1028 O O . GLN A 1 139 ? -10.937 -15.232 -15.034 1.00 46.71 1560 GLN A O 1
ATOM 1034 N N . ASP A 1 140 ? -9.206 -16.487 -14.351 1.00 42.56 1561 ASP A N 1
ATOM 1035 C CA . ASP A 1 140 ? -8.241 -15.398 -14.384 1.00 41.73 1561 ASP A CA 1
ATOM 1036 C C . ASP A 1 140 ? -7.216 -15.616 -15.497 1.00 38.44 1561 ASP A C 1
ATOM 1037 O O . ASP A 1 140 ? -6.095 -15.099 -15.431 1.00 37.27 1561 ASP A O 1
ATOM 1042 N N . ALA A 1 141 ? -7.605 -16.367 -16.526 1.00 36.31 1562 ALA A N 1
ATOM 1043 C CA . ALA A 1 141 ? -6.636 -16.830 -17.515 1.00 33.49 1562 ALA A CA 1
ATOM 1044 C C . ALA A 1 141 ? -6.044 -15.660 -18.292 1.00 32.70 1562 ALA A C 1
ATOM 1045 O O . ALA A 1 141 ? -4.853 -15.654 -18.566 1.00 31.15 1562 ALA A O 1
ATOM 1047 N N . ARG A 1 142 ? -6.869 -14.670 -18.626 1.00 33.26 1563 ARG A N 1
ATOM 1048 C CA . ARG A 1 142 ? -6.389 -13.524 -19.390 1.00 33.28 1563 ARG A CA 1
ATOM 1049 C C . ARG A 1 142 ? -5.299 -12.747 -18.666 1.00 32.65 1563 ARG A C 1
ATOM 1050 O O . ARG A 1 142 ? -4.278 -12.420 -19.259 1.00 31.58 1563 ARG A O 1
ATOM 1058 N N . SER A 1 143 ? -5.506 -12.468 -17.383 1.00 33.67 1564 SER A N 1
ATOM 1059 C CA . SER A 1 143 ? -4.505 -11.746 -16.588 1.00 33.63 1564 SER A CA 1
ATOM 1060 C C . SER A 1 143 ? -3.236 -12.575 -16.404 1.00 31.11 1564 SER A C 1
ATOM 1061 O O . SER A 1 143 ? -2.128 -12.041 -16.477 1.00 30.84 1564 SER A O 1
ATOM 1064 N N . PHE A 1 144 ? -3.414 -13.872 -16.168 1.00 29.95 1565 PHE A N 1
ATOM 1065 C CA . PHE A 1 144 ? -2.309 -14.825 -16.088 1.00 28.24 1565 PHE A CA 1
ATOM 1066 C C . PHE A 1 144 ? -1.476 -14.812 -17.370 1.00 26.94 1565 PHE A C 1
ATOM 1067 O O . PHE A 1 144 ? -0.267 -14.682 -17.312 1.00 27.41 1565 PHE A O 1
ATOM 1075 N N . LEU A 1 145 ? -2.133 -14.945 -18.517 1.00 26.49 1566 LEU A N 1
ATOM 1076 C CA . LEU A 1 145 ? -1.452 -14.885 -19.821 1.00 25.51 1566 LEU A CA 1
ATOM 1077 C C . LEU A 1 145 ? -0.774 -13.521 -20.092 1.00 25.62 1566 LEU A C 1
ATOM 1078 O O . LEU A 1 145 ? 0.338 -13.476 -20.609 1.00 25.28 1566 LEU A O 1
ATOM 1083 N N . ARG A 1 146 ? -1.438 -12.429 -19.736 1.00 26.73 1567 ARG A N 1
ATOM 1084 C CA . ARG A 1 146 ? -0.869 -11.085 -19.925 1.00 27.17 1567 ARG A CA 1
ATOM 1085 C C . ARG A 1 146 ? 0.405 -10.917 -19.106 1.00 27.12 1567 ARG A C 1
ATOM 1086 O O . ARG A 1 146 ? 1.408 -10.405 -19.613 1.00 26.72 1567 ARG A O 1
ATOM 1094 N N . ALA A 1 147 ? 0.372 -11.364 -17.849 1.00 26.92 1568 ALA A N 1
ATOM 1095 C CA . ALA A 1 147 ? 1.501 -11.196 -16.950 1.00 27.89 1568 ALA A CA 1
ATOM 1096 C C . ALA A 1 147 ? 2.713 -11.985 -17.433 1.00 27.10 1568 ALA A C 1
ATOM 1097 O O . ALA A 1 147 ? 3.814 -11.445 -17.542 1.00 27.10 1568 ALA A O 1
ATOM 1099 N N . LEU A 1 148 ? 2.509 -13.254 -17.766 1.00 26.88 1569 LEU A N 1
ATOM 1100 C CA . LEU A 1 148 ? 3.618 -14.066 -18.251 1.00 27.20 1569 LEU A CA 1
ATOM 1101 C C . LEU A 1 148 ? 4.118 -13.601 -19.618 1.00 27.43 1569 LEU A C 1
ATOM 1102 O O . LEU A 1 148 ? 5.319 -13.637 -19.877 1.00 27.57 1569 LEU A O 1
ATOM 1107 N N . GLY A 1 149 ? 3.195 -13.167 -20.473 1.00 27.60 1570 GLY A N 1
ATOM 1108 C CA . GLY A 1 149 ? 3.538 -12.606 -21.776 1.00 29.08 1570 GLY A CA 1
ATOM 1109 C C . GLY A 1 149 ? 4.391 -11.354 -21.672 1.00 30.51 1570 GLY A C 1
ATOM 1110 O O . GLY A 1 149 ? 5.366 -11.196 -22.414 1.00 30.50 1570 GLY A O 1
ATOM 1111 N N . THR A 1 150 ? 4.011 -10.476 -20.743 1.00 31.40 1571 THR A N 1
ATOM 1112 C CA . THR A 1 150 ? 4.751 -9.259 -20.400 1.00 33.70 1571 THR A CA 1
ATOM 1113 C C . THR A 1 150 ? 6.181 -9.579 -19.925 1.00 33.49 1571 THR A C 1
ATOM 1114 O O . THR A 1 150 ? 7.135 -8.901 -20.323 1.00 34.26 1571 THR A O 1
ATOM 1118 N N . LEU A 1 151 ? 6.314 -10.596 -19.074 1.00 32.20 1572 LEU A N 1
ATOM 1119 C CA . LEU A 1 151 ? 7.626 -11.062 -18.620 1.00 32.48 1572 LEU A CA 1
ATOM 1120 C C . LEU A 1 151 ? 8.500 -11.611 -19.757 1.00 31.46 1572 LEU A C 1
ATOM 1121 O O . LEU A 1 151 ? 9.707 -11.385 -19.786 1.00 32.16 1572 LEU A O 1
ATOM 1126 N N . LEU A 1 152 ? 7.874 -12.322 -20.690 1.00 29.58 1573 LEU A N 1
ATOM 1127 C CA . LEU A 1 152 ? 8.593 -13.014 -21.763 1.00 29.13 1573 LEU A CA 1
ATOM 1128 C C . LEU A 1 152 ? 8.691 -12.200 -23.058 1.00 29.43 1573 LEU A C 1
ATOM 1129 O O . LEU A 1 152 ? 9.331 -12.645 -24.025 1.00 30.03 1573 LEU A O 1
ATOM 1134 N N . HIS A 1 153 ? 8.076 -11.014 -23.060 1.00 29.27 1574 HIS A N 1
ATOM 1135 C CA . HIS A 1 153 ? 7.999 -10.115 -24.236 1.00 30.12 1574 HIS A CA 1
ATOM 1136 C C . HIS A 1 153 ? 7.405 -10.779 -25.483 1.00 30.00 1574 HIS A C 1
ATOM 1137 O O . HIS A 1 153 ? 7.838 -10.521 -26.612 1.00 31.02 1574 HIS A O 1
ATOM 1144 N N . THR A 1 154 ? 6.394 -11.625 -25.276 1.00 29.27 1575 THR A N 1
ATOM 1145 C CA . THR A 1 154 ? 5.688 -12.258 -26.385 1.00 29.80 1575 THR A CA 1
ATOM 1146 C C . THR A 1 154 ? 4.234 -12.564 -25.985 1.00 29.63 1575 THR A C 1
ATOM 1147 O O . THR A 1 154 ? 3.759 -12.073 -24.954 1.00 30.23 1575 THR A O 1
ATOM 1151 N N . ASN A 1 155 ? 3.546 -13.359 -26.794 1.00 28.85 1576 ASN A N 1
ATOM 1152 C CA . ASN A 1 155 ? 2.189 -13.761 -26.503 1.00 28.11 1576 ASN A CA 1
ATOM 1153 C C . ASN A 1 155 ? 2.101 -15.232 -26.151 1.00 27.25 1576 ASN A C 1
ATOM 1154 O O . ASN A 1 155 ? 2.694 -16.073 -26.823 1.00 26.58 1576 ASN A O 1
ATOM 1159 N N . LEU A 1 156 ? 1.371 -15.540 -25.088 1.00 26.85 1577 LEU A N 1
ATOM 1160 C CA . LEU A 1 156 ? 1.134 -16.937 -24.725 1.00 26.94 1577 LEU A CA 1
ATOM 1161 C C . LEU A 1 156 ? -0.354 -17.283 -24.788 1.00 27.13 1577 LEU A C 1
ATOM 1162 O O . LEU A 1 156 ? -1.212 -16.404 -24.727 1.00 27.53 1577 LEU A O 1
ATOM 1167 N N . ARG A 1 157 ? -0.642 -18.573 -24.904 1.00 27.39 1578 ARG A N 1
ATOM 1168 C CA . ARG A 1 157 ? -2.008 -19.072 -24.883 1.00 28.04 1578 ARG A CA 1
ATOM 1169 C C . ARG A 1 157 ? -1.976 -20.393 -24.135 1.00 27.26 1578 ARG A C 1
ATOM 1170 O O . ARG A 1 157 ? -0.940 -21.059 -24.110 1.00 26.46 1578 ARG A O 1
ATOM 1178 N N . ILE A 1 158 ? -3.093 -20.751 -23.505 1.00 26.95 1579 ILE A N 1
ATOM 1179 C CA . ILE A 1 158 ? -3.226 -22.085 -22.921 1.00 26.39 1579 ILE A CA 1
ATOM 1180 C C . ILE A 1 158 ? -3.414 -23.075 -24.064 1.00 27.11 1579 ILE A C 1
ATOM 1181 O O . ILE A 1 158 ? -4.249 -22.869 -24.955 1.00 26.95 1579 ILE A O 1
ATOM 1186 N N . LYS A 1 159 ? -2.608 -24.127 -24.045 1.00 26.78 1580 LYS A N 1
ATOM 1187 C CA . LYS A 1 159 ? -2.690 -25.206 -25.028 1.00 27.56 1580 LYS A CA 1
ATOM 1188 C C . LYS A 1 159 ? -4.018 -25.956 -24.909 1.00 28.14 1580 LYS A C 1
ATOM 1189 O O . LYS A 1 159 ? -4.554 -26.105 -23.808 1.00 27.45 1580 LYS A O 1
ATOM 1195 N N . ARG A 1 160 ? -4.559 -26.390 -26.046 1.00 28.98 1581 ARG A N 1
ATOM 1196 C CA . ARG A 1 160 ? -5.770 -27.217 -26.058 1.00 30.61 1581 ARG A CA 1
ATOM 1197 C C . ARG A 1 160 ? -5.447 -28.645 -26.467 1.00 30.86 1581 ARG A C 1
ATOM 1198 O O . ARG A 1 160 ? -4.589 -28.856 -27.319 1.00 31.33 1581 ARG A O 1
ATOM 1206 N N . ASP A 1 161 ? -6.131 -29.624 -25.869 1.00 31.15 1582 ASP A N 1
ATOM 1207 C CA . ASP A 1 161 ? -5.950 -31.014 -26.271 1.00 31.85 1582 ASP A CA 1
ATOM 1208 C C . ASP A 1 161 ? -6.727 -31.250 -27.563 1.00 33.69 1582 ASP A C 1
ATOM 1209 O O . ASP A 1 161 ? -7.333 -30.318 -28.110 1.00 33.37 1582 ASP A O 1
ATOM 1214 N N . SER A 1 162 ? -6.731 -32.490 -28.038 1.00 35.39 1583 SER A N 1
ATOM 1215 C CA . SER A 1 162 ? -7.317 -32.790 -29.339 1.00 37.90 1583 SER A CA 1
ATOM 1216 C C . SER A 1 162 ? -8.854 -32.821 -29.320 1.00 38.98 1583 SER A C 1
ATOM 1217 O O . SER A 1 162 ? -9.489 -32.964 -30.365 1.00 40.65 1583 SER A O 1
ATOM 1220 N N . GLN A 1 163 ? -9.443 -32.673 -28.133 1.00 38.20 1584 GLN A N 1
ATOM 1221 C CA . GLN A 1 163 ? -10.889 -32.443 -28.007 1.00 39.07 1584 GLN A CA 1
ATOM 1222 C C . GLN A 1 163 ? -11.205 -30.939 -28.021 1.00 38.42 1584 GLN A C 1
ATOM 1223 O O . GLN A 1 163 ? -12.374 -30.536 -28.008 1.00 40.13 1584 GLN A O 1
ATOM 1229 N N . GLY A 1 164 ? -10.161 -30.115 -28.043 1.00 36.52 1585 GLY A N 1
ATOM 1230 C CA . GLY A 1 164 ? -10.311 -28.652 -27.992 1.00 36.03 1585 GLY A CA 1
ATOM 1231 C C . GLY A 1 164 ? -10.421 -28.113 -26.566 1.00 34.90 1585 GLY A C 1
ATOM 1232 O O . GLY A 1 164 ? -10.770 -26.947 -26.359 1.00 34.82 1585 GLY A O 1
ATOM 1233 N N . GLU A 1 165 ? -10.124 -28.958 -25.581 1.00 33.47 1586 GLU A N 1
ATOM 1234 C CA . GLU A 1 165 ? -10.238 -28.564 -24.184 1.00 33.05 1586 GLU A CA 1
ATOM 1235 C C . GLU A 1 165 ? -8.931 -27.944 -23.703 1.00 30.86 1586 GLU A C 1
ATOM 1236 O O . GLU A 1 165 ? -7.851 -28.404 -24.060 1.00 30.22 1586 GLU A O 1
ATOM 1242 N N . LEU A 1 166 ? -9.049 -26.909 -22.878 1.00 30.41 1587 LEU A N 1
ATOM 1243 C CA . LEU A 1 166 ? -7.898 -26.229 -22.276 1.00 28.87 1587 LEU A CA 1
ATOM 1244 C C . LEU A 1 166 ? -7.130 -27.179 -21.374 1.00 27.99 1587 LEU A C 1
ATOM 1245 O O . LEU A 1 166 ? -7.718 -27.870 -20.553 1.00 27.47 1587 LEU A O 1
ATOM 1250 N N . MET A 1 167 ? -5.812 -27.218 -21.537 1.00 26.55 1588 MET A N 1
ATOM 1251 C CA . MET A 1 167 ? -4.997 -28.139 -20.760 1.00 26.98 1588 MET A CA 1
ATOM 1252 C C . MET A 1 167 ? -4.630 -27.535 -19.407 1.00 26.55 1588 MET A C 1
ATOM 1253 O O . MET A 1 167 ? -3.503 -27.080 -19.210 1.00 25.58 1588 MET A O 1
ATOM 1258 N N . VAL A 1 168 ? -5.620 -27.523 -18.511 1.00 27.11 1589 VAL A N 1
ATOM 1259 C CA . VAL A 1 168 ? -5.489 -27.089 -17.124 1.00 27.38 1589 VAL A CA 1
ATOM 1260 C C . VAL A 1 168 ? -6.003 -28.246 -16.282 1.00 28.63 1589 VAL A C 1
ATOM 1261 O O . VAL A 1 168 ? -7.155 -28.660 -16.458 1.00 28.71 1589 VAL A O 1
ATOM 1265 N N . TYR A 1 169 ? -5.157 -28.751 -15.372 1.00 27.82 1590 TYR A N 1
ATOM 1266 C CA . TYR A 1 169 ? -5.485 -29.914 -14.557 1.00 28.85 1590 TYR A CA 1
ATOM 1267 C C . TYR A 1 169 ? -5.247 -29.604 -13.091 1.00 30.39 1590 TYR A C 1
ATOM 1268 O O . TYR A 1 169 ? -4.340 -28.859 -12.777 1.00 29.91 1590 TYR A O 1
ATOM 1277 N N . PRO A 1 170 ? -6.066 -30.174 -12.193 1.00 32.33 1591 PRO A N 1
ATOM 1278 C CA . PRO A 1 170 ? -5.807 -30.021 -10.763 1.00 34.04 1591 PRO A CA 1
ATOM 1279 C C . PRO A 1 170 ? -4.478 -30.659 -10.393 1.00 34.91 1591 PRO A C 1
ATOM 1280 O O . PRO A 1 170 ? -4.107 -31.706 -10.947 1.00 34.79 1591 PRO A O 1
ATOM 1284 N N . TYR A 1 171 ? -3.759 -30.008 -9.486 1.00 35.63 1592 TYR A N 1
ATOM 1285 C CA . TYR A 1 171 ? -2.493 -30.516 -9.009 1.00 37.06 1592 TYR A CA 1
ATOM 1286 C C . TYR A 1 171 ? -2.547 -30.502 -7.489 1.00 39.05 1592 TYR A C 1
ATOM 1287 O O . TYR A 1 171 ? -2.580 -29.440 -6.859 1.00 39.54 1592 TYR A O 1
ATOM 1296 N N . TYR A 1 172 ? -2.574 -31.685 -6.901 1.00 51.93 1593 TYR A N 1
ATOM 1297 C CA . TYR A 1 172 ? -2.720 -31.769 -5.462 1.00 55.50 1593 TYR A CA 1
ATOM 1298 C C . TYR A 1 172 ? -1.377 -31.796 -4.753 1.00 59.16 1593 TYR A C 1
ATOM 1299 O O . TYR A 1 172 ? -0.620 -32.768 -4.841 1.00 64.31 1593 TYR A O 1
ATOM 1308 N N . GLY A 1 173 ? -1.085 -30.676 -4.095 1.00 59.01 1594 GLY A N 1
ATOM 1309 C CA . GLY A 1 173 ? 0.030 -30.554 -3.167 1.00 66.25 1594 GLY A CA 1
ATOM 1310 C C . GLY A 1 173 ? -0.486 -30.136 -1.799 1.00 69.07 1594 GLY A C 1
ATOM 1311 O O . GLY A 1 173 ? -1.657 -30.375 -1.469 1.00 68.61 1594 GLY A O 1
ATOM 1312 N N . GLU A 1 174 ? 0.386 -29.509 -1.008 1.00 74.60 1617 GLU A N 1
ATOM 1313 C CA . GLU A 1 174 ? 0.021 -28.969 0.305 1.00 78.48 1617 GLU A CA 1
ATOM 1314 C C . GLU A 1 174 ? -0.968 -27.809 0.156 1.00 70.31 1617 GLU A C 1
ATOM 1315 O O . GLU A 1 174 ? -1.801 -27.567 1.028 1.00 72.76 1617 GLU A O 1
ATOM 1321 N N . VAL A 1 175 ? -0.845 -27.090 -0.953 1.00 63.86 1618 VAL A N 1
ATOM 1322 C CA . VAL A 1 175 ? -1.806 -26.078 -1.361 1.00 59.14 1618 VAL A CA 1
ATOM 1323 C C . VAL A 1 175 ? -2.369 -26.495 -2.726 1.00 55.27 1618 VAL A C 1
ATOM 1324 O O . VAL A 1 175 ? -1.612 -26.908 -3.620 1.00 54.05 1618 VAL A O 1
ATOM 1328 N N . ALA A 1 176 ? -3.694 -26.414 -2.861 1.00 55.62 1619 ALA A N 1
ATOM 1329 C CA . ALA A 1 176 ? -4.377 -26.719 -4.122 1.00 54.74 1619 ALA A CA 1
ATOM 1330 C C . ALA A 1 176 ? -3.796 -25.891 -5.255 1.00 54.02 1619 ALA A C 1
ATOM 1331 O O . ALA A 1 176 ? -3.727 -24.658 -5.175 1.00 56.48 1619 ALA A O 1
ATOM 1333 N N . GLY A 1 177 ? -3.350 -26.578 -6.301 1.00 34.93 1620 GLY A N 1
ATOM 1334 C CA . GLY A 1 177 ? -2.820 -25.898 -7.455 1.00 32.92 1620 GLY A CA 1
ATOM 1335 C C . GLY A 1 177 ? -3.333 -26.461 -8.760 1.00 32.01 1620 GLY A C 1
ATOM 1336 O O . GLY A 1 177 ? -4.268 -27.269 -8.784 1.00 32.91 1620 GLY A O 1
ATOM 1337 N N . SER A 1 178 ? -2.689 -26.034 -9.839 1.00 30.29 1621 SER A N 1
ATOM 1338 C CA . SER A 1 178 ? -3.070 -26.402 -11.189 1.00 30.07 1621 SER A CA 1
ATOM 1339 C C . SER A 1 178 ? -1.795 -26.679 -11.929 1.00 29.03 1621 SER A C 1
ATOM 1340 O O . SER A 1 178 ? -0.752 -26.082 -11.622 1.00 28.32 1621 SER A O 1
ATOM 1343 N N . LYS A 1 179 ? -1.869 -27.581 -12.902 1.00 28.54 1622 LYS A N 1
ATOM 1344 C CA . LYS A 1 179 ? -0.796 -27.714 -13.877 1.00 27.55 1622 LYS A CA 1
ATOM 1345 C C . LYS A 1 179 ? -1.358 -27.212 -15.187 1.00 26.65 1622 LYS A C 1
ATOM 1346 O O . LYS A 1 179 ? -2.434 -27.649 -15.604 1.00 27.07 1622 LYS A O 1
ATOM 1352 N N . VAL A 1 180 ? -0.649 -26.285 -15.829 1.00 25.19 1623 VAL A N 1
ATOM 1353 C CA . VAL A 1 180 ? -1.142 -25.696 -17.069 1.00 25.62 1623 VAL A CA 1
ATOM 1354 C C . VAL A 1 180 ? -0.083 -25.819 -18.154 1.00 25.29 1623 VAL A C 1
ATOM 1355 O O . VAL A 1 180 ? 1.124 -25.699 -17.895 1.00 24.90 1623 VAL A O 1
ATOM 1359 N N . PHE A 1 181 ? -0.553 -26.089 -19.365 1.00 25.93 1624 PHE A N 1
ATOM 1360 C CA . PHE A 1 181 ? 0.301 -26.210 -20.531 1.00 25.97 1624 PHE A CA 1
ATOM 1361 C C . PHE A 1 181 ? 0.097 -24.994 -21.415 1.00 26.23 1624 PHE A C 1
ATOM 1362 O O . PHE A 1 181 ? -1.042 -24.686 -21.787 1.00 26.54 1624 PHE A O 1
ATOM 1370 N N . LEU A 1 182 ? 1.192 -24.293 -21.727 1.00 25.80 1625 LEU A N 1
ATOM 1371 C CA . LEU A 1 182 ? 1.134 -23.075 -22.543 1.00 25.71 1625 LEU A CA 1
ATOM 1372 C C . LEU A 1 182 ? 1.962 -23.180 -23.818 1.00 26.57 1625 LEU A C 1
ATOM 1373 O O . LEU A 1 182 ? 2.967 -23.890 -23.862 1.00 27.12 1625 LEU A O 1
ATOM 1378 N N . GLU A 1 183 ? 1.540 -22.449 -24.843 1.00 26.91 1626 GLU A N 1
ATOM 1379 C CA . GLU A 1 183 ? 2.317 -22.304 -26.060 1.00 28.17 1626 GLU A CA 1
ATOM 1380 C C . GLU A 1 183 ? 2.664 -20.826 -26.253 1.00 27.46 1626 GLU A C 1
ATOM 1381 O O . GLU A 1 183 ? 1.927 -19.949 -25.810 1.00 26.94 1626 GLU A O 1
ATOM 1387 N N . ILE A 1 184 ? 3.805 -20.563 -26.880 1.00 28.06 1627 ILE A N 1
ATOM 1388 C CA . ILE A 1 184 ? 4.200 -19.208 -27.271 1.00 27.47 1627 ILE A CA 1
ATOM 1389 C C . ILE A 1 184 ? 3.812 -18.987 -28.736 1.00 29.09 1627 ILE A C 1
ATOM 1390 O O . ILE A 1 184 ? 4.224 -19.762 -29.609 1.00 29.82 1627 ILE A O 1
ATOM 1395 N N . ASP A 1 185 ? 3.000 -17.959 -28.990 1.00 28.67 1628 ASP A N 1
ATOM 1396 C CA . ASP A 1 185 ? 2.675 -17.526 -30.357 1.00 29.82 1628 ASP A CA 1
ATOM 1397 C C . ASP A 1 185 ? 3.442 -16.245 -30.669 1.00 29.78 1628 ASP A C 1
ATOM 1398 O O . ASP A 1 185 ? 3.143 -15.181 -30.133 1.00 29.01 1628 ASP A O 1
ATOM 1403 N N . ASN A 1 186 ? 4.447 -16.367 -31.534 1.00 30.25 1629 ASN A N 1
ATOM 1404 C CA . ASN A 1 186 ? 5.275 -15.238 -31.936 1.00 30.07 1629 ASN A CA 1
ATOM 1405 C C . ASN A 1 186 ? 4.736 -14.453 -33.122 1.00 30.96 1629 ASN A C 1
ATOM 1406 O O . ASN A 1 186 ? 5.467 -13.637 -33.694 1.00 31.13 1629 ASN A O 1
ATOM 1411 N N . ARG A 1 187 ? 3.472 -14.663 -33.500 1.00 30.87 1630 ARG A N 1
ATOM 1412 C CA . ARG A 1 187 ? 2.995 -14.067 -34.758 1.00 32.80 1630 ARG A CA 1
ATOM 1413 C C . ARG A 1 187 ? 3.238 -12.553 -34.847 1.00 32.62 1630 ARG A C 1
ATOM 1414 O O . ARG A 1 187 ? 3.574 -12.046 -35.908 1.00 33.14 1630 ARG A O 1
ATOM 1422 N N . GLN A 1 188 ? 3.103 -11.847 -33.726 1.00 31.60 1631 GLN A N 1
ATOM 1423 C CA . GLN A 1 188 ? 3.391 -10.404 -33.699 1.00 33.09 1631 GLN A CA 1
ATOM 1424 C C . GLN A 1 188 ? 4.798 -10.085 -33.218 1.00 32.32 1631 GLN A C 1
ATOM 1425 O O . GLN A 1 188 ? 5.453 -9.184 -33.754 1.00 33.15 1631 GLN A O 1
ATOM 1431 N N . CYS A 1 189 ? 5.263 -10.827 -32.216 1.00 31.42 1632 CYS A N 1
ATOM 1432 C CA . CYS A 1 189 ? 6.600 -10.633 -31.659 1.00 31.08 1632 CYS A CA 1
ATOM 1433 C C . CYS A 1 189 ? 7.693 -10.472 -32.745 1.00 32.43 1632 CYS A C 1
ATOM 1434 O O . CYS A 1 189 ? 8.493 -9.524 -32.711 1.00 32.73 1632 CYS A O 1
ATOM 1437 N N . VAL A 1 190 ? 7.721 -11.398 -33.706 1.00 32.77 1633 VAL A N 1
ATOM 1438 C CA . VAL A 1 190 ? 8.775 -11.426 -34.729 1.00 34.34 1633 VAL A CA 1
ATOM 1439 C C . VAL A 1 190 ? 8.793 -10.164 -35.605 1.00 35.67 1633 VAL A C 1
ATOM 1440 O O . VAL A 1 190 ? 9.816 -9.806 -36.185 1.00 36.67 1633 VAL A O 1
ATOM 1444 N N . GLN A 1 191 ? 7.654 -9.492 -35.701 1.00 35.62 1634 GLN A N 1
ATOM 1445 C CA . GLN A 1 191 ? 7.571 -8.292 -36.532 1.00 37.46 1634 GLN A CA 1
ATOM 1446 C C . GLN A 1 191 ? 8.154 -7.059 -35.853 1.00 37.22 1634 GLN A C 1
ATOM 1447 O O . GLN A 1 191 ? 8.619 -6.142 -36.528 1.00 37.75 1634 GLN A O 1
ATOM 1453 N N . ASP A 1 192 ? 8.114 -7.044 -34.521 1.00 35.82 1635 ASP A N 1
ATOM 1454 C CA . ASP A 1 192 ? 8.481 -5.858 -33.744 1.00 36.88 1635 ASP A CA 1
ATOM 1455 C C . ASP A 1 192 ? 9.747 -6.049 -32.914 1.00 36.67 1635 ASP A C 1
ATOM 1456 O O . ASP A 1 192 ? 10.314 -5.080 -32.413 1.00 38.13 1635 ASP A O 1
ATOM 1461 N N . SER A 1 193 ? 10.208 -7.288 -32.808 1.00 35.72 1636 SER A N 1
ATOM 1462 C CA . SER A 1 193 ? 11.237 -7.640 -31.842 1.00 35.96 1636 SER A CA 1
ATOM 1463 C C . SER A 1 193 ? 12.275 -8.601 -32.407 1.00 36.54 1636 SER A C 1
ATOM 1464 O O . SER A 1 193 ? 11.931 -9.575 -33.072 1.00 36.19 1636 SER A O 1
ATOM 1467 N N . ASP A 1 194 ? 13.536 -8.341 -32.082 1.00 37.78 1637 ASP A N 1
ATOM 1468 C CA . ASP A 1 194 ? 14.647 -9.219 -32.438 1.00 39.67 1637 ASP A CA 1
ATOM 1469 C C . ASP A 1 194 ? 14.924 -10.274 -31.354 1.00 39.25 1637 ASP A C 1
ATOM 1470 O O . ASP A 1 194 ? 15.907 -11.011 -31.436 1.00 40.57 1637 ASP A O 1
ATOM 1475 N N . HIS A 1 195 ? 14.062 -10.350 -30.347 1.00 37.45 1638 HIS A N 1
ATOM 1476 C CA . HIS A 1 195 ? 14.317 -11.250 -29.216 1.00 37.54 1638 HIS A CA 1
ATOM 1477 C C . HIS A 1 195 ? 13.146 -12.159 -28.853 1.00 35.85 1638 HIS A C 1
ATOM 1478 O O . HIS A 1 195 ? 12.801 -12.292 -27.684 1.00 34.99 1638 HIS A O 1
ATOM 1485 N N . CYS A 1 196 ? 12.542 -12.788 -29.859 1.00 36.07 1639 CYS A N 1
ATOM 1486 C CA . CYS A 1 196 ? 11.456 -13.743 -29.622 1.00 35.16 1639 CYS A CA 1
ATOM 1487 C C . CYS A 1 196 ? 12.058 -15.130 -29.405 1.00 35.66 1639 CYS A C 1
ATOM 1488 O O . CYS A 1 196 ? 13.079 -15.457 -29.990 1.00 36.95 1639 CYS A O 1
ATOM 1491 N N . PHE A 1 197 ? 11.422 -15.936 -28.561 1.00 34.67 1640 PHE A N 1
ATOM 1492 C CA . PHE A 1 197 ? 11.870 -17.303 -28.317 1.00 35.49 1640 PHE A CA 1
ATOM 1493 C C . PHE A 1 197 ? 11.430 -18.242 -29.437 1.00 36.95 1640 PHE A C 1
ATOM 1494 O O . PHE A 1 197 ? 10.231 -18.375 -29.719 1.00 36.68 1640 PHE A O 1
ATOM 1502 N N . LYS A 1 198 ? 12.393 -18.895 -30.075 1.00 39.22 1641 LYS A N 1
ATOM 1503 C CA . LYS A 1 198 ? 12.072 -19.797 -31.175 1.00 40.95 1641 LYS A CA 1
ATOM 1504 C C . LYS A 1 198 ? 11.693 -21.159 -30.609 1.00 40.26 1641 LYS A C 1
ATOM 1505 O O . LYS A 1 198 ? 11.035 -21.971 -31.267 1.00 40.14 1641 LYS A O 1
ATOM 1511 N N . ASN A 1 199 ? 12.090 -21.369 -29.360 1.00 39.00 1642 ASN A N 1
ATOM 1512 C CA . ASN A 1 199 ? 11.783 -22.578 -28.625 1.00 38.98 1642 ASN A CA 1
ATOM 1513 C C . ASN A 1 199 ? 11.528 -22.282 -27.127 1.00 36.27 1642 ASN A C 1
ATOM 1514 O O . ASN A 1 199 ? 12.058 -21.314 -26.571 1.00 35.66 1642 ASN A O 1
ATOM 1519 N N . THR A 1 200 ? 10.694 -23.097 -26.489 1.00 34.69 1643 THR A N 1
ATOM 1520 C CA . THR A 1 200 ? 10.271 -22.848 -25.104 1.00 32.12 1643 THR A CA 1
ATOM 1521 C C . THR A 1 200 ? 11.333 -23.034 -24.011 1.00 32.07 1643 THR A C 1
ATOM 1522 O O . THR A 1 200 ? 11.090 -22.666 -22.863 1.00 30.60 1643 THR A O 1
ATOM 1526 N N . ASP A 1 201 ? 12.487 -23.608 -24.342 1.00 34.04 1644 ASP A N 1
ATOM 1527 C CA . ASP A 1 201 ? 13.499 -23.901 -23.321 1.00 35.11 1644 ASP A CA 1
ATOM 1528 C C . ASP A 1 201 ? 13.954 -22.631 -22.606 1.00 34.02 1644 ASP A C 1
ATOM 1529 O O . ASP A 1 201 ? 13.961 -22.583 -21.378 1.00 32.99 1644 ASP A O 1
ATOM 1534 N N . ALA A 1 202 ? 14.340 -21.609 -23.375 1.00 34.13 1645 ALA A N 1
ATOM 1535 C CA . ALA A 1 202 ? 14.843 -20.369 -22.773 1.00 33.71 1645 ALA A CA 1
ATOM 1536 C C . ALA A 1 202 ? 13.738 -19.527 -22.126 1.00 31.39 1645 ALA A C 1
ATOM 1537 O O . ALA A 1 202 ? 14.017 -18.728 -21.240 1.00 31.30 1645 ALA A O 1
ATOM 1539 N N . ALA A 1 203 ? 12.489 -19.704 -22.564 1.00 29.71 1646 ALA A N 1
ATOM 1540 C CA . ALA A 1 203 ? 11.361 -19.018 -21.929 1.00 27.86 1646 ALA A CA 1
ATOM 1541 C C . ALA A 1 203 ? 11.141 -19.562 -20.524 1.00 27.22 1646 ALA A C 1
ATOM 1542 O O . ALA A 1 203 ? 10.970 -18.792 -19.580 1.00 27.05 1646 ALA A O 1
ATOM 1544 N N . ALA A 1 204 ? 11.160 -20.890 -20.390 1.00 27.19 1647 ALA A N 1
ATOM 1545 C CA . ALA A 1 204 ? 11.058 -21.554 -19.074 1.00 26.59 1647 ALA A CA 1
ATOM 1546 C C . ALA A 1 204 ? 12.155 -21.033 -18.143 1.00 27.34 1647 ALA A C 1
ATOM 1547 O O . ALA A 1 204 ? 11.915 -20.685 -16.981 1.00 26.55 1647 ALA A O 1
ATOM 1549 N N . ALA A 1 205 ? 13.372 -21.001 -18.672 1.00 28.62 1648 ALA A N 1
ATOM 1550 C CA . ALA A 1 205 ? 14.531 -20.577 -17.899 1.00 30.38 1648 ALA A CA 1
ATOM 1551 C C . ALA A 1 205 ? 14.415 -19.125 -17.449 1.00 29.97 1648 ALA A C 1
ATOM 1552 O O . ALA A 1 205 ? 14.845 -18.785 -16.356 1.00 30.74 1648 ALA A O 1
ATOM 1554 N N . LEU A 1 206 ? 13.842 -18.268 -18.290 1.00 29.64 1649 LEU A N 1
ATOM 1555 C CA . LEU A 1 206 ? 13.665 -16.866 -17.903 1.00 29.82 1649 LEU A CA 1
ATOM 1556 C C . LEU A 1 206 ? 12.615 -16.710 -16.796 1.00 28.63 1649 LEU A C 1
ATOM 1557 O O . LEU A 1 206 ? 12.786 -15.895 -15.891 1.00 29.15 1649 LEU A O 1
ATOM 1562 N N . LEU A 1 207 ? 11.536 -17.490 -16.863 1.00 26.90 1650 LEU A N 1
ATOM 1563 C CA . LEU A 1 207 ? 10.601 -17.551 -15.733 1.00 26.52 1650 LEU A CA 1
ATOM 1564 C C . LEU A 1 207 ? 11.308 -17.982 -14.451 1.00 27.39 1650 LEU A C 1
ATOM 1565 O O . LEU A 1 207 ? 11.107 -17.371 -13.412 1.00 28.48 1650 LEU A O 1
ATOM 1570 N N . ALA A 1 208 ? 12.148 -19.015 -14.530 1.00 27.57 1651 ALA A N 1
ATOM 1571 C CA . ALA A 1 208 ? 12.938 -19.471 -13.373 1.00 28.83 1651 ALA A CA 1
ATOM 1572 C C . ALA A 1 208 ? 13.861 -18.371 -12.859 1.00 30.60 1651 ALA A C 1
ATOM 1573 O O . ALA A 1 208 ? 14.000 -18.188 -11.647 1.00 30.82 1651 ALA A O 1
ATOM 1575 N N . SER A 1 209 ? 14.491 -17.646 -13.785 1.00 31.27 1652 SER A N 1
ATOM 1576 C CA . SER A 1 209 ? 15.326 -16.510 -13.420 1.00 34.61 1652 SER A CA 1
ATOM 1577 C C . SER A 1 209 ? 14.536 -15.472 -12.621 1.00 34.75 1652 SER A C 1
ATOM 1578 O O . SER A 1 209 ? 15.021 -14.961 -11.629 1.00 36.92 1652 SER A O 1
ATOM 1581 N N . HIS A 1 210 ? 13.313 -15.182 -13.052 1.00 33.48 1653 HIS A N 1
ATOM 1582 C CA . HIS A 1 210 ? 12.473 -14.217 -12.348 1.00 33.93 1653 HIS A CA 1
ATOM 1583 C C . HIS A 1 210 ? 12.061 -14.736 -10.982 1.00 33.80 1653 HIS A C 1
ATOM 1584 O O . HIS A 1 210 ? 11.957 -13.966 -10.031 1.00 35.40 1653 HIS A O 1
ATOM 1591 N N . ALA A 1 211 ? 11.844 -16.044 -10.881 1.00 32.77 1654 ALA A N 1
ATOM 1592 C CA . ALA A 1 211 ? 11.662 -16.672 -9.576 1.00 33.76 1654 ALA A CA 1
ATOM 1593 C C . ALA A 1 211 ? 12.880 -16.442 -8.680 1.00 36.35 1654 ALA A C 1
ATOM 1594 O O . ALA A 1 211 ? 12.724 -16.062 -7.522 1.00 37.51 1654 ALA A O 1
ATOM 1596 N N . ILE A 1 212 ? 14.087 -16.653 -9.212 1.00 37.61 1655 ILE A N 1
ATOM 1597 C CA . ILE A 1 212 ? 15.318 -16.396 -8.442 1.00 41.12 1655 ILE A CA 1
ATOM 1598 C C . ILE A 1 212 ? 15.335 -14.965 -7.878 1.00 43.67 1655 ILE A C 1
ATOM 1599 O O . ILE A 1 212 ? 15.660 -14.763 -6.706 1.00 45.74 1655 ILE A O 1
ATOM 1604 N N . GLN A 1 213 ? 14.962 -13.987 -8.706 1.00 44.07 1656 GLN A N 1
ATOM 1605 C CA . GLN A 1 213 ? 14.962 -12.571 -8.290 1.00 47.37 1656 GLN A CA 1
ATOM 1606 C C . GLN A 1 213 ? 13.815 -12.231 -7.345 1.00 47.74 1656 GLN A C 1
ATOM 1607 O O . GLN A 1 213 ? 13.903 -11.270 -6.580 1.00 50.71 1656 GLN A O 1
ATOM 1613 N N . GLY A 1 214 ? 12.745 -13.018 -7.400 1.00 45.69 1657 GLY A N 1
ATOM 1614 C CA . GLY A 1 214 ? 11.553 -12.762 -6.594 1.00 46.26 1657 GLY A CA 1
ATOM 1615 C C . GLY A 1 214 ? 10.632 -11.747 -7.252 1.00 46.09 1657 GLY A C 1
ATOM 1616 O O . GLY A 1 214 ? 9.932 -11.007 -6.565 1.00 47.75 1657 GLY A O 1
ATOM 1617 N N . THR A 1 215 ? 10.614 -11.725 -8.584 1.00 44.13 1658 THR A N 1
ATOM 1618 C CA . THR A 1 215 ? 9.860 -10.713 -9.332 1.00 44.24 1658 THR A CA 1
ATOM 1619 C C . THR A 1 215 ? 8.693 -11.305 -10.124 1.00 41.83 1658 THR A C 1
ATOM 1620 O O . THR A 1 215 ? 8.170 -10.680 -11.046 1.00 42.09 1658 THR A O 1
ATOM 1624 N N . LEU A 1 216 ? 8.280 -12.509 -9.752 1.00 40.22 1659 LEU A N 1
ATOM 1625 C CA . LEU A 1 216 ? 7.170 -13.185 -10.410 1.00 38.14 1659 LEU A CA 1
ATOM 1626 C C . LEU A 1 216 ? 5.851 -12.633 -9.862 1.00 38.54 1659 LEU A C 1
ATOM 1627 O O . LEU A 1 216 ? 5.741 -12.363 -8.667 1.00 39.47 1659 LEU A O 1
ATOM 1632 N N . SER A 1 217 ? 4.868 -12.470 -10.745 1.00 36.81 1660 SER A N 1
ATOM 1633 C CA . SER A 1 217 ? 3.575 -11.861 -10.429 1.00 38.27 1660 SER A CA 1
ATOM 1634 C C . SER A 1 217 ? 2.515 -12.873 -9.988 1.00 37.02 1660 SER A C 1
ATOM 1635 O O . SER A 1 217 ? 1.466 -12.485 -9.467 1.00 38.30 1660 SER A O 1
ATOM 1638 N N . TYR A 1 218 ? 2.794 -14.155 -10.216 1.00 34.11 1661 TYR A N 1
ATOM 1639 C CA . TYR A 1 218 ? 1.876 -15.246 -9.895 1.00 33.29 1661 TYR A CA 1
ATOM 1640 C C . TYR A 1 218 ? 2.624 -16.314 -9.117 1.00 32.59 1661 TYR A C 1
ATOM 1641 O O . TYR A 1 218 ? 3.834 -16.441 -9.269 1.00 32.18 1661 TYR A O 1
ATOM 1650 N N . PRO A 1 219 ? 1.914 -17.076 -8.263 1.00 33.12 1662 PRO A 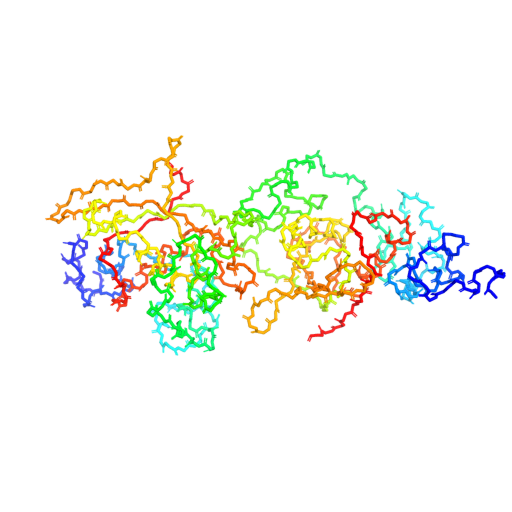N 1
ATOM 1651 C CA . PRO A 1 219 ? 2.612 -18.014 -7.395 1.00 32.69 1662 PRO A CA 1
ATOM 1652 C C . PRO A 1 219 ? 2.984 -19.303 -8.135 1.00 31.17 1662 PRO A C 1
ATOM 1653 O O . PRO A 1 219 ? 2.405 -20.364 -7.861 1.00 31.44 1662 PRO A O 1
ATOM 1657 N N . LEU A 1 220 ? 3.934 -19.207 -9.071 1.00 29.61 1663 LEU A N 1
ATOM 1658 C CA . LEU A 1 220 ? 4.400 -20.383 -9.807 1.00 28.48 1663 LEU A CA 1
ATOM 1659 C C . LEU A 1 220 ? 5.235 -21.252 -8.862 1.00 29.14 1663 LEU A C 1
ATOM 1660 O O . LEU A 1 220 ? 5.944 -20.717 -8.005 1.00 29.55 1663 LEU A O 1
ATOM 1665 N N . VAL A 1 221 ? 5.107 -22.574 -9.019 1.00 28.41 1664 VAL A N 1
ATOM 1666 C CA . VAL A 1 221 ? 5.820 -23.609 -8.252 1.00 30.01 1664 VAL A CA 1
ATOM 1667 C C . VAL A 1 221 ? 6.926 -24.224 -9.094 1.00 29.03 1664 VAL A C 1
ATOM 1668 O O . VAL A 1 221 ? 8.031 -24.432 -8.627 1.00 28.96 1664 VAL A O 1
ATOM 1672 N N . SER A 1 222 ? 6.616 -24.513 -10.353 1.00 28.28 1665 SER A N 1
ATOM 1673 C CA . SER A 1 222 ? 7.586 -25.157 -11.232 1.00 28.86 1665 SER A CA 1
ATOM 1674 C C . SER A 1 222 ? 7.307 -24.799 -12.663 1.00 27.60 1665 SER A C 1
ATOM 1675 O O . SER A 1 222 ? 6.179 -24.469 -13.009 1.00 25.87 1665 SER A O 1
ATOM 1678 N N . VAL A 1 223 ? 8.358 -24.854 -13.476 1.00 28.34 1666 VAL A N 1
ATOM 1679 C CA . VAL A 1 223 ? 8.231 -24.731 -14.918 1.00 28.32 1666 VAL A CA 1
ATOM 1680 C C . VAL A 1 223 ? 9.177 -25.715 -15.565 1.00 29.80 1666 VAL A C 1
ATOM 1681 O O . VAL A 1 223 ? 10.300 -25.938 -15.079 1.00 31.45 1666 VAL A O 1
ATOM 1685 N N . VAL A 1 224 ? 8.713 -26.308 -16.656 1.00 30.41 1667 VAL A N 1
ATOM 1686 C CA . VAL A 1 224 ? 9.491 -27.239 -17.451 1.00 32.81 1667 VAL A CA 1
ATOM 1687 C C . VAL A 1 224 ? 9.140 -26.934 -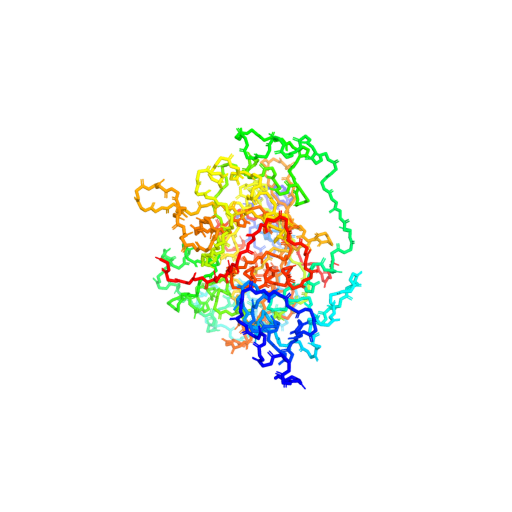18.900 1.00 32.80 1667 VAL A C 1
ATOM 1688 O O . VAL A 1 224 ? 7.985 -26.619 -19.211 1.00 31.54 1667 VAL A O 1
ATOM 1692 N N . SER A 1 225 ? 10.141 -26.978 -19.772 1.00 34.62 1668 SER A N 1
ATOM 1693 C CA . SER A 1 225 ? 9.911 -26.912 -21.217 1.00 36.11 1668 SER A CA 1
ATOM 1694 C C . SER A 1 225 ? 9.912 -28.337 -21.769 1.00 39.02 1668 SER A C 1
ATOM 1695 O O . SER A 1 225 ? 10.852 -29.096 -21.534 1.00 40.56 1668 SER A O 1
ATOM 1698 N N . GLU A 1 226 ? 8.846 -28.693 -22.482 1.00 40.62 1669 GLU A N 1
ATOM 1699 C CA . GLU A 1 226 ? 8.691 -30.032 -23.047 1.00 44.96 1669 GLU A CA 1
ATOM 1700 C C . GLU A 1 226 ? 8.617 -30.027 -24.569 1.00 47.49 1669 GLU A C 1
ATOM 1701 O O . GLU A 1 226 ? 7.984 -29.152 -25.169 1.00 45.47 1669 GLU A O 1
ATOM 1707 N N . SER A 1 227 ? 9.259 -31.023 -25.176 1.00 56.94 1670 SER A N 1
ATOM 1708 C CA . SER A 1 227 ? 9.202 -31.245 -26.622 1.00 58.92 1670 SER A CA 1
ATOM 1709 C C . SER A 1 227 ? 8.248 -32.395 -26.970 1.00 60.01 1670 SER A C 1
ATOM 1710 O O . SER A 1 227 ? 7.896 -32.587 -28.139 1.00 60.41 1670 SER A O 1
ATOM 1713 N N . LEU A 1 228 ? 7.826 -33.141 -25.945 1.00 61.13 1671 LEU A N 1
ATOM 1714 C CA . LEU A 1 228 ? 7.015 -34.348 -26.122 1.00 62.07 1671 LEU A CA 1
ATOM 1715 C C . LEU A 1 228 ? 5.505 -34.098 -26.015 1.00 62.70 1671 LEU A C 1
ATOM 1716 O O . LEU A 1 228 ? 4.757 -34.392 -26.956 1.00 62.96 1671 LEU A O 1
ATOM 1718 N N . THR A 1 229 ? 5.081 -33.566 -24.864 1.00 63.22 1672 THR A N 1
ATOM 1719 C CA . THR A 1 229 ? 3.668 -33.283 -24.530 1.00 63.52 1672 THR A CA 1
ATOM 1720 C C . THR A 1 229 ? 2.634 -34.084 -25.326 1.00 63.91 1672 THR A C 1
ATOM 1721 O O . THR A 1 229 ? 1.822 -34.807 -24.747 1.00 64.42 1672 THR A O 1
ATOM 1725 N N . CYS B 1 4 ? 20.238 4.413 -81.184 1.00 116.96 1425 CYS B N 1
ATOM 1726 C CA . CYS B 1 4 ? 19.865 3.121 -80.536 1.00 110.97 1425 CYS B CA 1
ATOM 1727 C C . CYS B 1 4 ? 18.431 3.153 -79.997 1.00 106.76 1425 CYS B C 1
ATOM 1728 O O . CYS B 1 4 ? 18.107 3.973 -79.136 1.00 105.74 1425 CYS B O 1
ATOM 1731 N N . LEU B 1 5 ? 17.570 2.271 -80.503 1.00 105.14 1426 LEU B N 1
ATOM 1732 C CA . LEU B 1 5 ? 17.913 1.329 -81.569 1.00 107.47 1426 LEU B CA 1
ATOM 1733 C C . LEU B 1 5 ? 16.916 1.483 -82.714 1.00 110.45 1426 LEU B C 1
ATOM 1734 O O . LEU B 1 5 ? 17.300 1.739 -83.856 1.00 115.91 1426 LEU B O 1
ATOM 1739 N N . SER B 1 6 ? 15.636 1.320 -82.384 1.00 107.35 1427 SER B N 1
ATOM 1740 C CA . SER B 1 6 ? 14.535 1.569 -83.306 1.00 110.19 1427 SER B CA 1
ATOM 1741 C C . SER B 1 6 ? 13.649 2.681 -82.747 1.00 109.05 1427 SER B C 1
ATOM 1742 O O . SER B 1 6 ? 13.870 3.155 -81.628 1.00 106.01 1427 SER B O 1
ATOM 1744 N N . GLN B 1 7 ? 12.652 3.094 -83.528 1.00 112.18 1428 GLN B N 1
ATOM 1745 C CA . GLN B 1 7 ? 11.728 4.156 -83.125 1.00 112.28 1428 GLN B CA 1
ATOM 1746 C C . GLN B 1 7 ? 10.863 3.769 -81.921 1.00 107.12 1428 GLN B C 1
ATOM 1747 O O . GLN B 1 7 ? 10.453 4.634 -81.142 1.00 106.66 1428 GLN B O 1
ATOM 1749 N N . TYR B 1 8 ? 10.599 2.471 -81.773 1.00 104.01 1429 TYR B N 1
ATOM 1750 C CA . TYR B 1 8 ? 9.773 1.954 -80.679 1.00 99.82 1429 TYR B CA 1
ATOM 1751 C C . TYR B 1 8 ? 10.520 1.882 -79.346 1.00 95.31 1429 TYR B C 1
ATOM 1752 O O . TYR B 1 8 ? 9.935 2.133 -78.290 1.00 93.41 1429 TYR B O 1
ATOM 1754 N N . CYS B 1 9 ? 11.807 1.545 -79.401 1.00 94.27 1430 CYS B N 1
ATOM 1755 C CA . CYS B 1 9 ? 12.615 1.367 -78.192 1.00 90.63 1430 CYS B CA 1
ATOM 1756 C C . CYS B 1 9 ? 13.162 2.662 -77.595 1.00 91.71 1430 CYS B C 1
ATOM 1757 O O . CYS B 1 9 ? 13.604 2.680 -76.444 1.00 89.56 1430 CYS B O 1
ATOM 1760 N N . ALA B 1 10 ? 13.129 3.740 -78.375 1.00 95.76 1431 ALA B N 1
ATOM 1761 C CA . ALA B 1 10 ? 13.542 5.058 -77.894 1.00 98.20 1431 ALA B CA 1
ATOM 1762 C C . ALA B 1 10 ? 12.479 5.664 -76.978 1.00 98.02 1431 ALA B C 1
ATOM 1763 O O . ALA B 1 10 ? 12.802 6.253 -75.943 1.00 98.23 1431 ALA B O 1
ATOM 1765 N N . ASP B 1 11 ? 11.215 5.502 -77.366 1.00 98.46 1432 ASP B N 1
ATOM 1766 C CA . ASP B 1 11 ? 10.076 6.014 -76.605 1.00 99.24 1432 ASP B CA 1
ATOM 1767 C C . ASP B 1 11 ? 9.823 5.195 -75.337 1.00 95.38 1432 ASP B C 1
ATOM 1768 O O . ASP B 1 11 ? 9.271 5.709 -74.360 1.00 96.27 1432 ASP B O 1
ATOM 1773 N N . LYS B 1 12 ? 10.227 3.925 -75.367 1.00 91.86 1433 LYS B N 1
ATOM 1774 C CA . LYS B 1 12 ? 10.100 3.027 -74.217 1.00 88.74 1433 LYS B CA 1
ATOM 1775 C C . LYS B 1 12 ? 11.420 2.907 -73.447 1.00 87.07 1433 LYS B C 1
ATOM 1776 O O . LYS B 1 12 ? 12.376 2.287 -73.926 1.00 85.77 1433 LYS B O 1
ATOM 1778 N N . ALA B 1 13 ? 11.463 3.512 -72.260 1.00 87.83 1434 ALA B N 1
ATOM 1779 C CA . ALA B 1 13 ? 12.665 3.508 -71.418 1.00 87.28 1434 ALA B CA 1
ATOM 1780 C C . ALA B 1 13 ? 12.374 3.823 -69.946 1.00 88.39 1434 ALA B C 1
ATOM 1781 O O . ALA B 1 13 ? 12.974 3.222 -69.049 1.00 87.03 1434 ALA B O 1
ATOM 1783 N N . ARG B 1 14 ? 11.465 4.768 -69.708 1.00 91.59 1435 ARG B N 1
ATOM 1784 C CA . ARG B 1 14 ? 11.122 5.209 -68.353 1.00 94.12 1435 ARG B CA 1
ATOM 1785 C C . ARG B 1 14 ? 9.869 4.516 -67.816 1.00 93.42 1435 ARG B C 1
ATOM 1786 O O . ARG B 1 14 ? 9.803 4.181 -66.630 1.00 94.17 1435 ARG B O 1
ATOM 1794 N N . ASP B 1 15 ? 8.891 4.303 -68.696 1.00 92.75 1436 ASP B N 1
ATOM 1795 C CA . ASP B 1 15 ? 7.580 3.750 -68.325 1.00 93.14 1436 ASP B CA 1
ATOM 1796 C C . ASP B 1 15 ? 7.660 2.447 -67.527 1.00 90.37 1436 ASP B C 1
ATOM 1797 O O . ASP B 1 15 ? 8.539 1.614 -67.765 1.00 86.92 1436 ASP B O 1
ATOM 1802 N N . GLY B 1 16 ? 6.734 2.283 -66.583 1.00 92.54 1437 GLY B N 1
ATOM 1803 C CA . GLY B 1 16 ? 6.695 1.105 -65.714 1.00 90.95 1437 GLY B CA 1
ATOM 1804 C C . GLY B 1 16 ? 6.211 -0.159 -66.404 1.00 88.18 1437 GLY B C 1
ATOM 1805 O O . GLY B 1 16 ? 5.380 -0.891 -65.858 1.00 89.80 1437 GLY B O 1
ATOM 1806 N N . VAL B 1 17 ? 6.734 -0.409 -67.604 1.00 84.77 1438 VAL B N 1
ATOM 1807 C CA . VAL B 1 17 ? 6.396 -1.585 -68.406 1.00 82.73 1438 VAL B CA 1
ATOM 1808 C C . VAL B 1 17 ? 7.669 -2.136 -69.048 1.00 79.04 1438 VAL B C 1
ATOM 1809 O O . VAL B 1 17 ? 8.444 -1.385 -69.642 1.00 78.28 1438 VAL B O 1
ATOM 1813 N N . CYS B 1 18 ? 7.884 -3.444 -68.917 1.00 77.26 1439 CYS B N 1
ATOM 1814 C CA . CYS B 1 18 ? 8.965 -4.115 -69.635 1.00 74.96 1439 CYS B CA 1
ATOM 1815 C C . CYS B 1 18 ? 8.506 -4.495 -71.039 1.00 75.59 1439 CYS B C 1
ATOM 1816 O O . CYS B 1 18 ? 7.806 -5.495 -71.230 1.00 76.85 1439 CYS B O 1
ATOM 1819 N N . ASP B 1 19 ? 8.888 -3.676 -72.013 1.00 75.58 1440 ASP B N 1
ATOM 1820 C CA . ASP B 1 19 ? 8.612 -3.959 -73.418 1.00 76.95 1440 ASP B CA 1
ATOM 1821 C C . ASP B 1 19 ? 9.685 -4.916 -73.915 1.00 76.26 1440 ASP B C 1
ATOM 1822 O O . ASP B 1 19 ? 10.850 -4.535 -74.062 1.00 75.28 1440 ASP B O 1
ATOM 1827 N N . GLU B 1 20 ? 9.282 -6.165 -74.149 1.00 77.59 1441 GLU B N 1
ATOM 1828 C CA . GLU B 1 20 ? 10.221 -7.264 -74.410 1.00 77.82 1441 GLU B CA 1
ATOM 1829 C C . GLU B 1 20 ? 10.948 -7.133 -75.751 1.00 79.42 1441 GLU B C 1
ATOM 1830 O O . GLU B 1 20 ? 11.989 -7.759 -75.963 1.00 79.78 1441 GLU B O 1
ATOM 1836 N N . ALA B 1 21 ? 10.399 -6.308 -76.640 1.00 81.00 1442 ALA B N 1
ATOM 1837 C CA . ALA B 1 21 ? 11.050 -5.975 -77.906 1.00 83.42 1442 ALA B CA 1
ATOM 1838 C C . ALA B 1 21 ? 12.319 -5.145 -77.685 1.00 81.74 1442 ALA B C 1
ATOM 1839 O O . ALA B 1 21 ? 13.132 -4.987 -78.601 1.00 84.19 1442 ALA B O 1
ATOM 1841 N N . CYS B 1 22 ? 12.476 -4.631 -76.465 1.00 78.56 1443 CYS B N 1
ATOM 1842 C CA . CYS B 1 22 ? 13.610 -3.781 -76.092 1.00 77.46 1443 CYS B CA 1
ATOM 1843 C C . CYS B 1 22 ? 14.490 -4.400 -74.998 1.00 74.90 1443 CYS B C 1
ATOM 1844 O O . CYS B 1 22 ? 15.450 -3.776 -74.534 1.00 74.30 1443 CYS B O 1
ATOM 1847 N N . ASN B 1 23 ? 14.172 -5.629 -74.604 1.00 73.89 1444 ASN B N 1
ATOM 1848 C CA . ASN B 1 23 ? 14.909 -6.309 -73.546 1.00 72.31 1444 ASN B CA 1
ATOM 1849 C C . ASN B 1 23 ? 16.251 -6.894 -74.011 1.00 73.51 1444 ASN B C 1
ATOM 1850 O O . ASN B 1 23 ? 16.403 -8.113 -74.136 1.00 74.78 1444 ASN B O 1
ATOM 1855 N N . SER B 1 24 ? 17.220 -6.012 -74.257 1.00 73.77 1445 SER B N 1
ATOM 1856 C CA . SER B 1 24 ? 18.568 -6.421 -74.662 1.00 75.71 1445 SER B CA 1
ATOM 1857 C C . SER B 1 24 ? 19.654 -5.516 -74.075 1.00 75.54 1445 SER B C 1
ATOM 1858 O O . SER B 1 24 ? 19.384 -4.372 -73.699 1.00 74.41 1445 SER B O 1
ATOM 1861 N N . HIS B 1 25 ? 20.880 -6.039 -74.013 1.00 77.37 1446 HIS B N 1
ATOM 1862 C CA . HIS B 1 25 ? 22.038 -5.320 -73.470 1.00 78.55 1446 HIS B CA 1
ATOM 1863 C C . HIS B 1 25 ? 22.276 -3.972 -74.150 1.00 80.70 1446 HIS B C 1
ATOM 1864 O O . HIS B 1 25 ? 22.545 -2.973 -73.478 1.00 80.67 1446 HIS B O 1
ATOM 1871 N N . ALA B 1 26 ? 22.173 -3.959 -75.480 1.00 83.33 1447 ALA B N 1
ATOM 1872 C CA . ALA B 1 26 ? 22.377 -2.749 -76.272 1.00 86.39 1447 ALA B CA 1
ATOM 1873 C C . ALA B 1 26 ? 21.358 -1.665 -75.933 1.00 84.54 1447 ALA B C 1
ATOM 1874 O O . ALA B 1 26 ? 21.676 -0.474 -75.973 1.00 86.74 1447 ALA B O 1
ATOM 1876 N N . CYS B 1 27 ? 20.140 -2.081 -75.596 1.00 81.28 1448 CYS B N 1
ATOM 1877 C CA . CYS B 1 27 ? 19.099 -1.138 -75.195 1.00 80.07 1448 CYS B CA 1
ATOM 1878 C C . CYS B 1 27 ? 18.971 -1.045 -73.672 1.00 77.57 1448 CYS B C 1
ATOM 1879 O O . CYS B 1 27 ? 17.919 -0.661 -73.149 1.00 76.19 1448 CYS B O 1
ATOM 1882 N N . GLN B 1 28 ? 20.060 -1.386 -72.978 1.00 77.88 1449 GLN B N 1
ATOM 1883 C CA . GLN B 1 28 ? 20.134 -1.388 -71.506 1.00 76.59 1449 GLN B CA 1
ATOM 1884 C C . GLN B 1 28 ? 18.937 -2.078 -70.840 1.00 73.66 1449 GLN B C 1
ATOM 1885 O O . GLN B 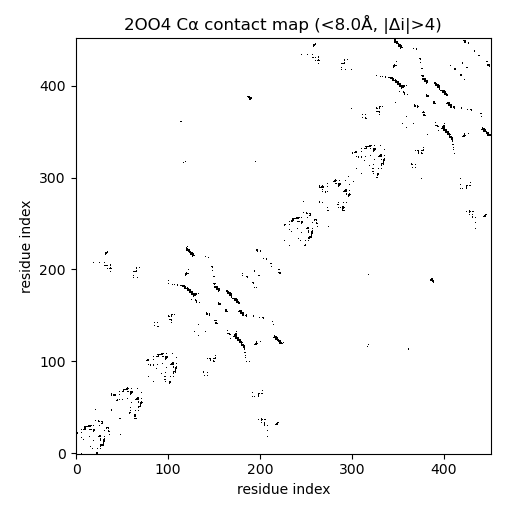1 28 ? 18.530 -1.713 -69.732 1.00 73.28 1449 GLN B O 1
ATOM 1887 N N . TRP B 1 29 ? 18.402 -3.086 -71.532 1.00 72.61 1450 TRP B N 1
ATOM 1888 C CA . TRP B 1 29 ? 17.204 -3.833 -71.126 1.00 70.85 1450 TRP B CA 1
ATOM 1889 C C . TRP B 1 29 ? 16.006 -2.922 -70.867 1.00 70.25 1450 TRP B C 1
ATOM 1890 O O . TRP B 1 29 ? 15.485 -2.847 -69.750 1.00 69.64 1450 TRP B O 1
ATOM 1901 N N . ASP B 1 30 ? 15.596 -2.233 -71.932 1.00 70.91 1451 ASP B N 1
ATOM 1902 C CA . ASP B 1 30 ? 14.482 -1.282 -71.927 1.00 71.39 1451 ASP B CA 1
ATOM 1903 C C . ASP B 1 30 ? 14.687 -0.111 -70.954 1.00 72.59 1451 ASP B C 1
ATOM 1904 O O . ASP B 1 30 ? 13.729 0.410 -70.370 1.00 73.28 1451 ASP B O 1
ATOM 1909 N N . GLY B 1 31 ? 15.944 0.303 -70.802 1.00 73.61 1452 GLY B N 1
ATOM 1910 C CA . GLY B 1 31 ? 16.311 1.384 -69.892 1.00 75.83 1452 GLY B CA 1
ATOM 1911 C C . GLY B 1 31 ? 16.042 1.058 -68.434 1.00 75.48 1452 GLY B C 1
ATOM 1912 O O . GLY B 1 31 ? 15.636 1.931 -67.665 1.00 77.82 1452 GLY B O 1
ATOM 1913 N N . GLY B 1 32 ? 16.260 -0.202 -68.062 1.00 61.06 1453 GLY B N 1
ATOM 1914 C CA . GLY B 1 32 ? 16.085 -0.655 -66.679 1.00 56.34 1453 GLY B CA 1
ATOM 1915 C C . GLY B 1 32 ? 14.740 -1.285 -66.357 1.00 55.09 1453 GLY B C 1
ATOM 1916 O O . GLY B 1 32 ? 14.603 -1.977 -65.338 1.00 52.05 1453 GLY B O 1
ATOM 1917 N N . ASP B 1 33 ? 13.747 -1.062 -67.217 1.00 58.16 1454 ASP B N 1
ATOM 1918 C CA . ASP B 1 33 ? 12.378 -1.549 -66.981 1.00 57.90 1454 ASP B CA 1
ATOM 1919 C C . ASP B 1 33 ? 12.277 -3.072 -66.835 1.00 56.52 1454 ASP B C 1
ATOM 1920 O O . ASP B 1 33 ? 11.410 -3.571 -66.118 1.00 55.20 1454 ASP B O 1
ATOM 1925 N N . CYS B 1 34 ? 13.162 -3.794 -67.520 1.00 57.38 1455 CYS B N 1
ATOM 1926 C CA . CYS B 1 34 ? 13.165 -5.256 -67.517 1.00 56.70 1455 CYS B CA 1
ATOM 1927 C C . CYS B 1 34 ? 14.224 -5.835 -66.586 1.00 53.02 1455 CYS B C 1
ATOM 1928 O O . CYS B 1 34 ? 14.314 -7.056 -66.419 1.00 52.59 1455 CYS B O 1
ATOM 1931 N N . SER B 1 35 ? 15.031 -4.958 -65.996 1.00 50.62 1456 SER B N 1
ATOM 1932 C CA . SER B 1 35 ? 16.122 -5.378 -65.124 1.00 48.28 1456 SER B CA 1
ATOM 1933 C C . SER B 1 35 ? 16.028 -4.737 -63.741 1.00 45.30 1456 SER B C 1
ATOM 1934 O O . SER B 1 35 ? 17.050 -4.496 -63.101 1.00 44.71 1456 SER B O 1
ATOM 1937 N N . LEU B 1 36 ? 14.804 -4.453 -63.300 1.00 44.40 1457 LEU B N 1
ATOM 1938 C CA . LEU B 1 36 ? 14.538 -3.900 -61.964 1.00 43.04 1457 LEU B CA 1
ATOM 1939 C C . LEU B 1 36 ? 15.293 -2.598 -61.699 1.00 43.70 1457 LEU B C 1
ATOM 1940 O O . LEU B 1 36 ? 15.784 -2.381 -60.588 1.00 42.16 1457 LEU B O 1
ATOM 1945 N N . THR B 1 37 ? 15.386 -1.747 -62.729 1.00 45.67 1458 THR B N 1
ATOM 1946 C CA . THR B 1 37 ? 16.028 -0.425 -62.641 1.00 47.97 1458 THR B CA 1
ATOM 1947 C C . THR B 1 37 ? 17.544 -0.486 -62.884 1.00 48.72 1458 THR B C 1
ATOM 1948 O O . THR B 1 37 ? 18.165 0.533 -63.177 1.00 51.09 1458 THR B O 1
ATOM 1952 N N . MET B 1 38 ? 18.136 -1.675 -62.770 1.00 47.66 1459 MET B N 1
ATOM 1953 C CA . MET B 1 38 ? 19.588 -1.800 -62.864 1.00 49.15 1459 MET B CA 1
ATOM 1954 C C . MET B 1 38 ? 20.054 -1.781 -64.319 1.00 52.20 1459 MET B C 1
ATOM 1955 O O . MET B 1 38 ? 19.745 -2.692 -65.089 1.00 52.35 1459 MET B O 1
ATOM 1960 N N . GLU B 1 39 ? 20.801 -0.741 -64.683 1.00 55.33 1460 GLU B N 1
ATOM 1961 C CA . GLU B 1 39 ? 21.248 -0.555 -66.061 1.00 59.44 1460 GLU B CA 1
ATOM 1962 C C . GLU B 1 39 ? 22.195 -1.656 -66.558 1.00 60.55 1460 GLU B C 1
ATOM 1963 O O . GLU B 1 39 ? 22.036 -2.139 -67.678 1.00 62.94 1460 GLU B O 1
ATOM 1965 N N . ASN B 1 40 ? 23.174 -2.040 -65.737 1.00 59.76 1461 ASN B N 1
ATOM 1966 C CA . ASN B 1 40 ? 24.151 -3.063 -66.127 1.00 61.02 1461 ASN B CA 1
ATOM 1967 C C . ASN B 1 40 ? 24.601 -3.963 -64.978 1.00 58.58 1461 ASN B C 1
ATOM 1968 O O . ASN B 1 40 ? 25.538 -3.619 -64.252 1.00 59.33 1461 ASN B O 1
ATOM 1973 N N . PRO B 1 41 ? 23.942 -5.131 -64.823 1.00 56.28 1462 PRO B N 1
ATOM 1974 C CA . PRO B 1 41 ? 24.308 -6.151 -63.832 1.00 54.89 1462 PRO B CA 1
ATOM 1975 C C . PRO B 1 41 ? 25.734 -6.698 -63.966 1.00 57.70 1462 PRO B C 1
ATOM 1976 O O . PRO B 1 41 ? 26.297 -7.172 -62.980 1.00 57.68 1462 PRO B O 1
ATOM 1980 N N . TRP B 1 42 ? 26.303 -6.623 -65.167 1.00 60.95 1463 TRP B N 1
ATOM 1981 C CA . TRP B 1 42 ? 27.632 -7.171 -65.448 1.00 64.33 1463 TRP B CA 1
ATOM 1982 C C . TRP B 1 42 ? 28.686 -6.070 -65.579 1.00 67.93 1463 TRP B C 1
ATOM 1983 O O . TRP B 1 42 ? 29.687 -6.229 -66.291 1.00 71.90 1463 TRP B O 1
ATOM 1994 N N . ALA B 1 43 ? 28.458 -4.964 -64.873 1.00 66.90 1464 ALA B N 1
ATOM 1995 C CA . ALA B 1 43 ? 29.350 -3.806 -64.916 1.00 70.88 1464 ALA B CA 1
ATOM 1996 C C . ALA B 1 43 ? 30.767 -4.157 -64.469 1.00 74.26 1464 ALA B C 1
ATOM 1997 O O . ALA B 1 43 ? 31.742 -3.606 -64.982 1.00 79.12 1464 ALA B O 1
ATOM 1999 N N . ASN B 1 44 ? 30.867 -5.082 -63.517 1.00 72.41 1465 ASN B N 1
ATOM 2000 C CA . ASN B 1 44 ? 32.149 -5.488 -62.953 1.00 75.90 1465 ASN B CA 1
ATOM 2001 C C . ASN B 1 44 ? 32.759 -6.716 -63.619 1.00 77.60 1465 ASN B C 1
ATOM 2002 O O . ASN B 1 44 ? 33.971 -6.936 -63.527 1.00 82.12 1465 ASN B O 1
ATOM 2007 N N . CYS B 1 45 ? 31.919 -7.505 -64.288 1.00 74.70 1466 CYS B N 1
ATOM 2008 C CA . CYS B 1 45 ? 32.359 -8.716 -64.982 1.00 76.87 1466 CYS B CA 1
ATOM 2009 C C . CYS B 1 45 ? 33.486 -8.413 -65.971 1.00 82.69 1466 CYS B C 1
ATOM 2010 O O . CYS B 1 45 ? 33.240 -7.972 -67.098 1.00 84.28 1466 CYS B O 1
ATOM 2013 N N . SER B 1 46 ? 34.721 -8.648 -65.528 1.00 91.04 1467 SER B N 1
ATOM 2014 C CA . SER B 1 46 ? 35.918 -8.390 -66.332 1.00 95.76 1467 SER B CA 1
ATOM 2015 C C . SER B 1 46 ? 36.232 -9.573 -67.249 1.00 93.15 1467 SER B C 1
ATOM 2016 O O . SER B 1 46 ? 37.398 -9.907 -67.486 1.00 97.01 1467 SER B O 1
ATOM 2019 N N . SER B 1 47 ? 35.178 -10.194 -67.772 1.00 87.92 1468 SER B N 1
ATOM 2020 C CA . SER B 1 47 ? 35.312 -11.384 -68.599 1.00 86.38 1468 SER B CA 1
ATOM 2021 C C . SER B 1 47 ? 34.299 -11.437 -69.756 1.00 84.55 1468 SER B C 1
ATOM 2022 O O . SER B 1 47 ? 33.556 -12.414 -69.876 1.00 81.41 1468 SER B O 1
ATOM 2025 N N . PRO B 1 48 ? 34.254 -10.385 -70.604 1.00 87.48 1469 PRO B N 1
ATOM 2026 C CA . PRO B 1 48 ? 33.464 -10.497 -71.829 1.00 87.15 1469 PRO B CA 1
ATOM 2027 C C . PRO B 1 48 ? 34.296 -11.008 -73.018 1.00 91.36 1469 PRO B C 1
ATOM 2028 O O . PRO B 1 48 ? 35.258 -10.341 -73.406 1.00 96.42 1469 PRO B O 1
ATOM 2032 N N . LEU B 1 49 ? 33.969 -12.165 -73.606 1.00 90.80 1470 LEU B N 1
ATOM 2033 C CA . LEU B 1 49 ? 32.874 -13.093 -73.232 1.00 86.48 1470 LEU B CA 1
ATOM 2034 C C . LEU B 1 49 ? 31.613 -12.500 -72.574 1.00 82.52 1470 LEU B C 1
ATOM 2035 O O . LEU B 1 49 ? 31.474 -12.540 -71.350 1.00 79.47 1470 LEU B O 1
ATOM 2040 N N . PRO B 1 50 ? 30.682 -11.967 -73.392 1.00 83.59 1471 PRO B N 1
ATOM 2041 C CA . PRO B 1 50 ? 29.435 -11.389 -72.882 1.00 81.34 1471 PRO B CA 1
ATOM 2042 C C . PRO B 1 50 ? 28.630 -12.406 -72.060 1.00 78.60 1471 PRO B C 1
ATOM 2043 O O . PRO B 1 50 ? 27.898 -13.227 -72.619 1.00 79.83 1471 PRO B O 1
ATOM 2047 N N . CYS B 1 51 ? 28.782 -12.345 -70.738 1.00 76.03 1472 CYS B N 1
ATOM 2048 C CA . CYS B 1 51 ? 28.187 -13.334 -69.836 1.00 74.34 1472 CYS B CA 1
ATOM 2049 C C . CYS B 1 51 ? 26.657 -13.294 -69.808 1.00 75.25 1472 CYS B C 1
ATOM 2050 O O . CYS B 1 51 ? 26.012 -14.227 -69.316 1.00 75.31 1472 CYS B O 1
ATOM 2053 N N . TRP B 1 52 ? 26.091 -12.218 -70.352 1.00 76.98 1473 TRP B N 1
ATOM 2054 C CA . TRP B 1 52 ? 24.648 -12.101 -70.534 1.00 79.41 1473 TRP B CA 1
ATOM 2055 C C . TRP B 1 52 ? 24.163 -12.876 -71.757 1.00 82.72 1473 TRP B C 1
ATOM 2056 O O . TRP B 1 52 ? 23.004 -13.282 -71.817 1.00 85.66 1473 TRP B O 1
ATOM 2067 N N . ASP B 1 53 ? 25.060 -13.091 -72.719 1.00 83.93 1474 ASP B N 1
ATOM 2068 C CA . ASP B 1 53 ? 24.688 -13.629 -74.038 1.00 88.99 1474 ASP B CA 1
ATOM 2069 C C . ASP B 1 53 ? 24.460 -15.144 -74.123 1.00 91.67 1474 ASP B C 1
ATOM 2070 O O . ASP B 1 53 ? 24.216 -15.668 -75.213 1.00 97.16 1474 ASP B O 1
ATOM 2075 N N . TYR B 1 54 ? 24.533 -15.839 -72.988 1.00 89.22 1475 TYR B N 1
ATOM 2076 C CA . TYR B 1 54 ? 24.236 -17.275 -72.930 1.00 92.57 1475 TYR B CA 1
ATOM 2077 C C . TYR B 1 54 ? 24.174 -17.786 -71.483 1.00 89.70 1475 TYR B C 1
ATOM 2078 O O . TYR B 1 54 ? 25.095 -17.512 -70.706 1.00 85.12 1475 TYR B O 1
ATOM 2080 N N . ILE B 1 55 ? 23.128 -18.528 -71.086 1.00 93.32 1476 ILE B N 1
ATOM 2081 C CA . ILE B 1 55 ? 21.947 -18.969 -71.883 1.00 100.84 1476 ILE B CA 1
ATOM 2082 C C . ILE B 1 55 ? 22.204 -19.692 -73.242 1.00 106.57 1476 ILE B C 1
ATOM 2083 O O . ILE B 1 55 ? 21.918 -19.107 -74.293 1.00 109.70 1476 ILE B O 1
ATOM 2088 N N . ASN B 1 56 ? 22.707 -20.934 -73.277 1.00 109.18 1477 ASN B N 1
ATOM 2089 C CA . ASN B 1 56 ? 23.137 -21.803 -72.156 1.00 106.74 1477 ASN B CA 1
ATOM 2090 C C . ASN B 1 56 ? 22.077 -22.576 -71.358 1.00 110.77 1477 ASN B C 1
ATOM 2091 O O . ASN B 1 56 ? 21.000 -22.891 -71.876 1.00 118.43 1477 ASN B O 1
ATOM 2096 N N . ASN B 1 57 ? 22.417 -22.832 -70.090 1.00 106.35 1478 ASN B N 1
ATOM 2097 C CA . ASN B 1 57 ? 21.900 -23.927 -69.255 1.00 110.39 1478 ASN B CA 1
ATOM 2098 C C . ASN B 1 57 ? 23.086 -24.808 -68.849 1.00 108.19 1478 ASN B C 1
ATOM 2099 O O . ASN B 1 57 ? 22.934 -25.774 -68.094 1.00 111.20 1478 ASN B O 1
ATOM 2104 N N . GLN B 1 58 ? 24.266 -24.447 -69.358 1.00 103.67 1479 GLN B N 1
ATOM 2105 C CA . GLN B 1 58 ? 25.512 -25.178 -69.115 1.00 102.14 1479 GLN B CA 1
ATOM 2106 C C . GLN B 1 58 ? 26.616 -24.258 -68.578 1.00 94.10 1479 GLN B C 1
ATOM 2107 O O . GLN B 1 58 ? 26.465 -23.033 -68.570 1.00 90.12 1479 GLN B O 1
ATOM 2109 N N . CYS B 1 59 ? 27.722 -24.860 -68.138 1.00 92.86 1480 CYS B N 1
ATOM 2110 C CA . CYS B 1 59 ? 28.821 -24.131 -67.498 1.00 86.95 1480 CYS B CA 1
ATOM 2111 C C . CYS B 1 59 ? 29.698 -23.323 -68.452 1.00 85.52 1480 CYS B C 1
ATOM 2112 O O . CYS B 1 59 ? 30.166 -23.826 -69.475 1.00 89.61 1480 CYS B O 1
ATOM 2115 N N . ASP B 1 60 ? 29.911 -22.061 -68.089 1.00 80.85 1481 ASP B N 1
ATOM 2116 C CA . ASP B 1 60 ? 30.919 -21.206 -68.709 1.00 79.76 1481 ASP B CA 1
ATOM 2117 C C . ASP B 1 60 ? 31.850 -20.724 -67.591 1.00 76.78 1481 ASP B C 1
ATOM 2118 O O . ASP B 1 60 ? 31.524 -19.779 -66.861 1.00 74.05 1481 ASP B O 1
ATOM 2123 N N . GLU B 1 61 ? 32.993 -21.396 -67.446 1.00 78.30 1482 GLU B N 1
ATOM 2124 C CA . GLU B 1 61 ? 33.964 -21.099 -66.385 1.00 77.11 1482 GLU B CA 1
ATOM 2125 C C . GLU B 1 61 ? 34.568 -19.698 -66.458 1.00 76.32 1482 GLU B C 1
ATOM 2126 O O . GLU B 1 61 ? 35.009 -19.152 -65.443 1.00 75.91 1482 GLU B O 1
ATOM 2132 N N . LEU B 1 62 ? 34.581 -19.118 -67.653 1.00 77.06 1483 LEU B N 1
ATOM 2133 C CA . LEU B 1 62 ? 35.053 -17.749 -67.827 1.00 77.30 1483 LEU B CA 1
ATOM 2134 C C . LEU B 1 62 ? 34.071 -16.738 -67.230 1.00 73.96 1483 LEU B C 1
ATOM 2135 O O . LEU B 1 62 ? 34.447 -15.603 -66.952 1.00 74.74 1483 LEU B O 1
ATOM 2137 N N . CYS B 1 63 ? 32.823 -17.164 -67.031 1.00 71.38 1484 CYS B N 1
ATOM 2138 C CA . CYS B 1 63 ? 31.790 -16.343 -66.383 1.00 69.44 1484 CYS B CA 1
ATOM 2139 C C . CYS B 1 63 ? 31.583 -16.683 -64.899 1.00 68.43 1484 CYS B C 1
ATOM 2140 O O . CYS B 1 63 ? 30.791 -16.032 -64.213 1.00 68.05 1484 CYS B O 1
ATOM 2143 N N . ASN B 1 64 ? 32.294 -17.698 -64.412 1.00 67.34 1485 ASN B N 1
ATOM 2144 C CA . ASN B 1 64 ? 32.090 -18.216 -63.062 1.00 66.65 1485 ASN B CA 1
ATOM 2145 C C . ASN B 1 64 ? 32.876 -17.438 -62.000 1.00 67.35 1485 ASN B C 1
ATOM 2146 O O . ASN B 1 64 ? 33.776 -17.974 -61.343 1.00 71.46 1485 ASN B O 1
ATOM 2151 N N . THR B 1 65 ? 32.526 -16.161 -61.852 1.00 64.10 1486 THR B N 1
ATOM 2152 C CA . THR B 1 65 ? 33.126 -15.283 -60.849 1.00 65.55 1486 THR B CA 1
ATOM 2153 C C . THR B 1 65 ? 32.025 -14.468 -60.190 1.00 61.57 1486 THR B C 1
ATOM 2154 O O . THR B 1 65 ? 30.955 -14.284 -60.776 1.00 57.74 1486 THR B O 1
ATOM 2158 N N . VAL B 1 66 ? 32.297 -13.972 -58.982 1.00 63.50 1487 VAL B N 1
ATOM 2159 C CA . VAL B 1 66 ? 31.349 -13.126 -58.249 1.00 61.45 1487 VAL B CA 1
ATOM 2160 C C . VAL B 1 66 ? 30.892 -11.969 -59.133 1.00 58.71 1487 VAL B C 1
ATOM 2161 O O . VAL B 1 66 ? 29.692 -11.725 -59.275 1.00 55.67 1487 VAL B O 1
ATOM 2165 N N . GLU B 1 67 ? 31.865 -11.278 -59.725 1.00 61.11 1488 GLU B N 1
ATOM 2166 C CA . GLU B 1 67 ? 31.639 -10.127 -60.604 1.00 60.71 1488 GLU B CA 1
ATOM 2167 C C . GLU B 1 67 ? 30.787 -10.486 -61.824 1.00 57.82 1488 GLU B C 1
ATOM 2168 O O . GLU B 1 67 ? 30.073 -9.639 -62.364 1.00 56.41 1488 GLU B O 1
ATOM 2174 N N . CYS B 1 68 ? 30.878 -11.741 -62.257 1.00 58.27 1489 CYS B N 1
ATOM 2175 C CA . CYS B 1 68 ? 30.125 -12.223 -63.423 1.00 57.40 1489 CYS B CA 1
ATOM 2176 C C . CYS B 1 68 ? 28.899 -13.032 -63.001 1.00 55.30 1489 CYS B C 1
ATOM 2177 O O . CYS B 1 68 ? 28.355 -13.818 -63.780 1.00 55.53 1489 CYS B O 1
ATOM 2180 N N . LEU B 1 69 ? 28.462 -12.817 -61.758 1.00 54.47 1490 LEU B N 1
ATOM 2181 C CA . LEU B 1 69 ? 27.234 -13.429 -61.235 1.00 53.59 1490 LEU B CA 1
ATOM 2182 C C . LEU B 1 69 ? 27.308 -14.971 -61.192 1.00 55.10 1490 LEU B C 1
ATOM 2183 O O . LEU B 1 69 ? 26.293 -15.658 -61.352 1.00 55.50 1490 LEU B O 1
ATOM 2188 N N . PHE B 1 70 ? 28.517 -15.495 -60.976 1.00 56.80 1491 PHE B N 1
ATOM 2189 C CA . PHE B 1 70 ? 28.781 -16.937 -60.901 1.00 59.39 1491 PHE B CA 1
ATOM 2190 C C . PHE B 1 70 ? 28.168 -17.738 -62.061 1.00 60.36 1491 PHE B C 1
ATOM 2191 O O . PHE B 1 70 ? 27.707 -18.872 -61.866 1.00 62.54 1491 PHE B O 1
ATOM 2199 N N . ASP B 1 71 ? 28.178 -17.148 -63.260 1.00 59.68 1492 ASP B N 1
ATOM 2200 C CA . ASP B 1 71 ? 27.570 -17.750 -64.453 1.00 61.52 1492 ASP B CA 1
ATOM 2201 C C . ASP B 1 71 ? 26.176 -18.307 -64.138 1.00 61.83 1492 ASP B C 1
ATOM 2202 O O . ASP B 1 71 ? 25.898 -19.485 -64.373 1.00 65.23 1492 ASP B O 1
ATOM 2207 N N . ASN B 1 72 ? 25.317 -17.457 -63.579 1.00 59.64 1493 ASN B N 1
ATOM 2208 C CA . ASN B 1 72 ? 23.949 -17.838 -63.200 1.00 61.02 1493 ASN B CA 1
ATOM 2209 C C . ASN B 1 72 ? 23.855 -19.145 -62.387 1.00 63.80 1493 ASN B C 1
ATOM 2210 O O . ASN B 1 72 ? 22.842 -19.850 -62.442 1.00 66.98 1493 ASN B O 1
ATOM 2215 N N . PHE B 1 73 ? 24.912 -19.435 -61.624 1.00 63.64 1494 PHE B N 1
ATOM 2216 C CA . PHE B 1 73 ? 25.075 -20.700 -60.885 1.00 67.60 1494 PHE B CA 1
ATOM 2217 C C . PHE B 1 73 ? 24.922 -21.958 -61.753 1.00 72.06 1494 PHE B C 1
ATOM 2218 O O . PHE B 1 73 ? 24.422 -22.984 -61.290 1.00 76.46 1494 PHE B O 1
ATOM 2226 N N . GLU B 1 74 ? 25.359 -21.878 -63.003 1.00 72.18 1495 GLU B N 1
ATOM 2227 C CA . GLU B 1 74 ? 25.236 -23.010 -63.927 1.00 77.49 1495 GLU B CA 1
ATOM 2228 C C . GLU B 1 74 ? 26.424 -23.975 -63.852 1.00 81.28 1495 GLU B C 1
ATOM 2229 O O . GLU B 1 74 ? 26.250 -25.190 -63.987 1.00 86.80 1495 GLU B O 1
ATOM 2235 N N . CYS B 1 75 ? 27.621 -23.433 -63.632 1.00 79.55 1496 CYS B N 1
ATOM 2236 C CA . CYS B 1 75 ? 28.808 -24.255 -63.406 1.00 83.86 1496 CYS B CA 1
ATOM 2237 C C . CYS B 1 75 ? 28.778 -24.765 -61.972 1.00 85.63 1496 CYS B C 1
ATOM 2238 O O . CYS B 1 75 ? 29.092 -24.022 -61.036 1.00 83.22 1496 CYS B O 1
ATOM 2241 N N . GLN B 1 76 ? 28.406 -26.035 -61.814 1.00 120.00 1497 GLN B N 1
ATOM 2242 C CA . GLN B 1 76 ? 27.946 -26.572 -60.533 1.00 109.37 1497 GLN B CA 1
ATOM 2243 C C . GLN B 1 76 ? 26.746 -25.720 -60.107 1.00 106.47 1497 GLN B C 1
ATOM 2244 O O . GLN B 1 76 ? 25.800 -25.566 -60.883 1.00 109.09 1497 GLN B O 1
ATOM 2250 N N . GLY B 1 77 ? 26.794 -25.162 -58.896 1.00 105.35 1498 GLY B N 1
ATOM 2251 C CA . GLY B 1 77 ? 25.761 -24.256 -58.386 1.00 106.48 1498 GLY B CA 1
ATOM 2252 C C . GLY B 1 77 ? 24.319 -24.723 -58.512 1.00 100.89 1498 GLY B C 1
ATOM 2253 O O . GLY B 1 77 ? 23.402 -23.903 -58.487 1.00 104.84 1498 GLY B O 1
ATOM 2254 N N . ASN B 1 78 ? 24.131 -26.035 -58.656 1.00 95.04 1499 ASN B N 1
ATOM 2255 C CA . ASN B 1 78 ? 22.808 -26.676 -58.747 1.00 92.30 1499 ASN B CA 1
ATOM 2256 C C . ASN B 1 78 ? 21.869 -26.194 -59.864 1.00 99.12 1499 ASN B C 1
ATOM 2257 O O . ASN B 1 78 ? 21.364 -25.068 -59.835 1.00 104.16 1499 ASN B O 1
ATOM 2262 N N . SER B 1 79 ? 21.649 -27.068 -60.844 1.00 103.90 1500 SER B N 1
ATOM 2263 C CA . SER B 1 79 ? 20.594 -26.886 -61.839 1.00 115.54 1500 SER B CA 1
ATOM 2264 C C . SER B 1 79 ? 19.369 -27.715 -61.445 1.00 113.96 1500 SER B C 1
ATOM 2265 O O . SER B 1 79 ? 18.265 -27.496 -61.953 1.00 124.20 1500 SER B O 1
ATOM 2268 N N . LYS B 1 80 ? 19.585 -28.666 -60.535 1.00 104.49 1501 LYS B N 1
ATOM 2269 C CA . LYS B 1 80 ? 18.514 -29.482 -59.965 1.00 104.17 1501 LYS B CA 1
ATOM 2270 C C . LYS B 1 80 ? 17.694 -28.686 -58.948 1.00 99.10 1501 LYS B C 1
ATOM 2271 O O . LYS B 1 80 ? 18.180 -27.711 -58.364 1.00 94.53 1501 LYS B O 1
ATOM 2277 N N . THR B 1 81 ? 16.452 -29.114 -58.742 1.00 103.17 1502 THR B N 1
ATOM 2278 C CA . THR B 1 81 ? 15.547 -28.457 -57.802 1.00 101.77 1502 THR B CA 1
ATOM 2279 C C . THR B 1 81 ? 15.490 -29.190 -56.461 1.00 97.82 1502 THR B C 1
ATOM 2280 O O . THR B 1 81 ? 16.152 -30.215 -56.270 1.00 96.62 1502 THR B O 1
ATOM 2284 N N . CYS B 1 82 ? 14.708 -28.637 -55.535 1.00 62.24 1503 CYS B N 1
ATOM 2285 C CA . CYS B 1 82 ? 14.423 -29.263 -54.249 1.00 60.61 1503 CYS B CA 1
ATOM 2286 C C . CYS B 1 82 ? 13.524 -30.470 -54.506 1.00 60.56 1503 CYS B C 1
ATOM 2287 O O . CYS B 1 82 ? 12.397 -30.322 -54.987 1.00 59.72 1503 CYS B O 1
ATOM 2290 N N . LYS B 1 83 ? 14.036 -31.660 -54.208 1.00 61.73 1504 LYS B N 1
ATOM 2291 C CA . LYS B 1 83 ? 13.311 -32.905 -54.482 1.00 62.20 1504 LYS B CA 1
ATOM 2292 C C . LYS B 1 83 ? 11.900 -32.907 -53.889 1.00 59.70 1504 LYS B C 1
ATOM 2293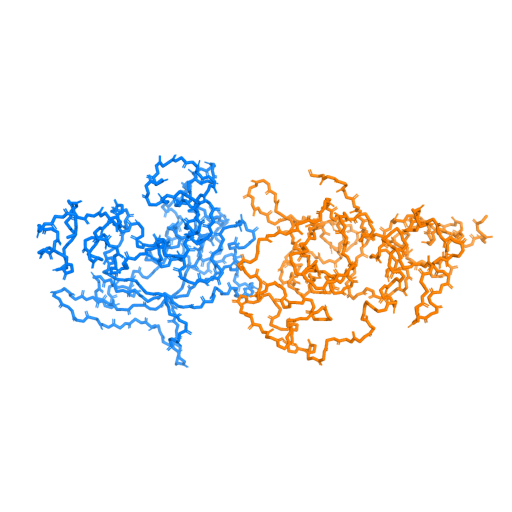 O O . LYS B 1 83 ? 10.931 -33.224 -54.582 1.00 60.03 1504 LYS B O 1
ATOM 2299 N N . TYR B 1 84 ? 11.791 -32.551 -52.613 1.00 57.77 1505 TYR B N 1
ATOM 2300 C CA . TYR B 1 84 ? 10.492 -32.501 -51.944 1.00 55.53 1505 TYR B CA 1
ATOM 2301 C C . TYR B 1 84 ? 10.080 -31.047 -51.764 1.00 53.78 1505 TYR B C 1
ATOM 2302 O O . TYR B 1 84 ? 9.986 -30.540 -50.645 1.00 52.42 1505 TYR B O 1
ATOM 2311 N N . ASP B 1 85 ? 9.827 -30.394 -52.893 1.00 54.17 1506 ASP B N 1
ATOM 2312 C CA . ASP B 1 85 ? 9.609 -28.956 -52.930 1.00 53.56 1506 ASP B CA 1
ATOM 2313 C C . ASP B 1 85 ? 8.338 -28.509 -52.210 1.00 51.84 1506 ASP B C 1
ATOM 2314 O O . ASP B 1 85 ? 8.345 -27.489 -51.532 1.00 50.83 1506 ASP B O 1
ATOM 2319 N N . LYS B 1 86 ? 7.257 -29.274 -52.353 1.00 52.25 1507 LYS B N 1
ATOM 2320 C CA . LYS B 1 86 ? 6.004 -28.940 -51.681 1.00 51.23 1507 LYS B CA 1
ATOM 2321 C C . LYS B 1 86 ? 6.175 -29.047 -50.164 1.00 50.16 1507 LYS B C 1
ATOM 2322 O O . LYS B 1 86 ? 5.872 -28.100 -49.423 1.00 49.49 1507 LYS B O 1
ATOM 2328 N N . TYR B 1 87 ? 6.694 -30.189 -49.719 1.00 50.08 1508 TYR B N 1
ATOM 2329 C CA . TYR B 1 87 ? 6.937 -30.437 -48.304 1.00 49.55 1508 TYR B CA 1
ATOM 2330 C C . TYR B 1 87 ? 7.887 -29.406 -47.698 1.00 48.79 1508 TYR B C 1
ATOM 2331 O O . TYR B 1 87 ? 7.575 -28.789 -46.676 1.00 48.08 1508 TYR B O 1
ATOM 2340 N N . CYS B 1 88 ? 9.041 -29.225 -48.331 1.00 49.41 1509 CYS B N 1
ATOM 2341 C CA . CYS B 1 88 ? 10.075 -28.336 -47.801 1.00 49.44 1509 CYS B CA 1
ATOM 2342 C C . CYS B 1 88 ? 9.660 -26.861 -47.737 1.00 48.14 1509 CYS B C 1
ATOM 2343 O O . CYS B 1 88 ? 10.000 -26.169 -46.774 1.00 48.02 1509 CYS B O 1
ATOM 2346 N N . ALA B 1 89 ? 8.900 -26.392 -48.723 1.00 47.98 1510 ALA B N 1
ATOM 2347 C CA . ALA B 1 89 ? 8.399 -25.011 -48.698 1.00 47.41 1510 ALA B CA 1
ATOM 2348 C C . ALA B 1 89 ? 7.455 -24.776 -47.519 1.00 47.01 1510 ALA B C 1
ATOM 2349 O O . ALA B 1 89 ? 7.486 -23.716 -46.900 1.00 46.29 1510 ALA B O 1
ATOM 2351 N N . ASP B 1 90 ? 6.629 -25.776 -47.209 1.00 47.37 1511 ASP B N 1
ATOM 2352 C CA . ASP B 1 90 ? 5.701 -25.707 -46.078 1.00 47.45 1511 ASP B CA 1
ATOM 2353 C C . ASP B 1 90 ? 6.397 -25.762 -44.717 1.00 47.50 1511 ASP B C 1
ATOM 2354 O O . ASP B 1 90 ? 5.851 -25.284 -43.724 1.00 48.03 1511 ASP B O 1
ATOM 2359 N N . HIS B 1 91 ? 7.597 -26.333 -44.680 1.00 47.36 1512 HIS B N 1
ATOM 2360 C CA . HIS B 1 91 ? 8.338 -26.475 -43.428 1.00 47.87 1512 HIS B CA 1
ATOM 2361 C C . HIS B 1 91 ? 9.579 -25.587 -43.337 1.00 47.51 1512 HIS B C 1
ATOM 2362 O O . HIS B 1 91 ? 10.354 -25.689 -42.381 1.00 48.28 1512 HIS B O 1
ATOM 2369 N N . PHE B 1 92 ? 9.733 -24.705 -44.325 1.00 46.48 1513 PHE B N 1
ATOM 2370 C CA . PHE B 1 92 ? 10.789 -23.695 -44.380 1.00 46.16 1513 PHE B CA 1
ATOM 2371 C C . PHE B 1 92 ? 10.635 -22.701 -43.233 1.00 45.94 1513 PHE B C 1
ATOM 2372 O O . PHE B 1 92 ? 9.573 -22.120 -43.057 1.00 45.55 1513 PHE B O 1
ATOM 2380 N N . LYS B 1 93 ? 11.697 -22.520 -42.450 1.00 47.07 1514 LYS B N 1
ATOM 2381 C CA . LYS B 1 93 ? 11.730 -21.537 -41.360 1.00 47.32 1514 LYS B CA 1
ATOM 2382 C C . LYS B 1 93 ? 10.563 -21.685 -40.360 1.00 47.63 1514 LYS B C 1
ATOM 2383 O O . LYS B 1 93 ? 9.875 -20.708 -40.047 1.00 47.50 1514 LYS B O 1
ATOM 2389 N N . ASP B 1 94 ? 10.349 -22.898 -39.852 1.00 48.45 1515 ASP B N 1
ATOM 2390 C CA . ASP B 1 94 ? 9.246 -23.134 -38.913 1.00 49.28 1515 ASP B CA 1
ATOM 2391 C C . ASP B 1 94 ? 9.693 -23.499 -37.482 1.00 51.07 1515 ASP B C 1
ATOM 2392 O O . ASP B 1 94 ? 8.916 -24.074 -36.711 1.00 51.96 1515 ASP B O 1
ATOM 2397 N N . ASN B 1 95 ? 10.939 -23.159 -37.146 1.00 51.70 1516 ASN B N 1
ATOM 2398 C CA . ASN B 1 95 ? 11.542 -23.433 -35.825 1.00 53.94 1516 ASN B CA 1
ATOM 2399 C C . ASN B 1 95 ? 11.821 -24.908 -35.533 1.00 55.44 1516 ASN B C 1
ATOM 2400 O O . ASN B 1 95 ? 12.122 -25.282 -34.395 1.00 57.45 1516 ASN B O 1
ATOM 2405 N N . HIS B 1 96 ? 11.733 -25.739 -36.567 1.00 54.68 1517 HIS B N 1
ATOM 2406 C CA . HIS B 1 96 ? 12.106 -27.146 -36.470 1.00 56.12 1517 HIS B CA 1
ATOM 2407 C C . HIS B 1 96 ? 12.984 -27.550 -37.644 1.00 55.71 1517 HIS B C 1
ATOM 2408 O O . HIS B 1 96 ? 12.690 -27.214 -38.788 1.00 53.87 1517 HIS B O 1
ATOM 2415 N N . CYS B 1 97 ? 14.062 -28.272 -37.352 1.00 57.98 1518 CYS B N 1
ATOM 2416 C CA . CYS B 1 97 ? 14.964 -28.773 -38.383 1.00 58.66 1518 CYS B CA 1
ATOM 2417 C C . CYS B 1 97 ? 14.354 -29.938 -39.161 1.00 58.72 1518 CYS B C 1
ATOM 2418 O O . CYS B 1 97 ? 13.916 -30.936 -38.575 1.00 59.86 1518 CYS B O 1
ATOM 2421 N N . ASN B 1 98 ? 14.323 -29.792 -40.482 1.00 57.64 1519 ASN B N 1
ATOM 2422 C CA . ASN B 1 98 ? 13.931 -30.869 -41.387 1.00 57.96 1519 ASN B CA 1
ATOM 2423 C C . ASN B 1 98 ? 15.119 -31.206 -42.274 1.00 59.67 1519 ASN B C 1
ATOM 2424 O O . ASN B 1 98 ? 15.539 -30.392 -43.097 1.00 58.95 1519 ASN B O 1
ATOM 2429 N N . GLN B 1 99 ? 15.661 -32.407 -42.090 1.00 62.58 1520 GLN B N 1
ATOM 2430 C CA . GLN B 1 99 ? 16.900 -32.824 -42.748 1.00 65.24 1520 GLN B CA 1
ATOM 2431 C C . GLN B 1 99 ? 16.760 -33.013 -44.259 1.00 64.66 1520 GLN B C 1
ATOM 2432 O O . GLN B 1 99 ? 17.681 -32.694 -45.018 1.00 65.70 1520 GLN B O 1
ATOM 2438 N N . GLY B 1 100 ? 15.608 -33.522 -44.690 1.00 63.27 1521 GLY B N 1
ATOM 2439 C CA . GLY B 1 100 ? 15.311 -33.666 -46.118 1.00 62.91 1521 GLY B CA 1
ATOM 2440 C C . GLY B 1 100 ? 15.318 -32.337 -46.862 1.00 61.31 1521 GLY B C 1
ATOM 2441 O O . GLY B 1 100 ? 15.375 -32.311 -48.097 1.00 61.62 1521 GLY B O 1
ATOM 2442 N N . CYS B 1 101 ? 15.268 -31.240 -46.099 1.00 59.66 1522 CYS B N 1
ATOM 2443 C CA . CYS B 1 101 ? 15.272 -29.881 -46.642 1.00 58.01 1522 CYS B CA 1
ATOM 2444 C C . CYS B 1 101 ? 16.553 -29.121 -46.304 1.00 59.19 1522 CYS B C 1
ATOM 2445 O O . CYS B 1 101 ? 16.738 -27.985 -46.746 1.00 58.51 1522 CYS B O 1
ATOM 2448 N N . ASN B 1 102 ? 17.430 -29.749 -45.522 1.00 61.41 1523 ASN B N 1
ATOM 2449 C CA . ASN B 1 102 ? 18.701 -29.140 -45.135 1.00 62.86 1523 ASN B CA 1
ATOM 2450 C C . ASN B 1 102 ? 19.728 -29.237 -46.267 1.00 64.90 1523 ASN B C 1
ATOM 2451 O O . ASN B 1 102 ? 20.688 -30.002 -46.190 1.00 68.12 1523 ASN B O 1
ATOM 2456 N N . SER B 1 103 ? 19.508 -28.451 -47.319 1.00 63.58 1524 SER B N 1
ATOM 2457 C CA . SER B 1 103 ? 20.338 -28.493 -48.523 1.00 65.49 1524 SER B CA 1
ATOM 2458 C C . SER B 1 103 ? 20.316 -27.162 -49.272 1.00 64.04 1524 SER B C 1
ATOM 2459 O O . SER B 1 103 ? 19.410 -26.351 -49.077 1.00 61.23 1524 SER B O 1
ATOM 2462 N N . GLU B 1 104 ? 21.308 -26.960 -50.141 1.00 66.15 1525 GLU B N 1
ATOM 2463 C CA . GLU B 1 104 ? 21.418 -25.748 -50.961 1.00 65.40 1525 GLU B CA 1
ATOM 2464 C C . GLU B 1 104 ? 20.180 -25.528 -51.823 1.00 63.15 1525 GLU B C 1
ATOM 2465 O O . GLU B 1 104 ? 19.585 -24.448 -51.800 1.00 60.84 1525 GLU B O 1
ATOM 2471 N N . GLU B 1 105 ? 19.798 -26.565 -52.566 1.00 63.78 1526 GLU B N 1
ATOM 2472 C CA . GLU B 1 105 ? 18.668 -26.506 -53.488 1.00 62.29 1526 GLU B CA 1
ATOM 2473 C C . GLU B 1 105 ? 17.345 -26.232 -52.773 1.00 58.89 1526 GLU B C 1
ATOM 2474 O O . GLU B 1 105 ? 16.397 -25.747 -53.388 1.00 57.65 1526 GLU B O 1
ATOM 2480 N N . CYS B 1 106 ? 17.291 -26.541 -51.479 1.00 57.83 1527 CYS B N 1
ATOM 2481 C CA . CYS B 1 106 ? 16.091 -26.294 -50.680 1.00 55.44 1527 CYS B CA 1
ATOM 2482 C C . CYS B 1 106 ? 16.244 -25.093 -49.742 1.00 53.83 1527 CYS B C 1
ATOM 2483 O O . CYS B 1 106 ? 15.405 -24.875 -48.870 1.00 52.16 1527 CYS B O 1
ATOM 2486 N N . GLY B 1 107 ? 17.318 -24.325 -49.921 1.00 54.65 1528 GLY B N 1
ATOM 2487 C CA . GLY B 1 107 ? 17.567 -23.125 -49.116 1.00 53.69 1528 GLY B CA 1
ATOM 2488 C C . GLY B 1 107 ? 17.834 -23.406 -47.649 1.00 53.77 1528 GLY B C 1
ATOM 2489 O O . GLY B 1 107 ? 17.563 -22.560 -46.794 1.00 52.61 1528 GLY B O 1
ATOM 2490 N N . TRP B 1 108 ? 18.346 -24.607 -47.365 1.00 55.39 1529 TRP B N 1
ATOM 2491 C CA . TRP B 1 108 ? 18.762 -25.025 -46.019 1.00 56.09 1529 TRP B CA 1
ATOM 2492 C C . TRP B 1 108 ? 17.686 -24.880 -44.930 1.00 54.20 1529 TRP B C 1
ATOM 2493 O O . TRP B 1 108 ? 17.989 -24.492 -43.792 1.00 54.18 1529 TRP B O 1
ATOM 2504 N N . ASP B 1 109 ? 16.439 -25.193 -45.297 1.00 52.35 1530 ASP B N 1
ATOM 2505 C CA . ASP B 1 109 ? 15.276 -25.122 -44.396 1.00 50.84 1530 ASP B CA 1
ATOM 2506 C C . ASP B 1 109 ? 15.199 -23.818 -43.585 1.00 49.54 1530 ASP B C 1
ATOM 2507 O O . ASP B 1 109 ? 14.845 -23.830 -42.405 1.00 49.45 1530 ASP B O 1
ATOM 2512 N N . GLY B 1 110 ? 15.538 -22.699 -44.227 1.00 49.14 1531 GLY B N 1
ATOM 2513 C CA . GLY B 1 110 ? 15.476 -21.375 -43.597 1.00 48.08 1531 GLY B CA 1
ATOM 2514 C C . GLY B 1 110 ? 16.320 -21.228 -42.345 1.00 49.28 1531 GLY B C 1
ATOM 2515 O O . GLY B 1 110 ? 15.964 -20.467 -41.440 1.00 48.80 1531 GLY B O 1
ATOM 2516 N N . LEU B 1 111 ? 17.427 -21.972 -42.292 1.00 51.13 1532 LEU B N 1
ATOM 2517 C CA . LEU B 1 111 ? 18.363 -21.972 -41.156 1.00 53.10 1532 LEU B CA 1
ATOM 2518 C C . LEU B 1 111 ? 17.805 -22.577 -39.855 1.00 53.84 1532 LEU B C 1
ATOM 2519 O O . LEU B 1 111 ? 18.365 -22.361 -38.770 1.00 55.41 1532 LEU B O 1
ATOM 2524 N N . ASP B 1 112 ? 16.724 -23.351 -39.975 1.00 53.08 1533 ASP B N 1
ATOM 2525 C CA . ASP B 1 112 ? 16.108 -24.049 -38.836 1.00 53.75 1533 ASP B CA 1
ATOM 2526 C C . ASP B 1 112 ? 17.050 -25.074 -38.206 1.00 56.41 1533 ASP B C 1
ATOM 2527 O O . ASP B 1 112 ? 16.866 -25.466 -37.048 1.00 57.65 1533 ASP B O 1
ATOM 2532 N N . CYS B 1 113 ? 18.032 -25.523 -38.986 1.00 57.49 1534 CYS B N 1
ATOM 2533 C CA . CYS B 1 113 ? 18.994 -26.530 -38.540 1.00 60.60 1534 CYS B CA 1
ATOM 2534 C C . CYS B 1 113 ? 20.306 -25.903 -38.066 1.00 62.59 1534 CYS B C 1
ATOM 2535 O O . CYS B 1 113 ? 21.145 -26.581 -37.473 1.00 65.77 1534 CYS B O 1
ATOM 2538 N N . ALA B 1 114 ? 20.471 -24.606 -38.321 1.00 72.81 1535 ALA B N 1
ATOM 2539 C CA . ALA B 1 114 ? 21.702 -23.894 -37.976 1.00 70.09 1535 ALA B CA 1
ATOM 2540 C C . ALA B 1 114 ? 21.497 -22.865 -36.861 1.00 74.10 1535 ALA B C 1
ATOM 2541 O O . ALA B 1 114 ? 22.179 -21.840 -36.823 1.00 72.87 1535 ALA B O 1
ATOM 2543 N N . ALA B 1 115 ? 20.572 -23.155 -35.948 1.00 81.43 1536 ALA B N 1
ATOM 2544 C CA . ALA B 1 115 ? 20.202 -22.228 -34.872 1.00 90.73 1536 ALA B CA 1
ATOM 2545 C C . ALA B 1 115 ? 21.367 -21.850 -33.949 1.00 91.30 1536 ALA B C 1
ATOM 2546 O O . ALA B 1 115 ? 21.472 -20.701 -33.512 1.00 94.44 1536 ALA B O 1
ATOM 2548 N N . ASP B 1 116 ? 22.234 -22.818 -33.662 1.00 90.89 1537 ASP B N 1
ATOM 2549 C CA . ASP B 1 116 ? 23.391 -22.598 -32.796 1.00 96.27 1537 ASP B CA 1
ATOM 2550 C C . ASP B 1 116 ? 24.522 -21.871 -33.522 1.00 88.02 1537 ASP B C 1
ATOM 2551 O O . ASP B 1 116 ? 25.355 -21.219 -32.886 1.00 92.62 1537 ASP B O 1
ATOM 2556 N N . GLN B 1 117 ? 24.540 -21.988 -34.849 1.00 79.02 1538 GLN B N 1
ATOM 2557 C CA . GLN B 1 117 ? 25.585 -21.402 -35.685 1.00 75.65 1538 GLN B CA 1
ATOM 2558 C C . GLN B 1 117 ? 25.469 -19.872 -35.736 1.00 73.35 1538 GLN B C 1
ATOM 2559 O O . GLN B 1 117 ? 24.412 -19.346 -36.101 1.00 72.17 1538 GLN B O 1
ATOM 2565 N N . PRO B 1 118 ? 26.553 -19.155 -35.367 1.00 75.52 1539 PRO B N 1
ATOM 2566 C CA . PRO B 1 118 ? 26.564 -17.686 -35.367 1.00 73.67 1539 PRO B CA 1
ATOM 2567 C C . PRO B 1 118 ? 26.400 -17.123 -36.773 1.00 71.05 1539 PRO B C 1
ATOM 2568 O O . PRO B 1 118 ? 26.903 -17.712 -37.734 1.00 72.67 1539 PRO B O 1
ATOM 2572 N N . GLU B 1 119 ? 25.703 -15.996 -36.892 1.00 71.18 1540 GLU B N 1
ATOM 2573 C CA . GLU B 1 119 ? 25.412 -15.432 -38.210 1.00 74.57 1540 GLU B CA 1
ATOM 2574 C C . GLU B 1 119 ? 26.671 -14.960 -38.935 1.00 77.56 1540 GLU B C 1
ATOM 2575 O O . GLU B 1 119 ? 27.618 -14.478 -38.315 1.00 76.55 1540 GLU B O 1
ATOM 2581 N N . ASN B 1 120 ? 26.667 -15.140 -40.251 1.00 55.04 1541 ASN B N 1
ATOM 2582 C CA . ASN B 1 120 ? 27.745 -14.698 -41.121 1.00 56.29 1541 ASN B CA 1
ATOM 2583 C C . ASN B 1 120 ? 27.158 -13.825 -42.234 1.00 52.78 1541 ASN B C 1
ATOM 2584 O O . ASN B 1 120 ? 26.907 -14.285 -43.348 1.00 52.06 1541 ASN B O 1
ATOM 2589 N N . LEU B 1 121 ? 26.941 -12.557 -41.919 1.00 51.02 1542 LEU B N 1
ATOM 2590 C CA . LEU B 1 121 ? 26.277 -11.650 -42.851 1.00 48.14 1542 LEU B CA 1
ATOM 2591 C C . LEU B 1 121 ? 27.195 -11.135 -43.952 1.00 49.48 1542 LEU B C 1
ATOM 2592 O O . LEU B 1 121 ? 28.368 -10.822 -43.714 1.00 52.18 1542 LEU B O 1
ATOM 2597 N N . ALA B 1 122 ? 26.647 -11.052 -45.160 1.00 48.04 1543 ALA B N 1
ATOM 2598 C CA . ALA B 1 122 ? 27.294 -10.337 -46.253 1.00 49.23 1543 ALA B CA 1
ATOM 2599 C C . ALA B 1 122 ? 27.151 -8.846 -45.990 1.00 47.87 1543 ALA B C 1
ATOM 2600 O O . ALA B 1 122 ? 26.149 -8.408 -45.413 1.00 44.94 1543 ALA B O 1
ATOM 2602 N N . GLU B 1 123 ? 28.152 -8.077 -46.411 1.00 50.10 1544 GLU B N 1
ATOM 2603 C CA . GLU B 1 123 ? 28.115 -6.624 -46.300 1.00 50.04 1544 GLU B CA 1
ATOM 2604 C C . GLU B 1 123 ? 27.056 -6.049 -47.236 1.00 47.00 1544 GLU B C 1
ATOM 2605 O O . GLU B 1 123 ? 26.900 -6.495 -48.368 1.00 47.53 1544 GLU B O 1
ATOM 2611 N N . GLY B 1 124 ? 26.309 -5.071 -46.750 1.00 44.74 1545 GLY B N 1
ATOM 2612 C CA . GLY B 1 124 ? 25.312 -4.421 -47.579 1.00 42.48 1545 GLY B CA 1
ATOM 2613 C C . GLY B 1 124 ? 23.896 -4.875 -47.297 1.00 39.38 1545 GLY B C 1
ATOM 2614 O O . GLY B 1 124 ? 23.662 -5.826 -46.538 1.00 38.52 1545 GLY B O 1
ATOM 2615 N N . THR B 1 125 ? 22.957 -4.171 -47.919 1.00 37.69 1546 THR B N 1
ATOM 2616 C CA . THR B 1 125 ? 21.531 -4.416 -47.758 1.00 35.10 1546 THR B CA 1
ATOM 2617 C C . THR B 1 125 ? 20.898 -4.391 -49.132 1.00 34.67 1546 THR B C 1
ATOM 2618 O O . THR B 1 125 ? 21.230 -3.533 -49.962 1.00 36.19 1546 THR B O 1
ATOM 2622 N N . LEU B 1 126 ? 19.997 -5.332 -49.372 1.00 33.38 1547 LEU B N 1
ATOM 2623 C CA . LEU B 1 126 ? 19.194 -5.332 -50.577 1.00 33.34 1547 LEU B CA 1
ATOM 2624 C C . LEU B 1 126 ? 17.909 -4.563 -50.301 1.00 31.79 1547 LEU B C 1
ATOM 2625 O O . LEU B 1 126 ? 17.198 -4.848 -49.332 1.00 30.61 1547 LEU B O 1
ATOM 2630 N N . VAL B 1 127 ? 17.626 -3.568 -51.132 1.00 32.57 1548 VAL B N 1
ATOM 2631 C CA . VAL B 1 127 ? 16.370 -2.815 -51.013 1.00 31.91 1548 VAL B CA 1
ATOM 2632 C C . VAL B 1 127 ? 15.518 -3.156 -52.231 1.00 32.28 1548 VAL B C 1
ATOM 2633 O O . VAL B 1 127 ? 15.927 -2.942 -53.378 1.00 33.86 1548 VAL B O 1
ATOM 2637 N N . ILE B 1 128 ? 14.348 -3.723 -51.970 1.00 31.10 1549 ILE B N 1
ATOM 2638 C CA . ILE B 1 128 ? 13.523 -4.312 -53.017 1.00 31.63 1549 ILE B CA 1
ATOM 2639 C C . ILE B 1 128 ? 12.135 -3.699 -52.964 1.00 31.99 1549 ILE B C 1
ATOM 2640 O O . ILE B 1 128 ? 11.568 -3.536 -51.884 1.00 30.57 1549 ILE B O 1
ATOM 2645 N N . VAL B 1 129 ? 11.596 -3.339 -54.124 1.00 33.30 1550 VAL B N 1
ATOM 2646 C CA . VAL B 1 129 ? 10.193 -2.965 -54.188 1.00 33.91 1550 VAL B CA 1
ATOM 2647 C C . VAL B 1 129 ? 9.456 -4.137 -54.819 1.00 35.22 1550 VAL B C 1
ATOM 2648 O O . VAL B 1 129 ? 9.857 -4.623 -55.878 1.00 36.31 1550 VAL B O 1
ATOM 2652 N N . VAL B 1 130 ? 8.408 -4.604 -54.140 1.00 35.25 1551 VAL B N 1
ATOM 2653 C CA . VAL B 1 130 ? 7.621 -5.759 -54.590 1.00 37.16 1551 VAL B CA 1
ATOM 2654 C C . VAL B 1 130 ? 6.131 -5.421 -54.548 1.00 38.67 1551 VAL B C 1
ATOM 2655 O O . VAL B 1 130 ? 5.660 -4.801 -53.594 1.00 37.81 1551 VAL B O 1
ATOM 2659 N N . LEU B 1 131 ? 5.403 -5.849 -55.576 1.00 41.56 1552 LEU B N 1
ATOM 2660 C CA . LEU B 1 131 ? 3.983 -5.525 -55.726 1.00 44.26 1552 LEU B CA 1
ATOM 2661 C C . LEU B 1 131 ? 3.047 -6.398 -54.876 1.00 45.33 1552 LEU B C 1
ATOM 2662 O O . LEU B 1 131 ? 2.107 -7.012 -55.382 1.00 48.09 1552 LEU B O 1
ATOM 2667 N N . MET B 1 132 ? 3.331 -6.445 -53.579 1.00 43.70 1553 MET B N 1
ATOM 2668 C CA . MET B 1 132 ? 2.411 -6.974 -52.574 1.00 45.62 1553 MET B CA 1
ATOM 2669 C C . MET B 1 132 ? 2.425 -5.966 -51.433 1.00 43.29 1553 MET B C 1
ATOM 2670 O O . MET B 1 132 ? 3.500 -5.523 -51.034 1.00 40.83 1553 MET B O 1
ATOM 2675 N N . PRO B 1 133 ? 1.244 -5.605 -50.898 1.00 45.13 1554 PRO B N 1
ATOM 2676 C CA . PRO B 1 133 ? 1.201 -4.655 -49.790 1.00 44.13 1554 PRO B CA 1
ATOM 2677 C C . PRO B 1 133 ? 1.832 -5.241 -48.515 1.00 42.35 1554 PRO B C 1
ATOM 2678 O O . PRO B 1 133 ? 1.895 -6.464 -48.374 1.00 42.41 1554 PRO B O 1
ATOM 2682 N N . PRO B 1 134 ? 2.322 -4.375 -47.604 1.00 41.17 1555 PRO B N 1
ATOM 2683 C CA . PRO B 1 134 ? 3.064 -4.833 -46.427 1.00 40.22 1555 PRO B CA 1
ATOM 2684 C C . PRO B 1 134 ? 2.462 -6.022 -45.682 1.00 42.41 1555 PRO B C 1
ATOM 2685 O O . PRO B 1 134 ? 3.186 -6.961 -45.345 1.00 41.78 1555 PRO B O 1
ATOM 2689 N N . GLU B 1 135 ? 1.158 -5.993 -45.428 1.00 45.91 1556 GLU B N 1
ATOM 2690 C CA . GLU B 1 135 ? 0.529 -7.055 -44.649 1.00 49.00 1556 GLU B CA 1
ATOM 2691 C C . GLU B 1 135 ? 0.498 -8.392 -45.400 1.00 49.60 1556 GLU B C 1
ATOM 2692 O O . GLU B 1 135 ? 0.671 -9.450 -44.789 1.00 49.92 1556 GLU B O 1
ATOM 2698 N N . GLN B 1 136 ? 0.310 -8.346 -46.721 1.00 49.63 1557 GLN B N 1
ATOM 2699 C CA . GLN B 1 136 ? 0.424 -9.553 -47.545 1.00 50.48 1557 GLN B CA 1
ATOM 2700 C C . GLN B 1 136 ? 1.867 -10.085 -47.574 1.00 47.63 1557 GLN B C 1
ATOM 2701 O O . GLN B 1 136 ? 2.091 -11.289 -47.445 1.00 48.34 1557 GLN B O 1
ATOM 2707 N N . LEU B 1 137 ? 2.840 -9.192 -47.736 1.00 44.72 1558 LEU B N 1
ATOM 2708 C CA . LEU B 1 137 ? 4.241 -9.609 -47.769 1.00 42.78 1558 LEU B CA 1
ATOM 2709 C C . LEU B 1 137 ? 4.646 -10.277 -46.451 1.00 42.92 1558 LEU B C 1
ATOM 2710 O O . LEU B 1 137 ? 5.210 -11.371 -46.456 1.00 43.52 1558 LEU B O 1
ATOM 2715 N N . LEU B 1 138 ? 4.326 -9.630 -45.336 1.00 43.29 1559 LEU B N 1
ATOM 2716 C CA . LEU B 1 138 ? 4.613 -10.174 -44.006 1.00 44.37 1559 LEU B CA 1
ATOM 2717 C C . LEU B 1 138 ? 3.949 -11.537 -43.763 1.00 47.16 1559 LEU B C 1
ATOM 2718 O O . LEU B 1 138 ? 4.540 -12.412 -43.133 1.00 47.82 1559 LEU B O 1
ATOM 2723 N N . GLN B 1 139 ? 2.732 -11.721 -44.275 1.00 49.44 1560 GLN B N 1
ATOM 2724 C CA . GLN B 1 139 ? 2.053 -13.017 -44.179 1.00 52.32 1560 GLN B CA 1
ATOM 2725 C C . GLN B 1 139 ? 2.768 -14.089 -45.004 1.00 51.91 1560 GLN B C 1
ATOM 2726 O O . GLN B 1 139 ? 2.771 -15.268 -44.639 1.00 54.09 1560 GLN B O 1
ATOM 2728 N N . ASP B 1 140 ? 3.391 -13.664 -46.100 1.00 49.38 1561 ASP B N 1
ATOM 2729 C CA . ASP B 1 140 ? 4.061 -14.573 -47.021 1.00 49.29 1561 ASP B CA 1
ATOM 2730 C C . ASP B 1 140 ? 5.580 -14.461 -46.925 1.00 46.08 1561 ASP B C 1
ATOM 2731 O O . ASP B 1 140 ? 6.289 -14.829 -47.866 1.00 45.56 1561 ASP B O 1
ATOM 2736 N N . ALA B 1 141 ? 6.080 -13.956 -45.796 1.00 44.50 1562 ALA B N 1
ATOM 2737 C CA . ALA B 1 141 ? 7.516 -13.684 -45.647 1.00 41.61 1562 ALA B CA 1
ATOM 2738 C C . ALA B 1 141 ? 8.368 -14.914 -45.929 1.00 42.21 1562 ALA B C 1
ATOM 2739 O O . ALA B 1 141 ? 9.287 -14.854 -46.745 1.00 40.91 1562 ALA B O 1
ATOM 2741 N N . ARG B 1 142 ? 8.029 -16.031 -45.281 1.00 44.24 1563 ARG B N 1
ATOM 2742 C CA . ARG B 1 142 ? 8.769 -17.290 -45.421 1.00 45.50 1563 ARG B CA 1
ATOM 2743 C C . ARG B 1 142 ? 8.945 -17.700 -46.876 1.00 45.48 1563 ARG B C 1
ATOM 2744 O O . ARG B 1 142 ? 10.065 -17.970 -47.316 1.00 44.70 1563 ARG B O 1
ATOM 2752 N N . SER B 1 143 ? 7.836 -17.740 -47.613 1.00 46.07 1564 SER B N 1
ATOM 2753 C CA . SER B 1 143 ? 7.857 -18.093 -49.030 1.00 46.87 1564 SER B CA 1
ATOM 2754 C C . SER B 1 143 ? 8.647 -17.070 -49.866 1.00 43.59 1564 SER B C 1
ATOM 2755 O O . SER B 1 143 ? 9.368 -17.436 -50.798 1.00 44.13 1564 SER B O 1
ATOM 2758 N N . PHE B 1 144 ? 8.525 -15.793 -49.515 1.00 40.71 1565 PHE B N 1
ATOM 2759 C CA . PHE B 1 144 ? 9.235 -14.736 -50.228 1.00 37.93 1565 PHE B CA 1
ATOM 2760 C C . PHE B 1 144 ? 10.747 -14.914 -50.071 1.00 37.04 1565 PHE B C 1
ATOM 2761 O O . PHE B 1 144 ? 11.493 -14.894 -51.056 1.00 37.15 1565 PHE B O 1
ATOM 2769 N N . LEU B 1 145 ? 11.185 -15.125 -48.833 1.00 36.54 1566 LEU B N 1
ATOM 2770 C CA . LEU B 1 145 ? 12.598 -15.350 -48.531 1.00 36.46 1566 LEU B CA 1
ATOM 2771 C C . LEU B 1 145 ? 13.122 -16.651 -49.135 1.00 38.65 1566 LEU B C 1
ATOM 2772 O O . LEU B 1 145 ? 14.286 -16.726 -49.530 1.00 39.36 1566 LEU B O 1
ATOM 2777 N N . ARG B 1 146 ? 12.269 -17.671 -49.203 1.00 40.55 1567 ARG B N 1
ATOM 2778 C CA . ARG B 1 146 ? 12.663 -18.954 -49.782 1.00 42.87 1567 ARG B CA 1
ATOM 2779 C C . ARG B 1 146 ? 12.900 -18.811 -51.285 1.00 43.72 1567 ARG B C 1
ATOM 2780 O O . ARG B 1 146 ? 13.901 -19.298 -51.809 1.00 44.80 1567 ARG B O 1
ATOM 2788 N N . ALA B 1 147 ? 11.974 -18.135 -51.958 1.00 43.27 1568 ALA B N 1
ATOM 2789 C CA . ALA B 1 147 ? 12.054 -17.922 -53.402 1.00 45.06 1568 ALA B CA 1
ATOM 2790 C C . ALA B 1 147 ? 13.297 -17.133 -53.811 1.00 43.98 1568 ALA B C 1
ATOM 2791 O O . ALA B 1 147 ? 13.986 -17.497 -54.762 1.00 45.82 1568 ALA B O 1
ATOM 2793 N N . LEU B 1 148 ? 13.584 -16.056 -53.086 1.00 41.79 1569 LEU B N 1
ATOM 2794 C CA . LEU B 1 148 ? 14.740 -15.217 -53.393 1.00 41.58 1569 LEU B CA 1
ATOM 2795 C C . LEU B 1 148 ? 16.036 -15.862 -52.901 1.00 42.78 1569 LEU B C 1
ATOM 2796 O O . LEU B 1 148 ? 17.062 -15.779 -53.567 1.00 44.40 1569 LEU B O 1
ATOM 2801 N N . GLY B 1 149 ? 15.980 -16.505 -51.737 1.00 43.16 1570 GLY B N 1
ATOM 2802 C CA . GLY B 1 149 ? 17.138 -17.170 -51.150 1.00 44.86 1570 GLY B CA 1
ATOM 2803 C C . GLY B 1 149 ? 17.672 -18.295 -52.006 1.00 49.19 1570 GLY B C 1
ATOM 2804 O O . GLY B 1 149 ? 18.890 -18.464 -52.132 1.00 50.85 1570 GLY B O 1
ATOM 2805 N N . THR B 1 150 ? 16.763 -19.070 -52.597 1.00 51.25 1571 THR B N 1
ATOM 2806 C CA . THR B 1 150 ? 17.157 -20.193 -53.444 1.00 55.43 1571 THR B CA 1
ATOM 2807 C C . THR B 1 150 ? 17.618 -19.723 -54.825 1.00 56.53 1571 THR B C 1
ATOM 2808 O O . THR B 1 150 ? 18.390 -20.412 -55.485 1.00 60.01 1571 THR B O 1
ATOM 2812 N N . LEU B 1 151 ? 17.162 -18.546 -55.252 1.00 54.37 1572 LEU B N 1
ATOM 2813 C CA . LEU B 1 151 ? 17.713 -17.906 -56.453 1.00 55.38 1572 LEU B CA 1
ATOM 2814 C C . LEU B 1 151 ? 19.163 -17.513 -56.213 1.00 55.14 1572 LEU B C 1
ATOM 2815 O O . LEU B 1 151 ? 20.022 -17.727 -57.066 1.00 58.36 1572 LEU B O 1
ATOM 2820 N N . LEU B 1 152 ? 19.425 -16.941 -55.041 1.00 51.75 1573 LEU B N 1
ATOM 2821 C CA . LEU B 1 152 ? 20.755 -16.431 -54.710 1.00 51.58 1573 LEU B CA 1
ATOM 2822 C C . LEU B 1 152 ? 21.681 -17.482 -54.101 1.00 53.78 1573 LEU B C 1
ATOM 2823 O O . LEU B 1 152 ? 22.843 -17.186 -53.809 1.00 54.67 1573 LEU B O 1
ATOM 2828 N N . HIS B 1 153 ? 21.160 -18.698 -53.918 1.00 54.83 1574 HIS B N 1
ATOM 2829 C CA . HIS B 1 153 ? 21.911 -19.827 -53.361 1.00 57.72 1574 HIS B CA 1
ATOM 2830 C C . HIS B 1 153 ? 22.460 -19.528 -51.965 1.00 56.10 1574 HIS B C 1
ATOM 2831 O O . HIS B 1 153 ? 23.583 -19.896 -51.624 1.00 58.32 1574 HIS B O 1
ATOM 2838 N N . THR B 1 154 ? 21.643 -18.855 -51.163 1.00 52.67 1575 THR B N 1
ATOM 2839 C CA . THR B 1 154 ? 22.015 -18.488 -49.797 1.00 51.55 1575 THR B CA 1
ATOM 2840 C C . THR B 1 154 ? 20.754 -18.266 -48.963 1.00 48.68 1575 THR B C 1
ATOM 2841 O O . THR B 1 154 ? 19.663 -18.643 -49.384 1.00 48.83 1575 THR B O 1
ATOM 2845 N N . ASN B 1 155 ? 20.911 -17.692 -47.777 1.00 46.70 1576 ASN B N 1
ATOM 2846 C CA . ASN B 1 155 ? 19.786 -17.425 -46.909 1.00 44.46 1576 ASN B CA 1
ATOM 2847 C C . ASN B 1 155 ? 19.593 -15.931 -46.777 1.00 41.49 1576 ASN B C 1
ATOM 2848 O O . ASN B 1 155 ? 20.568 -15.185 -46.615 1.00 41.12 1576 ASN B O 1
ATOM 2853 N N . LEU B 1 156 ? 18.338 -15.501 -46.875 1.00 39.66 1577 LEU B N 1
ATOM 2854 C CA . LEU B 1 156 ? 17.979 -14.098 -46.684 1.00 37.57 1577 LEU B CA 1
ATOM 2855 C C . LEU B 1 156 ? 17.054 -13.941 -45.489 1.00 36.69 1577 LEU B C 1
ATOM 2856 O O . LEU B 1 156 ? 16.290 -14.854 -45.160 1.00 37.39 1577 LEU B O 1
ATOM 2861 N N . ARG B 1 157 ? 17.141 -12.777 -44.849 1.00 35.10 1578 ARG B N 1
ATOM 2862 C CA . ARG B 1 157 ? 16.220 -12.393 -43.791 1.00 34.34 1578 ARG B CA 1
ATOM 2863 C C . ARG B 1 157 ? 15.800 -10.951 -44.031 1.00 32.07 1578 ARG B C 1
ATOM 2864 O O . ARG B 1 157 ? 16.504 -10.197 -44.717 1.00 30.91 1578 ARG B O 1
ATOM 2872 N N . ILE B 1 158 ? 14.661 -10.565 -43.470 1.00 31.15 1579 ILE B N 1
ATOM 2873 C CA . ILE B 1 158 ? 14.262 -9.167 -43.508 1.00 29.64 1579 ILE B CA 1
ATOM 2874 C C . ILE B 1 158 ? 15.071 -8.409 -42.449 1.00 30.04 1579 ILE B C 1
ATOM 2875 O O . ILE B 1 158 ? 15.154 -8.833 -41.291 1.00 30.52 1579 ILE B O 1
ATOM 2880 N N . LYS B 1 159 ? 15.678 -7.301 -42.866 1.00 29.34 1580 LYS B N 1
ATOM 2881 C CA . LYS B 1 159 ? 16.473 -6.469 -41.976 1.00 30.32 1580 LYS B CA 1
ATOM 2882 C C . LYS B 1 159 ? 15.559 -5.811 -40.941 1.00 30.79 1580 LYS B C 1
ATOM 2883 O O . LYS B 1 159 ? 14.395 -5.507 -41.235 1.00 30.77 1580 LYS B O 1
ATOM 2889 N N . ARG B 1 160 ? 16.086 -5.600 -39.738 1.00 32.32 1581 ARG B N 1
ATOM 2890 C CA . ARG B 1 160 ? 15.370 -4.872 -38.697 1.00 33.20 1581 ARG B CA 1
ATOM 2891 C C . ARG B 1 160 ? 15.969 -3.482 -38.513 1.00 33.64 1581 ARG B C 1
ATOM 2892 O O . ARG B 1 160 ? 17.185 -3.307 -38.660 1.00 33.97 1581 ARG B O 1
ATOM 2900 N N . ASP B 1 161 ? 15.118 -2.507 -38.187 1.00 33.71 1582 ASP B N 1
ATOM 2901 C CA . ASP B 1 161 ? 15.563 -1.146 -37.884 1.00 34.83 1582 ASP B CA 1
ATOM 2902 C C . ASP B 1 161 ? 16.184 -1.076 -36.477 1.00 37.91 1582 ASP B C 1
ATOM 2903 O O . ASP B 1 161 ? 16.424 -2.116 -35.861 1.00 38.18 1582 ASP B O 1
ATOM 2908 N N . SER B 1 162 ? 16.461 0.136 -35.988 1.00 39.88 1583 SER B N 1
ATOM 2909 C CA . SER B 1 162 ? 17.131 0.315 -34.688 1.00 43.53 1583 SER B CA 1
ATOM 2910 C C . SER B 1 162 ? 16.239 -0.033 -33.498 1.00 45.78 1583 SER B C 1
ATOM 2911 O O . SER B 1 162 ? 16.734 -0.258 -32.390 1.00 48.83 1583 SER B O 1
ATOM 2914 N N . GLN B 1 163 ? 14.926 -0.073 -33.723 1.00 45.11 1584 GLN B N 1
ATOM 2915 C CA . GLN B 1 163 ? 13.979 -0.496 -32.676 1.00 47.59 1584 GLN B CA 1
ATOM 2916 C C . GLN B 1 163 ? 13.706 -2.012 -32.709 1.00 46.24 1584 GLN B C 1
ATOM 2917 O O . GLN B 1 163 ? 12.992 -2.539 -31.854 1.00 48.41 1584 GLN B O 1
ATOM 2923 N N . GLY B 1 164 ? 14.266 -2.698 -33.704 1.00 42.92 1585 GLY B N 1
ATOM 2924 C CA . GLY B 1 164 ? 14.100 -4.141 -33.844 1.00 41.79 1585 GLY B CA 1
ATOM 2925 C C . GLY B 1 164 ? 12.919 -4.555 -34.704 1.00 39.62 1585 GLY B C 1
ATOM 2926 O O . GLY B 1 164 ? 12.567 -5.737 -34.750 1.00 39.66 1585 GLY B O 1
ATOM 2927 N N . GLU B 1 165 ? 12.314 -3.586 -35.388 1.00 37.89 1586 GLU B N 1
ATOM 2928 C CA . GLU B 1 165 ? 11.120 -3.833 -36.193 1.00 36.95 1586 GLU B CA 1
ATOM 2929 C C . GLU B 1 165 ? 11.487 -4.169 -37.628 1.00 33.96 1586 GLU B C 1
ATOM 2930 O O . GLU B 1 165 ? 12.420 -3.580 -38.186 1.00 32.31 1586 GLU B O 1
ATOM 2936 N N . LEU B 1 166 ? 10.770 -5.125 -38.219 1.00 33.03 1587 LEU B N 1
ATOM 2937 C CA . LEU B 1 166 ? 11.040 -5.528 -39.607 1.00 30.70 1587 LEU B CA 1
ATOM 2938 C C . LEU B 1 166 ? 10.927 -4.344 -40.540 1.00 29.52 1587 LEU B C 1
ATOM 2939 O O . LEU B 1 166 ? 9.988 -3.558 -40.444 1.00 30.05 1587 LEU B O 1
ATOM 2944 N N . MET B 1 167 ? 11.888 -4.218 -41.450 1.00 28.07 1588 MET B N 1
ATOM 2945 C CA . MET B 1 167 ? 11.899 -3.104 -42.385 1.00 27.77 1588 MET B CA 1
ATOM 2946 C C . MET B 1 167 ? 11.078 -3.403 -43.635 1.00 27.13 1588 MET B C 1
ATOM 2947 O O . MET B 1 167 ? 11.631 -3.698 -44.702 1.00 26.38 1588 MET B O 1
ATOM 2952 N N . VAL B 1 168 ? 9.753 -3.326 -43.483 1.00 27.70 1589 VAL B N 1
ATOM 2953 C CA . VAL B 1 168 ? 8.800 -3.466 -44.589 1.00 27.64 1589 VAL B CA 1
ATOM 2954 C C . VAL B 1 168 ? 7.933 -2.217 -44.566 1.00 29.15 1589 VAL B C 1
ATOM 2955 O O . VAL B 1 168 ? 7.262 -1.932 -43.565 1.00 29.48 1589 VAL B O 1
ATOM 2959 N N . TYR B 1 169 ? 7.979 -1.447 -45.648 1.00 28.59 1590 TYR B N 1
ATOM 2960 C CA . TYR B 1 169 ? 7.264 -0.177 -45.682 1.00 30.25 1590 TYR B CA 1
ATOM 2961 C C . TYR B 1 169 ? 6.385 -0.118 -46.920 1.00 31.58 1590 TYR B C 1
ATOM 2962 O O . TYR B 1 169 ? 6.632 -0.847 -47.890 1.00 30.19 1590 TYR B O 1
ATOM 2971 N N . PRO B 1 170 ? 5.342 0.728 -46.877 1.00 33.67 1591 PRO B N 1
ATOM 2972 C CA . PRO B 1 170 ? 4.471 0.907 -48.042 1.00 35.37 1591 PRO B CA 1
ATOM 2973 C C . PRO B 1 170 ? 5.203 1.438 -49.269 1.00 35.50 1591 PRO B C 1
ATOM 2974 O O . PRO B 1 170 ? 6.192 2.175 -49.145 1.00 34.77 1591 PRO B O 1
ATOM 2978 N N . TYR B 1 171 ? 4.735 1.025 -50.442 1.00 36.25 1592 TYR B N 1
ATOM 2979 C CA . TYR B 1 171 ? 5.126 1.646 -51.695 1.00 37.50 1592 TYR B CA 1
ATOM 2980 C C . TYR B 1 171 ? 3.887 1.694 -52.564 1.00 40.17 1592 TYR B C 1
ATOM 2981 O O . TYR B 1 171 ? 3.551 0.720 -53.230 1.00 40.34 1592 TYR B O 1
ATOM 2990 N N . TYR B 1 172 ? 3.202 2.835 -52.526 1.00 41.37 1593 TYR B N 1
ATOM 2991 C CA . TYR B 1 172 ? 1.890 2.979 -53.150 1.00 40.98 1593 TYR B CA 1
ATOM 2992 C C . TYR B 1 172 ? 1.951 3.740 -54.463 1.00 41.60 1593 TYR B C 1
ATOM 2993 O O . TYR B 1 172 ? 1.645 4.927 -54.505 1.00 41.74 1593 TYR B O 1
ATOM 3002 N N . GLY B 1 173 ? 2.357 3.062 -55.528 1.00 43.28 1594 GLY B N 1
ATOM 3003 C CA . GLY B 1 173 ? 2.253 3.633 -56.875 1.00 47.08 1594 GLY B CA 1
ATOM 3004 C C . GLY B 1 173 ? 0.927 3.191 -57.468 1.00 48.47 1594 GLY B C 1
ATOM 3005 O O . GLY B 1 173 ? -0.055 3.018 -56.738 1.00 47.17 1594 GLY B O 1
ATOM 3006 N N . GLU B 1 174 ? 0.883 3.023 -58.786 1.00 53.24 1617 GLU B N 1
ATOM 3007 C CA . GLU B 1 174 ? -0.194 2.258 -59.394 1.00 56.47 1617 GLU B CA 1
ATOM 3008 C C . GLU B 1 174 ? 0.021 0.830 -58.909 1.00 56.23 1617 GLU B C 1
ATOM 3009 O O . GLU B 1 174 ? 1.090 0.253 -59.127 1.00 58.60 1617 GLU B O 1
ATOM 3015 N N . VAL B 1 175 ? -0.977 0.278 -58.228 1.00 54.97 1618 VAL B N 1
ATOM 3016 C CA . VAL B 1 175 ? -0.858 -1.032 -57.558 1.00 55.05 1618 VAL B CA 1
ATOM 3017 C C . VAL B 1 175 ? -0.019 -0.947 -56.276 1.00 50.79 1618 VAL B C 1
ATOM 3018 O O . VAL B 1 175 ? 1.164 -0.590 -56.303 1.00 49.09 1618 VAL B O 1
ATOM 3022 N N . ALA B 1 176 ? -0.659 -1.285 -55.161 1.00 50.26 1619 ALA B N 1
ATOM 3023 C CA . ALA B 1 176 ? -0.028 -1.269 -53.852 1.00 48.40 1619 ALA B CA 1
ATOM 3024 C C . ALA B 1 176 ? 1.100 -2.294 -53.767 1.00 49.03 1619 ALA B C 1
ATOM 3025 O O . ALA B 1 176 ? 0.942 -3.462 -54.152 1.00 51.87 1619 ALA B O 1
ATOM 3027 N N . GLY B 1 177 ? 2.248 -1.828 -53.292 1.00 43.14 1620 GLY B N 1
ATOM 3028 C CA . GLY B 1 177 ? 3.383 -2.694 -53.007 1.00 40.21 1620 GLY B CA 1
ATOM 3029 C C . GLY B 1 177 ? 4.038 -2.435 -51.670 1.00 38.56 1620 GLY B C 1
ATOM 3030 O O . GLY B 1 177 ? 3.457 -1.777 -50.785 1.00 39.96 1620 GLY B O 1
ATOM 3031 N N . SER B 1 178 ? 5.241 -2.989 -51.522 1.00 36.03 1621 SER B N 1
ATOM 3032 C CA . SER B 1 178 ? 6.059 -2.877 -50.312 1.00 34.40 1621 SER B CA 1
ATOM 3033 C C . SER B 1 178 ? 7.475 -2.523 -50.705 1.00 32.95 1621 SER B C 1
ATOM 3034 O O . SER B 1 178 ? 7.934 -2.903 -51.784 1.00 32.66 1621 SER B O 1
ATOM 3037 N N . LYS B 1 179 ? 8.161 -1.789 -49.838 1.00 31.71 1622 LYS B N 1
ATOM 3038 C CA . LYS B 1 179 ? 9.605 -1.631 -49.948 1.00 30.96 1622 LYS B CA 1
ATOM 3039 C C . LYS B 1 179 ? 10.164 -2.452 -48.804 1.00 29.63 1622 LYS B C 1
ATOM 3040 O O . LYS B 1 179 ? 9.818 -2.226 -47.642 1.00 29.40 1622 LYS B O 1
ATOM 3046 N N . VAL B 1 180 ? 11.000 -3.430 -49.127 1.00 28.49 1623 VAL B N 1
ATOM 3047 C CA . VAL B 1 180 ? 11.546 -4.316 -48.102 1.00 27.67 1623 VAL B CA 1
ATOM 3048 C C . VAL B 1 180 ? 13.076 -4.302 -48.138 1.00 27.46 1623 VAL B C 1
ATOM 3049 O O . VAL B 1 180 ? 13.667 -4.280 -49.208 1.00 27.03 1623 VAL B O 1
ATOM 3053 N N . PHE B 1 181 ? 13.692 -4.292 -46.956 1.00 26.91 1624 PHE B N 1
ATOM 3054 C CA . PHE B 1 181 ? 15.148 -4.333 -46.823 1.00 27.02 1624 PHE B CA 1
ATOM 3055 C C . PHE B 1 181 ? 15.577 -5.736 -46.398 1.00 27.29 1624 PHE B C 1
ATOM 3056 O O . PHE B 1 181 ? 15.049 -6.284 -45.420 1.00 26.55 1624 PHE B O 1
ATOM 3064 N N . LEU B 1 182 ? 16.526 -6.309 -47.140 1.00 28.27 1625 LEU B N 1
ATOM 3065 C CA . LEU B 1 182 ? 16.976 -7.683 -46.889 1.00 29.93 1625 LEU B CA 1
ATOM 3066 C C . LEU B 1 182 ? 18.475 -7.792 -46.658 1.00 31.43 1625 LEU B C 1
ATOM 3067 O O . LEU B 1 182 ? 19.262 -7.036 -47.244 1.00 32.25 1625 LEU B O 1
ATOM 3072 N N . GLU B 1 183 ? 18.847 -8.736 -45.794 1.00 32.46 1626 GLU B N 1
ATOM 3073 C CA . GLU B 1 183 ? 20.235 -9.063 -45.522 1.00 34.56 1626 GLU B CA 1
ATOM 3074 C C . GLU B 1 183 ? 20.512 -10.507 -45.925 1.00 35.91 1626 GLU B C 1
ATOM 3075 O O . GLU B 1 183 ? 19.626 -11.366 -45.864 1.00 34.96 1626 GLU B O 1
ATOM 3081 N N . ILE B 1 184 ? 21.743 -10.755 -46.363 1.00 37.59 1627 ILE B N 1
ATOM 3082 C CA . ILE B 1 184 ? 22.205 -12.108 -46.668 1.00 39.83 1627 ILE B CA 1
ATOM 3083 C C . ILE B 1 184 ? 22.927 -12.685 -45.456 1.00 41.88 1627 ILE B C 1
ATOM 3084 O O . ILE B 1 184 ? 23.868 -12.072 -44.943 1.00 42.65 1627 ILE B O 1
ATOM 3089 N N . ASP B 1 185 ? 22.487 -13.860 -45.004 1.00 43.11 1628 ASP B N 1
ATOM 3090 C CA . ASP B 1 185 ? 23.176 -14.584 -43.940 1.00 45.82 1628 ASP B CA 1
ATOM 3091 C C . ASP B 1 185 ? 23.806 -15.844 -44.519 1.00 49.00 1628 ASP B C 1
ATOM 3092 O O . ASP B 1 185 ? 23.097 -16.775 -44.916 1.00 49.34 1628 ASP B O 1
ATOM 3097 N N . ASN B 1 186 ? 25.138 -15.853 -44.553 1.00 51.54 1629 ASN B N 1
ATOM 3098 C CA . ASN B 1 186 ? 25.924 -16.939 -45.151 1.00 55.49 1629 ASN B CA 1
ATOM 3099 C C . ASN B 1 186 ? 26.444 -17.984 -44.168 1.00 59.22 1629 ASN B C 1
ATOM 3100 O O . ASN B 1 186 ? 27.401 -18.696 -44.484 1.00 62.73 1629 ASN B O 1
ATOM 3105 N N . ARG B 1 187 ? 25.831 -18.088 -42.990 1.00 59.23 1630 ARG B N 1
ATOM 3106 C CA . ARG B 1 187 ? 26.321 -19.016 -41.962 1.00 63.43 1630 ARG B CA 1
ATOM 3107 C C . ARG B 1 187 ? 26.380 -20.466 -42.460 1.00 67.30 1630 ARG B C 1
ATOM 3108 O O . ARG B 1 187 ? 27.277 -21.226 -42.083 1.00 71.31 1630 ARG B O 1
ATOM 3116 N N . GLN B 1 188 ? 25.436 -20.830 -43.324 1.00 66.50 1631 GLN B N 1
ATOM 3117 C CA . GLN B 1 188 ? 25.383 -22.174 -43.884 1.00 70.57 1631 GLN B CA 1
ATOM 3118 C C . GLN B 1 188 ? 26.010 -22.221 -45.278 1.00 71.78 1631 GLN B C 1
ATOM 3119 O O . GLN B 1 188 ? 26.585 -23.240 -45.670 1.00 75.74 1631 GLN B O 1
ATOM 3125 N N . CYS B 1 189 ? 25.906 -21.115 -46.012 1.00 68.79 1632 CYS B N 1
ATOM 3126 C CA . CYS B 1 189 ? 26.467 -21.017 -47.362 1.00 70.05 1632 CYS B CA 1
ATOM 3127 C C . CYS B 1 189 ? 27.961 -21.338 -47.374 1.00 74.46 1632 CYS B C 1
ATOM 3128 O O . CYS B 1 189 ? 28.393 -22.250 -48.077 1.00 78.38 1632 CYS B O 1
ATOM 3131 N N . VAL B 1 190 ? 28.736 -20.600 -46.582 1.00 74.66 1633 VAL B N 1
ATOM 3132 C CA . VAL B 1 190 ? 30.193 -20.770 -46.532 1.00 79.22 1633 VAL B CA 1
ATOM 3133 C C . VAL B 1 190 ? 30.620 -22.125 -45.950 1.00 84.65 1633 VAL B C 1
ATOM 3134 O O . VAL B 1 190 ? 31.696 -22.634 -46.275 1.00 88.97 1633 VAL B O 1
ATOM 3138 N N . GLN B 1 191 ? 29.766 -22.696 -45.100 1.00 84.91 1634 GLN B N 1
ATOM 3139 C CA . GLN B 1 191 ? 30.004 -24.001 -44.483 1.00 90.36 1634 GLN B CA 1
ATOM 3140 C C . GLN B 1 191 ? 30.079 -25.104 -45.541 1.00 94.33 1634 GLN B C 1
ATOM 3141 O O . GLN B 1 191 ? 30.849 -26.061 -45.389 1.00 99.93 1634 GLN B O 1
ATOM 3147 N N . ASP B 1 192 ? 29.290 -24.968 -46.608 1.00 92.20 1635 ASP B N 1
ATOM 3148 C CA . ASP B 1 192 ? 29.311 -25.942 -47.706 1.00 96.16 1635 ASP B CA 1
ATOM 3149 C C . ASP B 1 192 ? 29.038 -25.365 -49.109 1.00 93.87 1635 ASP B C 1
ATOM 3150 O O . ASP B 1 192 ? 28.228 -25.914 -49.866 1.00 94.30 1635 ASP B O 1
ATOM 3155 N N . SER B 1 193 ? 29.720 -24.267 -49.443 1.00 91.97 1636 SER B N 1
ATOM 3156 C CA . SER B 1 193 ? 29.793 -23.766 -50.829 1.00 91.07 1636 SER B CA 1
ATOM 3157 C C . SER B 1 193 ? 30.954 -22.786 -51.051 1.00 91.27 1636 SER B C 1
ATOM 3158 O O . SER B 1 193 ? 31.370 -22.077 -50.129 1.00 89.92 1636 SER B O 1
ATOM 3161 N N . ASP B 1 194 ? 31.464 -22.759 -52.282 1.00 93.36 1637 ASP B N 1
ATOM 3162 C CA . ASP B 1 194 ? 32.557 -21.863 -52.674 1.00 94.14 1637 ASP B CA 1
ATOM 3163 C C . ASP B 1 194 ? 32.017 -20.598 -53.349 1.00 89.45 1637 ASP B C 1
ATOM 3164 O O . ASP B 1 194 ? 32.771 -19.661 -53.630 1.00 89.62 1637 ASP B O 1
ATOM 3169 N N . HIS B 1 195 ? 30.708 -20.579 -53.597 1.00 85.53 1638 HIS B N 1
ATOM 3170 C CA . HIS B 1 195 ? 30.050 -19.430 -54.223 1.00 80.97 1638 HIS B CA 1
ATOM 3171 C C . HIS B 1 195 ? 29.046 -18.728 -53.298 1.00 75.46 1638 HIS B C 1
ATOM 3172 O O . HIS B 1 195 ? 27.840 -18.969 -53.372 1.00 73.39 1638 HIS B O 1
ATOM 3179 N N . CYS B 1 196 ? 29.564 -17.865 -52.424 1.00 73.35 1639 CYS B N 1
ATOM 3180 C CA . CYS B 1 196 ? 28.734 -17.036 -51.548 1.00 68.13 1639 CYS B CA 1
ATOM 3181 C C . CYS B 1 196 ? 29.101 -15.565 -51.716 1.00 65.86 1639 CYS B C 1
ATOM 3182 O O . CYS B 1 196 ? 30.279 -15.219 -51.837 1.00 68.37 1639 CYS B O 1
ATOM 3185 N N . PHE B 1 197 ? 28.091 -14.703 -51.707 1.00 61.19 1640 PHE B N 1
ATOM 3186 C CA . PHE B 1 197 ? 28.303 -13.270 -51.853 1.00 58.93 1640 PHE B CA 1
ATOM 3187 C C . PHE B 1 197 ? 28.952 -12.684 -50.604 1.00 58.61 1640 PHE B C 1
ATOM 3188 O O . PHE B 1 197 ? 28.461 -12.869 -49.489 1.00 57.39 1640 PHE B O 1
ATOM 3196 N N . LYS B 1 198 ? 30.072 -11.998 -50.803 1.00 60.06 1641 LYS B N 1
ATOM 3197 C CA . LYS B 1 198 ? 30.733 -11.264 -49.734 1.00 60.02 1641 LYS B CA 1
ATOM 3198 C C . LYS B 1 198 ? 29.952 -9.985 -49.459 1.00 56.31 1641 LYS B C 1
ATOM 3199 O O . LYS B 1 198 ? 29.890 -9.516 -48.319 1.00 55.32 1641 LYS B O 1
ATOM 3201 N N . ASN B 1 199 ? 29.370 -9.426 -50.517 1.00 54.30 1642 ASN B N 1
ATOM 3202 C CA . ASN B 1 199 ? 28.516 -8.247 -50.408 1.00 51.52 1642 ASN B CA 1
ATOM 3203 C C . ASN B 1 199 ? 27.308 -8.320 -51.345 1.00 48.90 1642 ASN B C 1
ATOM 3204 O O . ASN B 1 199 ? 27.301 -9.087 -52.312 1.00 49.95 1642 ASN B O 1
ATOM 3209 N N . THR B 1 200 ? 26.306 -7.495 -51.067 1.00 45.91 1643 THR B N 1
ATOM 3210 C CA . THR B 1 200 ? 25.017 -7.549 -51.765 1.00 43.44 1643 THR B CA 1
ATOM 3211 C C . THR B 1 200 ? 25.009 -7.023 -53.213 1.00 44.18 1643 THR B C 1
ATOM 3212 O O . THR B 1 200 ? 23.993 -7.155 -53.901 1.00 43.01 1643 THR B O 1
ATOM 3216 N N . ASP B 1 201 ? 26.119 -6.432 -53.667 1.00 45.83 1644 ASP B N 1
ATOM 3217 C CA . ASP B 1 201 ? 26.205 -5.850 -55.018 1.00 47.16 1644 ASP B CA 1
ATOM 3218 C C . ASP B 1 201 ? 25.865 -6.852 -56.128 1.00 47.59 1644 ASP B C 1
ATOM 3219 O O . ASP B 1 201 ? 24.970 -6.608 -56.947 1.00 46.47 1644 ASP B O 1
ATOM 3224 N N . ALA B 1 202 ? 26.589 -7.972 -56.150 1.00 49.00 1645 ALA B N 1
ATOM 3225 C CA . ALA B 1 202 ? 26.391 -9.003 -57.171 1.00 50.37 1645 ALA B CA 1
ATOM 3226 C C . ALA B 1 202 ? 25.057 -9.730 -56.997 1.00 47.76 1645 ALA B C 1
ATOM 3227 O O . ALA B 1 202 ? 24.458 -10.176 -57.977 1.00 48.55 1645 ALA B O 1
ATOM 3229 N N . ALA B 1 203 ? 24.593 -9.837 -55.753 1.00 45.27 1646 ALA B N 1
ATOM 3230 C CA . ALA B 1 203 ? 23.303 -10.470 -55.453 1.00 42.85 1646 ALA B CA 1
ATOM 3231 C C . ALA B 1 203 ? 22.139 -9.680 -56.045 1.00 41.03 1646 ALA B C 1
ATOM 3232 O O . ALA B 1 203 ? 21.223 -10.263 -56.612 1.00 40.44 1646 ALA B O 1
ATOM 3234 N N . ALA B 1 204 ? 22.189 -8.350 -55.912 1.00 40.23 1647 ALA B N 1
ATOM 3235 C CA . ALA B 1 204 ? 21.212 -7.451 -56.538 1.00 39.15 1647 ALA B CA 1
ATOM 3236 C C . ALA B 1 204 ? 21.203 -7.640 -58.049 1.00 41.06 1647 ALA B C 1
ATOM 3237 O O . ALA B 1 204 ? 20.139 -7.779 -58.675 1.00 40.97 1647 ALA B O 1
ATOM 3239 N N . ALA B 1 205 ? 22.406 -7.654 -58.620 1.00 42.96 1648 ALA B N 1
ATOM 3240 C CA . ALA B 1 205 ? 22.615 -7.854 -60.047 1.00 45.43 1648 ALA B CA 1
ATOM 3241 C C . ALA B 1 205 ? 22.030 -9.163 -60.563 1.00 45.69 1648 ALA B C 1
ATOM 3242 O O . ALA B 1 205 ? 21.432 -9.189 -61.638 1.00 46.32 1648 ALA B O 1
ATOM 3244 N N . LEU B 1 206 ? 22.196 -10.237 -59.793 1.00 45.44 1649 LEU B N 1
ATOM 3245 C CA . LEU B 1 206 ? 21.643 -11.539 -60.174 1.00 46.68 1649 LEU B CA 1
ATOM 3246 C C . LEU B 1 206 ? 20.115 -11.510 -60.227 1.00 45.16 1649 LEU B C 1
ATOM 3247 O O . LEU B 1 206 ? 19.518 -12.056 -61.154 1.00 46.33 1649 LEU B O 1
ATOM 3252 N N . LEU B 1 207 ? 19.490 -10.868 -59.237 1.00 42.60 1650 LEU B N 1
ATOM 3253 C CA . LEU B 1 207 ? 18.037 -10.674 -59.225 1.00 41.63 1650 LEU B CA 1
ATOM 3254 C C . LEU B 1 207 ? 17.541 -9.930 -60.460 1.00 42.99 1650 LEU B C 1
ATOM 3255 O O . LEU B 1 207 ? 16.515 -10.297 -61.044 1.00 43.76 1650 LEU B O 1
ATOM 3260 N N . ALA B 1 208 ? 18.268 -8.876 -60.836 1.00 43.92 1651 ALA B N 1
ATOM 3261 C CA . ALA B 1 208 ? 18.045 -8.164 -62.093 1.00 45.67 1651 ALA B CA 1
ATOM 3262 C C . ALA B 1 208 ? 18.242 -9.083 -63.307 1.00 48.91 1651 ALA B C 1
ATOM 3263 O O . ALA B 1 208 ? 17.440 -9.052 -64.235 1.00 50.04 1651 ALA B O 1
ATOM 3265 N N . SER B 1 209 ? 19.295 -9.903 -63.289 1.00 50.41 1652 SER B N 1
ATOM 3266 C CA . SER B 1 209 ? 19.525 -10.881 -64.358 1.00 54.59 1652 SER B CA 1
ATOM 3267 C C . SER B 1 209 ? 18.331 -11.825 -64.484 1.00 54.88 1652 SER B C 1
ATOM 3268 O O . SER B 1 209 ? 17.886 -12.119 -65.592 1.00 57.18 1652 SER B O 1
ATOM 3271 N N . HIS B 1 210 ? 17.800 -12.269 -63.344 1.00 52.81 1653 HIS B N 1
ATOM 3272 C CA . HIS B 1 210 ? 16.658 -13.181 -63.344 1.00 53.71 1653 HIS B CA 1
ATOM 3273 C C . HIS B 1 210 ? 15.401 -12.479 -63.849 1.00 53.30 1653 HIS B C 1
ATOM 3274 O O . HIS B 1 210 ? 14.561 -13.096 -64.494 1.00 54.71 1653 HIS B O 1
ATOM 3281 N N . ALA B 1 211 ? 15.293 -11.182 -63.558 1.00 51.71 1654 ALA B N 1
ATOM 3282 C CA . ALA B 1 211 ? 14.216 -10.346 -64.084 1.00 52.16 1654 ALA B CA 1
ATOM 3283 C C . ALA B 1 211 ? 14.303 -10.201 -65.604 1.00 55.86 1654 ALA B C 1
ATOM 3284 O O . ALA B 1 211 ? 13.274 -10.202 -66.286 1.00 57.18 1654 ALA B O 1
ATOM 3286 N N . ILE B 1 212 ? 15.527 -10.061 -66.121 1.00 57.65 1655 ILE B N 1
ATOM 3287 C CA . ILE B 1 212 ? 15.764 -10.008 -67.569 1.00 61.93 1655 ILE B CA 1
ATOM 3288 C C . ILE B 1 212 ? 15.255 -11.296 -68.209 1.00 64.98 1655 ILE B C 1
ATOM 3289 O O . ILE B 1 212 ? 14.486 -11.246 -69.172 1.00 67.38 1655 ILE B O 1
ATOM 3294 N N . GLN B 1 213 ? 15.670 -12.438 -67.655 1.00 65.63 1656 GLN B N 1
ATOM 3295 C CA . GLN B 1 213 ? 15.292 -13.756 -68.189 1.00 69.29 1656 GLN B CA 1
ATOM 3296 C C . GLN B 1 213 ? 13.791 -13.966 -68.029 1.00 69.06 1656 GLN B C 1
ATOM 3297 O O . GLN B 1 213 ? 13.137 -14.513 -68.913 1.00 72.30 1656 GLN B O 1
ATOM 3303 N N . GLY B 1 214 ? 13.260 -13.512 -66.895 1.00 65.87 1657 GLY B N 1
ATOM 3304 C CA . GLY B 1 214 ? 11.850 -13.678 -66.557 1.00 65.79 1657 GLY B CA 1
ATOM 3305 C C . GLY B 1 214 ? 11.622 -14.874 -65.652 1.00 65.65 1657 GLY B C 1
ATOM 3306 O O . GLY B 1 214 ? 10.593 -15.539 -65.742 1.00 67.21 1657 GLY B O 1
ATOM 3307 N N . THR B 1 215 ? 12.587 -15.140 -64.773 1.00 64.12 1658 THR B N 1
ATOM 3308 C CA . THR B 1 215 ? 12.549 -16.316 -63.902 1.00 64.63 1658 THR B CA 1
ATOM 3309 C C . THR B 1 215 ? 12.163 -15.988 -62.457 1.00 61.23 1658 THR B C 1
ATOM 3310 O O . THR B 1 215 ? 12.347 -16.806 -61.550 1.00 61.50 1658 THR B O 1
ATOM 3314 N N . LEU B 1 216 ? 11.614 -14.792 -62.259 1.00 58.87 1659 LEU B N 1
ATOM 3315 C CA . LEU B 1 216 ? 11.134 -14.338 -60.955 1.00 55.63 1659 LEU B CA 1
ATOM 3316 C C . LEU B 1 216 ? 9.696 -14.792 -60.693 1.00 56.47 1659 LEU B C 1
ATOM 3317 O O . LEU B 1 216 ? 8.797 -14.517 -61.493 1.00 58.12 1659 LEU B O 1
ATOM 3322 N N . SER B 1 217 ? 9.481 -15.479 -59.571 1.00 55.52 1660 SER B N 1
ATOM 3323 C CA . SER B 1 217 ? 8.138 -15.935 -59.192 1.00 56.20 1660 SER B CA 1
ATOM 3324 C C . SER B 1 217 ? 7.391 -14.871 -58.388 1.00 53.45 1660 SER B C 1
ATOM 3325 O O . SER B 1 217 ? 6.171 -14.955 -58.216 1.00 54.88 1660 SER B O 1
ATOM 3328 N N . TYR B 1 218 ? 8.137 -13.886 -57.888 1.00 49.61 1661 TYR B N 1
ATOM 3329 C CA . TYR B 1 218 ? 7.563 -12.734 -57.190 1.00 46.88 1661 TYR B CA 1
ATOM 3330 C C . TYR B 1 218 ? 7.642 -11.467 -58.043 1.00 45.58 1661 TYR B C 1
ATOM 3331 O O . TYR B 1 218 ? 8.611 -11.281 -58.782 1.00 45.67 1661 TYR B O 1
ATOM 3340 N N . PRO B 1 219 ? 6.614 -10.600 -57.957 1.00 45.14 1662 PRO B N 1
ATOM 3341 C CA . PRO B 1 219 ? 6.576 -9.380 -58.770 1.00 45.28 1662 PRO B CA 1
ATOM 3342 C C . PRO B 1 219 ? 7.470 -8.243 -58.259 1.00 42.63 1662 PRO B C 1
ATOM 3343 O O . PRO B 1 219 ? 6.968 -7.217 -57.806 1.00 41.92 1662 PRO B O 1
ATOM 3347 N N . LEU B 1 220 ? 8.783 -8.426 -58.364 1.00 42.04 1663 LEU B N 1
ATOM 3348 C CA . LEU B 1 220 ? 9.753 -7.385 -58.025 1.00 40.69 1663 LEU B CA 1
ATOM 3349 C C . LEU B 1 220 ? 9.752 -6.252 -59.057 1.00 42.11 1663 LEU B C 1
ATOM 3350 O O . LEU B 1 220 ? 9.677 -6.509 -60.257 1.00 43.46 1663 LEU B O 1
ATOM 3355 N N . VAL B 1 221 ? 9.832 -5.007 -58.576 1.00 41.30 1664 VAL B N 1
ATOM 3356 C CA . VAL B 1 221 ? 9.807 -3.813 -59.434 1.00 43.32 1664 VAL B CA 1
ATOM 3357 C C . VAL B 1 221 ? 11.205 -3.219 -59.552 1.00 42.73 1664 VAL B C 1
ATOM 3358 O O . VAL B 1 221 ? 11.593 -2.716 -60.606 1.00 44.36 1664 VAL B O 1
ATOM 3362 N N . SER B 1 222 ? 11.938 -3.239 -58.441 1.00 40.20 1665 SER B N 1
ATOM 3363 C CA . SER B 1 222 ? 13.280 -2.681 -58.400 1.00 40.27 1665 SER B CA 1
ATOM 3364 C C . SER B 1 222 ? 14.105 -3.366 -57.330 1.00 38.75 1665 SER B C 1
ATOM 3365 O O . SER B 1 222 ? 13.565 -3.929 -56.372 1.00 37.03 1665 SER B O 1
ATOM 3368 N N . VAL B 1 223 ? 15.417 -3.331 -57.524 1.00 39.52 1666 VAL B N 1
ATOM 3369 C CA . VAL B 1 223 ? 16.367 -3.787 -56.525 1.00 38.98 1666 VAL B CA 1
ATOM 3370 C C . VAL B 1 223 ? 17.555 -2.845 -56.534 1.00 40.62 1666 VAL B C 1
ATOM 3371 O O . VAL B 1 223 ? 18.005 -2.409 -57.596 1.00 42.40 1666 VAL B O 1
ATOM 3375 N N . VAL B 1 224 ? 18.036 -2.502 -55.346 1.00 40.66 1667 VAL B N 1
ATOM 3376 C CA . VAL B 1 224 ? 19.272 -1.746 -55.216 1.00 42.93 1667 VAL B CA 1
ATOM 3377 C C . VAL B 1 224 ? 20.106 -2.385 -54.117 1.00 42.73 1667 VAL B C 1
ATOM 3378 O O . VAL B 1 224 ? 19.568 -2.918 -53.137 1.00 40.96 1667 VAL B O 1
ATOM 3382 N N . SER B 1 225 ? 21.417 -2.362 -54.297 1.00 44.76 1668 SER B N 1
ATOM 3383 C CA . SER B 1 225 ? 22.318 -2.774 -53.238 1.00 45.63 1668 SER B CA 1
ATOM 3384 C C . SER B 1 225 ? 22.860 -1.518 -52.575 1.00 47.80 1668 SER B C 1
ATOM 3385 O O . SER B 1 225 ? 23.498 -0.684 -53.225 1.00 49.49 1668 SER B O 1
ATOM 3388 N N . GLU B 1 226 ? 22.565 -1.382 -51.287 1.00 48.12 1669 GLU B N 1
ATOM 3389 C CA . GLU B 1 226 ? 23.089 -0.300 -50.473 1.00 51.79 1669 GLU B CA 1
ATOM 3390 C C . GLU B 1 226 ? 24.332 -0.827 -49.763 1.00 53.94 1669 GLU B C 1
ATOM 3391 O O . GLU B 1 226 ? 24.235 -1.637 -48.841 1.00 52.76 1669 GLU B O 1
ATOM 3397 N N . SER B 1 227 ? 25.496 -0.377 -50.232 1.00 59.63 1670 SER B N 1
ATOM 3398 C CA . SER B 1 227 ? 26.808 -0.829 -49.742 1.00 61.07 1670 SER B CA 1
ATOM 3399 C C . SER B 1 227 ? 26.927 -0.825 -48.219 1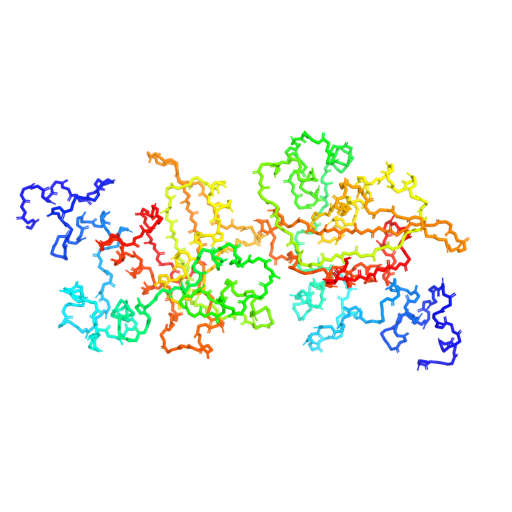.00 62.09 1670 SER B C 1
ATOM 3400 O O . SER B 1 227 ? 27.728 -1.575 -47.648 1.00 62.38 1670 SER B O 1
ATOM 3402 N N . LEU B 1 228 ? 26.131 0.023 -47.569 1.00 63.12 1671 LEU B N 1
ATOM 3403 C CA . LEU B 1 228 ? 26.089 0.071 -46.115 1.00 64.02 1671 LEU B CA 1
ATOM 3404 C C . LEU B 1 228 ? 24.648 0.057 -45.597 1.00 64.63 1671 LEU B C 1
ATOM 3405 O O . LEU B 1 228 ? 24.101 -1.014 -45.292 1.00 64.63 1671 LEU B O 1
ATOM 3407 N N . THR B 1 229 ? 24.046 1.250 -45.538 1.00 65.22 1672 THR B N 1
ATOM 3408 C CA . THR B 1 229 ? 22.751 1.506 -44.887 1.00 65.61 1672 THR B CA 1
ATOM 3409 C C . THR B 1 229 ? 22.805 1.213 -43.389 1.00 65.85 1672 THR B C 1
ATOM 3410 O O . THR B 1 229 ? 23.532 1.876 -42.644 1.00 66.10 1672 THR B O 1
#

B-factor: mean 52.91, std 22.27, range [24.11, 409.93]

Secondary structure (DSSP, 8-state):
--SHHHHHHTTSSS--GGG-STTTHHHHTTTTTT-S-TTTT---SS-GGG--SSS--GGG-STTTTHHHHTS-SS----TTHHHHHHHTTSSS--GGG-SGGGGGGGGTT-TTSPP-BPBSEEEEEESS-HHHHHHTHHHHHHHHHHHHTSEEEE-B-TTS-B-EEEEESSSEEEEEEEEEE-TTHHHH-S---SBHHHHHHHHHHHHHHT--SS-EEEEEEES--/---HHHHH-SSSSS--GGG-SGGGHHHHTTTTTT-S-TTSS----S-TTS---SS--GGG-SGGGGGGGG-SSS--S--TTHHHHHHHTTSSS--GGG-STTTGGGGGTT-SSSPP-BPBSEEEEEESS-HHHHHHTHHHHHHHHHHHTTSEEEE-B-TTS-B-EEEEEESEEEEEEEEEEE-TTTTTS-S---SBHHHHHHHHHHHHHHT--SS-EEEEEEES--

Sequence (452 aa):
CLSQYCADKARDGVCDEACNSHACQWDGGDCSLTMENPWANCSSPLPCWDYINNQCDELCNTVECLFDNFECQGNSKTCKYDKYCADHFKDNHCNQGCNSEECGWDGLDCAADQPENLAEGTLVIVVLMPPEQLLQDARSFLRALGTLLHTNLRIKRDSQGELMVYPYYGEVAGSKVFLEIDNRQCVQDSDHCFKNTDAAAALLASHAIQGTLSYPLVSVVSESLTCLSQYCADKARDGVCDEACNSHACQWDGGDCSLTMENPWANCSSPLPCWDYINNQCDELCNTVECLFDNFECQGNSKTCKYDKYCADHFKDNHCNQGCNSEECGWDGLDCAADQPENLAEGTLVIVVLMPPEQLLQDARSFLRALGTLLHTNLRIKRDSQGELMVYPYYGEVAGSKVFLEIDNRQCVQDSDHCFKNTDAAAALLASHAIQGTLSYPLVSVVSESLT

Solvent-accessible surface area: 22370 Å² total; per-residue (Å²): 78,158,47,167,116,6,68,108,62,35,159,75,71,87,52,22,127,84,0,26,44,74,56,11,71,8,1,6,2,35,5,0,9,78,39,55,54,7,15,81,106,26,109,23,115,43,54,4,69,100,63,45,73,143,51,66,29,113,100,0,43,54,52,64,3,3,18,4,33,21,31,25,56,74,89,110,65,117,11,169,121,71,177,114,1,39,102,56,11,88,53,144,120,49,11,125,57,1,43,33,43,69,5,5,2,0,8,25,17,37,6,79,152,40,85,92,54,48,5,62,20,4,0,11,0,7,0,71,16,50,18,108,99,0,77,158,47,18,100,58,0,10,31,21,0,4,66,28,0,45,2,6,12,72,12,42,143,56,132,151,34,102,64,25,17,87,72,95,187,50,187,78,53,2,0,70,0,25,0,23,0,2,2,34,25,0,32,30,37,1,89,9,3,0,94,44,0,63,12,0,0,6,1,1,0,1,23,20,18,72,63,78,40,79,37,66,18,59,19,2,73,30,58,99,103,69,123,126,60,99,75,18,71,136,13,43,231,62,78,88,56,46,122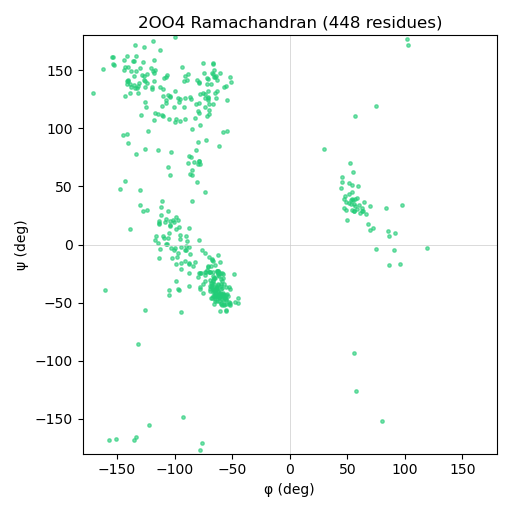,99,3,24,48,67,70,17,38,8,2,44,3,40,6,0,9,93,40,64,60,8,22,75,95,13,109,28,98,97,56,14,56,96,37,131,59,133,58,61,35,116,54,2,43,58,63,92,1,4,16,6,47,5,32,23,136,0,36,92,131,113,7,170,124,72,178,115,2,36,92,55,8,61,53,37,96,50,15,134,58,1,46,25,20,48,3,2,7,0,4,24,23,42,10,82,143,82,100,90,65,67,8,127,14,2,0,14,0,12,0,71,15,49,16,134,101,0,34,64,52,19,86,52,0,10,27,25,3,3,38,35,1,22,2,5,5,73,12,34,71,50,122,141,6,76,32,29,18,80,72,105,159,53,154,94,41,0,0,71,0,26,0,24,0,2,6,39,28,0,80,122,80,25,146,15,23,2,69,64,0,71,13,0,0,5,0,0,0,6,17,19,26,73,59,73,38,97,25,63,18,66,22,3,67,34,67,87,77,90